Protein 5XK2 (pdb70)

InterPro domains:
  IPR002921 Fungal lipase-type domain [PF01764] (105-234)
  IPR005592 Mono-/di-acylglycerol lipase, N-terminal [PF03893] (7-80)
  IPR029058 Alpha/Beta hydrolase fold [G3DSA:3.40.50.1820] (21-306)
  IPR029058 Alpha/Beta hydrolase fold [SSF53474] (30-296)
  IPR051299 Alpha/beta hydrolase lipase/esterase [PTHR46640] (9-300)

Foldseek 3Di:
DDDDPVVVLLQVLLLQLLFLAPCQQVDAWFAFRDFPVPSRVVSVVQRKTFHHWDADPDPFRKIHTFIARPSQLETETFIDGHPDPCVVPVVVDFDWDDLVQDPPKIWGVSLSVNCVVCVVVVVVSCVVPCPVSVPGAYEQEHAQCRLLNSLVSCSVVVVVVRLYQGARHLYAFIIADVSLVSSLVSDNYAYEFEAQALRNCPPDVVNRTWHRDDYFAADDDAPDAGDPVRTDTHTDRDDCPGNCVPPVRHRDPVCNSRRQGDNTRSHVSND/DDDPLNVLLQVLLQQLLFLAPCAQVDDAFAFGDQPVCSNVVSVVQRKTFRHHHADPDPFRKTHTFIARPNQLATETFIDGHPDPCVVPVVVDFDWADLPQDPPKIWGPSLSVVLVVCVVVVVVSVVVPCPVSVVGAYEQEHAQCRLLNSLVSCSVVVVVVRLYQGARHLDAFIIADVSLVSSLVSDNYHYEAEAQALRNCPPDVVNRTFHRDDYFAADDDAPDAGDDVRTDIHGDSDDLPGRCVPPVNHRDPVCNSRRQGDNTRSNVSD

Radius of gyration: 26.63 Å; Cα contacts (8 Å, |Δi|>4): 1271; chains: 2; bounding box: 47×57×85 Å

Nearest PDB structures (foldseek):
  5xk2-assembly1_B-2  TM=1.002E+00  e=1.549E-56  Aspergillus oryzae
  5ch8-assembly1_A  TM=9.661E-01  e=6.628E-42  Penicillium cyclopium
  6l7n-assembly1_A  TM=9.683E-01  e=1.394E-40  Penicillium roqueforti FM164
  1tia-assembly1_A  TM=9.659E-01  e=5.815E-38  Penicillium camemberti
  3ngm-assembly2_B  TM=9.414E-01  e=2.570E-24  Fusarium graminearum

Organism: Aspergillus oryzae (NCBI:txid5062)

Structure (mmCIF, N/CA/C/O backbone):
data_5XK2
#
_entry.id   5XK2
#
_cell.length_a   47.329
_cell.length_b   67.277
_cell.length_c   89.574
_cell.angle_alpha   90.000
_cell.angle_beta   95.210
_cell.angle_gamma   90.000
#
_symmetry.space_group_name_H-M   'P 1 21 1'
#
loop_
_entity.id
_entity.type
_entity.pdbx_description
1 polymer 'Diacylglycerol lipase'
2 water water
#
loop_
_atom_site.group_PDB
_atom_site.id
_atom_site.type_symbol
_atom_site.label_atom_id
_atom_site.label_alt_id
_atom_site.label_comp_id
_atom_site.label_asym_id
_atom_site.label_entity_id
_atom_site.label_seq_id
_atom_site.pdbx_PDB_ins_code
_atom_site.Cartn_x
_atom_site.Cartn_y
_atom_site.Cartn_z
_atom_site.occupancy
_atom_site.B_iso_or_equiv
_atom_site.auth_seq_id
_atom_site.auth_comp_id
_atom_site.auth_asym_id
_atom_site.auth_atom_id
_atom_site.pdbx_PDB_model_num
ATOM 1 N N . ILE A 1 10 ? 26.305 33.802 111.208 1.00 57.97 10 ILE A N 1
ATOM 2 C CA . ILE A 1 10 ? 24.860 33.994 111.238 1.00 58.56 10 ILE A CA 1
ATOM 3 C C . ILE A 1 10 ? 24.188 32.883 110.427 1.00 58.73 10 ILE A C 1
ATOM 4 O O . ILE A 1 10 ? 24.760 32.393 109.447 1.00 61.69 10 ILE A O 1
ATOM 9 N N . PRO A 1 11 ? 22.992 32.443 110.857 1.00 54.45 11 PRO A N 1
ATOM 10 C CA . PRO A 1 11 ? 22.310 31.406 110.075 1.00 49.00 11 PRO A CA 1
ATOM 11 C C . PRO A 1 11 ? 21.830 31.937 108.728 1.00 50.79 11 PRO A C 1
ATOM 12 O O . PRO A 1 11 ? 21.331 33.062 108.633 1.00 48.10 11 PRO A O 1
ATOM 16 N N . THR A 1 12 ? 21.994 31.121 107.696 1.00 49.76 12 THR A N 1
ATOM 17 C CA . THR A 1 12 ? 21.576 31.487 106.354 1.00 47.78 12 THR A CA 1
ATOM 18 C C . THR A 1 12 ? 20.871 30.305 105.699 1.00 47.08 12 THR A C 1
ATOM 19 O O . THR A 1 12 ? 21.116 29.147 106.058 1.00 49.44 12 THR A O 1
ATOM 23 N N . THR A 1 13 ? 19.980 30.591 104.755 1.00 33.74 13 THR A N 1
ATOM 24 C CA . THR A 1 13 ? 19.261 29.521 104.081 1.00 24.92 13 THR A CA 1
ATOM 25 C C . THR A 1 13 ? 19.829 29.230 102.705 1.00 19.36 13 THR A C 1
ATOM 26 O O . THR A 1 13 ? 20.637 30.003 102.172 1.00 18.82 13 THR A O 1
ATOM 30 N N . GLN A 1 14 ? 19.327 28.163 102.101 1.00 16.27 14 GLN A N 1
ATOM 31 C CA . GLN A 1 14 ? 19.705 27.847 100.742 1.00 14.92 14 GLN A CA 1
ATOM 32 C C . GLN A 1 14 ? 19.212 28.936 99.795 1.00 15.24 14 GLN A C 1
ATOM 33 O O . GLN A 1 14 ? 19.897 29.289 98.837 1.00 11.78 14 GLN A O 1
ATOM 39 N N . LEU A 1 15 ? 18.019 29.462 100.060 1.00 13.98 15 LEU A N 1
ATOM 40 C CA . LEU A 1 15 ? 17.472 30.527 99.225 1.00 12.10 15 LEU A CA 1
ATOM 41 C C . LEU A 1 15 ? 18.362 31.759 99.263 1.00 13.77 15 LEU A C 1
ATOM 42 O O . LEU A 1 15 ? 18.596 32.393 98.236 1.00 12.21 15 LEU A O 1
ATOM 47 N N . GLU A 1 16 ? 18.854 32.110 100.452 1.00 12.20 16 GLU A N 1
ATOM 48 C CA . GLU A 1 16 ? 19.729 33.269 100.568 1.00 12.06 16 GLU A CA 1
ATOM 49 C C . GLU A 1 16 ? 21.019 33.040 99.778 1.00 11.35 16 GLU A C 1
ATOM 50 O O . GLU A 1 16 ? 21.538 33.963 99.131 1.00 13.38 16 GLU A O 1
ATOM 56 N N . ASP A 1 17 ? 21.525 31.812 99.826 1.00 10.33 17 ASP A N 1
ATOM 57 C CA . ASP A 1 17 ? 22.719 31.449 99.061 1.00 12.15 17 ASP A CA 1
ATOM 58 C C . ASP A 1 17 ? 22.468 31.680 97.567 1.00 11.92 17 ASP A C 1
ATOM 59 O O . ASP A 1 17 ? 23.281 32.296 96.864 1.00 10.80 17 ASP A O 1
ATOM 64 N N . PHE A 1 18 ? 21.324 31.200 97.096 1.00 10.17 18 PHE A N 1
ATOM 65 C CA . PHE A 1 18 ? 20.972 31.322 95.682 1.00 8.55 18 PHE A CA 1
ATOM 66 C C . PHE A 1 18 ? 20.875 32.790 95.245 1.00 11.70 18 PHE A C 1
ATOM 67 O O . PHE A 1 18 ? 21.243 33.143 94.119 1.00 13.15 18 PHE A O 1
ATOM 75 N N . LYS A 1 19 ? 20.349 33.632 96.132 1.00 10.71 19 LYS A N 1
ATOM 76 C CA . LYS A 1 19 ? 20.229 35.067 95.863 1.00 9.67 19 LYS A CA 1
ATOM 77 C C . LYS A 1 19 ? 21.574 35.791 95.862 1.00 12.48 19 LYS A C 1
ATOM 78 O O . LYS A 1 19 ? 21.682 36.922 95.374 1.00 13.99 19 LYS A O 1
ATOM 84 N N . PHE A 1 20 ? 22.585 35.181 96.477 1.00 10.93 20 PHE A N 1
ATOM 85 C CA . PHE A 1 20 ? 23.908 35.782 96.495 1.00 10.67 20 PHE A CA 1
ATOM 86 C C . PHE A 1 20 ? 24.734 35.521 95.227 1.00 12.42 20 PHE A C 1
ATOM 87 O O . PHE A 1 20 ? 25.227 36.459 94.598 1.00 11.01 20 PHE A O 1
ATOM 95 N N . TRP A 1 21 ? 24.871 34.260 94.811 1.00 10.58 21 TRP A N 1
ATOM 96 C CA . TRP A 1 21 ? 25.826 33.977 93.740 1.00 9.83 21 TRP A CA 1
ATOM 97 C C . TRP A 1 21 ? 25.372 34.569 92.412 1.00 8.69 21 TRP A C 1
ATOM 98 O O . TRP A 1 21 ? 26.209 34.843 91.542 1.00 10.19 21 TRP A O 1
ATOM 109 N N . VAL A 1 22 ? 24.071 34.816 92.266 1.00 9.86 22 VAL A N 1
ATOM 110 C CA . VAL A 1 22 ? 23.584 35.414 91.022 1.00 10.93 22 VAL A CA 1
ATOM 111 C C . VAL A 1 22 ? 24.175 36.825 90.835 1.00 9.39 22 VAL A C 1
ATOM 112 O O . VAL A 1 22 ? 24.284 37.310 89.714 1.00 10.10 22 VAL A O 1
ATOM 116 N N . GLN A 1 23 ? 24.584 37.462 91.924 1.00 10.09 23 GLN A N 1
ATOM 117 C CA . GLN A 1 23 ? 25.196 38.784 91.817 1.00 9.88 23 GLN A CA 1
ATOM 118 C C . GLN A 1 23 ? 26.571 38.730 91.150 1.00 9.44 23 GLN A C 1
ATOM 119 O O . GLN A 1 23 ? 27.015 39.711 90.541 1.00 9.62 23 GLN A O 1
ATOM 125 N N . TYR A 1 24 ? 27.263 37.591 91.250 1.00 9.91 24 TYR A N 1
ATOM 126 C CA . TYR A 1 24 ? 28.493 37.438 90.479 1.00 8.40 24 TYR A CA 1
ATOM 127 C C . TYR A 1 24 ? 28.194 37.289 88.993 1.00 9.53 24 TYR A C 1
ATOM 128 O O . TYR A 1 24 ? 28.921 37.818 88.157 1.00 9.66 24 TYR A O 1
ATOM 137 N N . ALA A 1 25 ? 27.139 36.549 88.666 1.00 10.49 25 ALA A N 1
ATOM 138 C CA . ALA A 1 25 ? 26.667 36.501 87.292 1.00 10.27 25 ALA A CA 1
ATOM 139 C C . ALA A 1 25 ? 26.338 37.895 86.777 1.00 9.82 25 ALA A C 1
ATOM 140 O O . ALA A 1 25 ? 26.709 38.256 85.666 1.00 13.29 25 ALA A O 1
ATOM 142 N N . ALA A 1 26 ? 25.662 38.680 87.610 1.00 9.53 26 ALA A N 1
ATOM 143 C CA . ALA A 1 26 ? 25.305 40.050 87.240 1.00 10.35 26 ALA A CA 1
ATOM 144 C C . ALA A 1 26 ? 26.556 40.875 86.941 1.00 11.44 26 ALA A C 1
ATOM 145 O O . ALA A 1 26 ? 26.591 41.663 85.996 1.00 12.09 26 ALA A O 1
ATOM 147 N N . ALA A 1 27 ? 27.595 40.675 87.747 1.00 9.42 27 ALA A N 1
ATOM 148 C CA . ALA A 1 27 ? 28.825 41.425 87.592 1.00 8.80 27 ALA A CA 1
ATOM 149 C C . ALA A 1 27 ? 29.538 41.150 86.253 1.00 10.00 27 ALA A C 1
ATOM 150 O O . ALA A 1 27 ? 30.280 42.007 85.777 1.00 11.56 27 ALA A O 1
ATOM 152 N N . THR A 1 28 ? 29.295 39.978 85.642 1.00 10.55 28 THR A N 1
ATOM 153 C CA . THR A 1 28 ? 29.956 39.654 84.371 1.00 11.45 28 THR A CA 1
ATOM 154 C C . THR A 1 28 ? 29.434 40.472 83.208 1.00 12.49 28 THR A C 1
ATOM 155 O O . THR A 1 28 ? 30.050 40.484 82.151 1.00 12.97 28 THR A O 1
ATOM 159 N N . TYR A 1 29 ? 28.293 41.141 83.389 1.00 10.86 29 TYR A N 1
ATOM 160 C CA . TYR A 1 29 ? 27.760 42.013 82.331 1.00 11.18 29 TYR A CA 1
ATOM 161 C C . TYR A 1 29 ? 28.376 43.415 82.337 1.00 13.15 29 TYR A C 1
ATOM 162 O O . TYR A 1 29 ? 28.244 44.145 81.358 1.00 14.74 29 TYR A O 1
ATOM 171 N N . CYS A 1 30 ? 29.042 43.782 83.429 1.00 12.97 30 CYS A N 1
ATOM 172 C CA . CYS A 1 30 ? 29.642 45.123 83.559 1.00 12.67 30 CYS A CA 1
ATOM 173 C C . CYS A 1 30 ? 30.981 45.155 82.857 1.00 12.50 30 CYS A C 1
ATOM 174 O O . CYS A 1 30 ? 31.882 44.418 83.242 1.00 12.25 30 CYS A O 1
ATOM 177 N N . PRO A 1 31 ? 31.136 46.019 81.848 1.00 14.35 31 PRO A N 1
ATOM 178 C CA . PRO A 1 31 ? 32.404 46.019 81.109 1.00 17.91 31 PRO A CA 1
ATOM 179 C C . PRO A 1 31 ? 33.624 46.239 82.007 1.00 16.70 31 PRO A C 1
ATOM 180 O O . PRO A 1 31 ? 34.656 45.605 81.782 1.00 17.62 31 PRO A O 1
ATOM 184 N N . ASN A 1 32 ? 33.509 47.089 83.026 1.00 13.97 32 ASN A N 1
ATOM 185 C CA . ASN A 1 32 ? 34.649 47.315 83.910 1.00 14.99 32 ASN A CA 1
ATOM 186 C C . ASN A 1 32 ? 35.158 46.040 84.572 1.00 15.67 32 ASN A C 1
ATOM 187 O O . ASN A 1 32 ? 36.348 45.928 84.852 1.00 15.28 32 ASN A O 1
ATOM 192 N N . ASN A 1 33 ? 34.267 45.084 84.845 1.00 11.87 33 ASN A N 1
ATOM 193 C CA . ASN A 1 33 ? 34.700 43.870 85.526 1.00 9.73 33 ASN A CA 1
ATOM 194 C C . ASN A 1 33 ? 35.383 42.895 84.593 1.00 13.51 33 ASN A C 1
ATOM 195 O O . ASN A 1 33 ? 36.305 42.200 85.011 1.00 16.12 33 ASN A O 1
ATOM 200 N N . TYR A 1 34 ? 34.970 42.827 83.334 1.00 10.87 34 TYR A N 1
ATOM 201 C CA . TYR A 1 34 ? 35.650 41.847 82.490 1.00 12.79 34 TYR A CA 1
ATOM 202 C C . TYR A 1 34 ? 36.845 42.396 81.704 1.00 12.99 34 TYR A C 1
ATOM 203 O O . TYR A 1 34 ? 37.481 41.658 80.946 1.00 14.64 34 TYR A O 1
ATOM 212 N N . VAL A 1 35 ? 37.142 43.687 81.843 1.00 12.36 35 VAL A N 1
ATOM 213 C CA . VAL A 1 35 ? 38.472 44.180 81.449 1.00 14.52 35 VAL A CA 1
ATOM 214 C C . VAL A 1 35 ? 39.384 44.520 82.634 1.00 13.33 35 VAL A C 1
ATOM 215 O O . VAL A 1 35 ? 40.499 45.009 82.444 1.00 15.15 35 VAL A O 1
ATOM 219 N N . ALA A 1 36 ? 38.898 44.303 83.853 1.00 12.77 36 ALA A N 1
ATOM 220 C CA . ALA A 1 36 ? 39.642 44.711 85.049 1.00 13.99 36 ALA A CA 1
ATOM 221 C C . ALA A 1 36 ? 41.029 44.074 85.162 1.00 15.76 36 ALA A C 1
ATOM 222 O O . ALA A 1 36 ? 41.224 42.895 84.829 1.00 14.50 36 ALA A O 1
ATOM 224 N N . LYS A 1 37 ? 41.991 44.841 85.662 1.00 12.94 37 LYS A N 1
ATOM 225 C CA . LYS A 1 37 ? 43.283 44.259 85.975 1.00 12.97 37 LYS A CA 1
ATOM 226 C C . LYS A 1 37 ? 43.250 43.629 87.351 1.00 12.45 37 LYS A C 1
ATOM 227 O O . LYS A 1 37 ? 42.326 43.838 88.143 1.00 14.62 37 LYS A O 1
ATOM 233 N N . ASP A 1 38 ? 44.299 42.878 87.649 1.00 15.18 38 ASP A N 1
ATOM 234 C CA . ASP A 1 38 ? 44.441 42.236 88.943 1.00 14.58 38 ASP A CA 1
ATOM 235 C C . ASP A 1 38 ? 44.371 43.286 90.034 1.00 15.92 38 ASP A C 1
ATOM 236 O O . ASP A 1 38 ? 45.024 44.344 89.949 1.00 16.77 38 ASP A O 1
ATOM 241 N N . GLY A 1 39 ? 43.552 43.026 91.047 1.00 12.91 39 GLY A N 1
ATOM 242 C CA . GLY A 1 39 ? 43.458 43.937 92.171 1.00 14.53 39 GLY A CA 1
ATOM 243 C C . GLY A 1 39 ? 42.285 44.906 92.127 1.00 13.22 39 GLY A C 1
ATOM 244 O O . GLY A 1 39 ? 42.006 45.566 93.131 1.00 15.64 39 GLY A O 1
ATOM 245 N N . GLU A 1 40 ? 41.586 45.013 90.992 1.00 11.34 40 GLU A N 1
ATOM 246 C CA . GLU A 1 40 ? 40.407 45.889 90.966 1.00 9.95 40 GLU A CA 1
ATOM 247 C C . GLU A 1 40 ? 39.218 45.221 91.654 1.00 12.45 40 GLU A C 1
ATOM 248 O O . GLU A 1 40 ? 38.997 44.009 91.497 1.00 12.88 40 GLU A O 1
ATOM 254 N N . LYS A 1 41 ? 38.481 45.992 92.443 1.00 9.95 41 LYS A N 1
ATOM 255 C CA . LYS A 1 41 ? 37.284 45.474 93.139 1.00 9.41 41 LYS A CA 1
ATOM 256 C C . LYS A 1 41 ? 36.157 45.262 92.145 1.00 11.51 41 LYS A C 1
ATOM 257 O O . LYS A 1 41 ? 35.921 46.118 91.283 1.00 11.51 41 LYS A O 1
ATOM 263 N N . LEU A 1 42 ? 35.487 44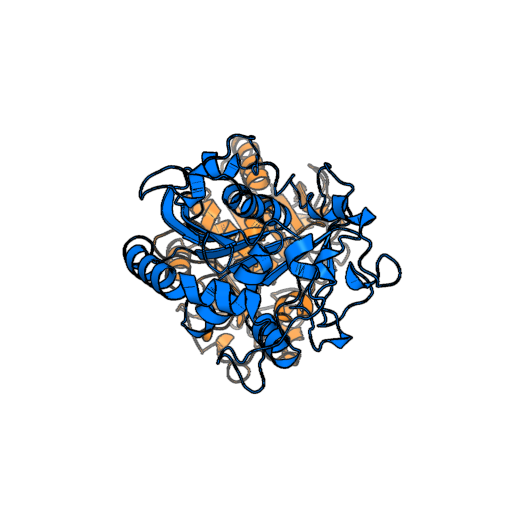.113 92.222 1.00 7.97 42 LEU A N 1
ATOM 264 C CA . LEU A 1 42 ? 34.255 43.929 91.468 1.00 8.74 42 LEU A CA 1
ATOM 265 C C . LEU A 1 42 ? 33.265 45.011 91.863 1.00 10.54 42 LEU A C 1
ATOM 266 O O . LE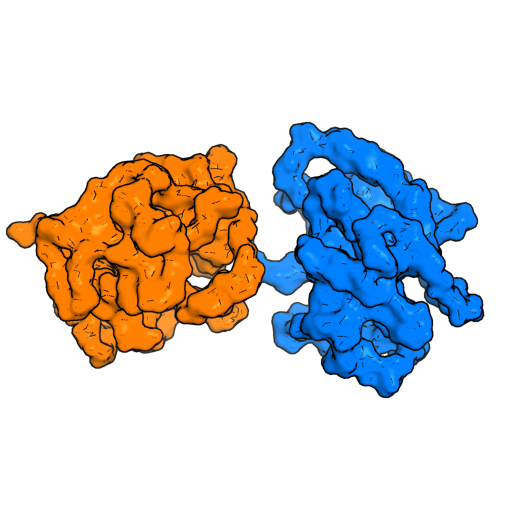U A 1 42 ? 33.103 45.299 93.035 1.00 12.23 42 LEU A O 1
ATOM 271 N N . ASN A 1 43 ? 32.636 45.635 90.885 1.00 9.05 43 ASN A N 1
ATOM 272 C CA . ASN A 1 43 ? 31.561 46.563 91.226 1.00 12.26 43 ASN A CA 1
ATOM 273 C C . ASN A 1 43 ? 30.613 46.703 90.057 1.00 13.03 43 ASN A C 1
ATOM 274 O O . ASN A 1 43 ? 31.011 46.552 88.898 1.00 13.19 43 ASN A O 1
ATOM 279 N N . CYS A 1 44 ? 29.349 46.996 90.362 1.00 11.61 44 CYS A N 1
ATOM 280 C CA . CYS A 1 44 ? 28.330 47.063 89.327 1.00 11.83 44 CYS A CA 1
ATOM 281 C C . CYS A 1 44 ? 27.701 48.445 89.341 1.00 11.43 44 CYS A C 1
ATOM 282 O O . CYS A 1 44 ? 27.038 48.801 90.310 1.00 13.09 44 CYS A O 1
ATOM 285 N N . SER A 1 45 ? 27.934 49.192 88.266 1.00 13.28 45 SER A N 1
ATOM 286 C CA . SER A 1 45 ? 27.498 50.574 88.144 1.00 16.31 45 SER A CA 1
ATOM 287 C C . SER A 1 45 ? 26.017 50.739 88.351 1.00 15.49 45 SER A C 1
ATOM 288 O O . SER A 1 45 ? 25.590 51.757 88.894 1.00 15.78 45 SER A O 1
ATOM 291 N N . VAL A 1 46 ? 25.241 49.744 87.921 1.00 13.54 46 VAL A N 1
ATOM 292 C CA . VAL A 1 46 ? 23.776 49.829 88.030 1.00 11.61 46 VAL A CA 1
ATOM 293 C C . VAL A 1 46 ? 23.246 49.361 89.396 1.00 12.09 46 VAL A C 1
ATOM 294 O O . VAL A 1 46 ? 22.042 49.410 89.646 1.00 13.35 46 VAL A O 1
ATOM 298 N N . GLY A 1 47 ? 24.141 48.893 90.268 1.00 10.18 47 GLY A N 1
ATOM 299 C CA . GLY A 1 47 ? 23.798 48.626 91.655 1.00 12.81 47 GLY A CA 1
ATOM 300 C C . GLY A 1 47 ? 23.176 47.278 91.955 1.00 13.39 47 GLY A C 1
ATOM 301 O O . GLY A 1 47 ? 22.495 47.125 92.962 1.00 12.07 47 GLY A O 1
ATOM 302 N N . ASN A 1 48 ? 23.365 46.309 91.065 1.00 11.10 48 ASN A N 1
ATOM 303 C CA . ASN A 1 48 ? 22.766 44.989 91.272 1.00 9.40 48 ASN A CA 1
ATOM 304 C C . ASN A 1 48 ? 23.720 43.931 91.814 1.00 11.09 48 ASN A C 1
ATOM 305 O O . ASN A 1 48 ? 23.373 42.738 91.787 1.00 13.41 48 ASN A O 1
ATOM 310 N N . CYS A 1 49 ? 24.928 44.321 92.245 1.00 10.42 49 CYS A N 1
ATOM 311 C CA . CYS A 1 49 ? 25.707 43.350 93.041 1.00 9.55 49 CYS A CA 1
ATOM 312 C C . CYS A 1 49 ? 26.202 43.890 94.384 1.00 10.14 49 CYS A C 1
ATOM 313 O O . CYS A 1 49 ? 27.397 43.785 94.720 1.00 10.43 49 CYS A O 1
ATOM 316 N N . PRO A 1 50 ? 25.268 44.386 95.220 1.00 10.37 50 PRO A N 1
ATOM 317 C CA . PRO A 1 50 ? 25.690 45.031 96.459 1.00 12.15 50 PRO A CA 1
ATOM 318 C C . PRO A 1 50 ? 26.399 44.087 97.426 1.00 11.23 50 PRO A C 1
ATOM 319 O O . PRO A 1 50 ? 27.281 44.538 98.148 1.00 13.20 50 PRO A O 1
ATOM 323 N N . ASP A 1 51 ? 26.012 42.818 97.472 1.00 11.86 51 ASP A N 1
ATOM 324 C CA . ASP A 1 51 ? 26.639 41.931 98.439 1.00 11.86 51 ASP A CA 1
ATOM 325 C C . ASP A 1 51 ? 28.018 41.449 97.986 1.00 12.68 51 ASP A C 1
ATOM 326 O O . ASP A 1 51 ? 28.872 41.116 98.815 1.00 12.45 51 ASP A O 1
ATOM 331 N N . VAL A 1 52 ? 28.242 41.433 96.676 1.00 10.50 52 VAL A N 1
ATOM 332 C CA . VAL A 1 52 ? 29.592 41.195 96.146 1.00 10.20 52 VAL A CA 1
ATOM 333 C C . VAL A 1 52 ? 30.515 42.350 96.577 1.00 13.00 52 VAL A C 1
ATOM 334 O O . VAL A 1 52 ? 31.635 42.126 97.054 1.00 12.38 52 VAL A O 1
ATOM 338 N N . GLU A 1 53 ? 30.032 43.582 96.440 1.00 9.96 53 GLU A N 1
ATOM 339 C CA . GLU A 1 53 ? 30.846 44.728 96.813 1.00 11.74 53 GLU A CA 1
ATOM 340 C C . GLU A 1 53 ? 31.070 44.719 98.326 1.00 11.61 53 GLU A C 1
ATOM 341 O O . GLU A 1 53 ? 32.168 45.013 98.794 1.00 13.18 53 GLU A O 1
ATOM 347 N N . ALA A 1 54 ? 30.048 44.328 99.083 1.00 12.59 54 ALA A N 1
ATOM 348 C CA . ALA A 1 54 ? 30.156 44.301 100.544 1.00 14.01 54 ALA A CA 1
ATOM 349 C C . ALA A 1 54 ? 31.198 43.279 101.009 1.00 14.46 54 ALA A C 1
ATOM 350 O O . ALA A 1 54 ? 31.835 43.445 102.053 1.00 16.95 54 ALA A O 1
ATOM 352 N N . ALA A 1 55 ? 31.364 42.232 100.214 1.00 13.45 55 ALA A N 1
ATOM 353 C CA . ALA A 1 55 ? 32.300 41.163 100.521 1.00 11.01 55 ALA A CA 1
ATOM 354 C C . ALA A 1 55 ? 33.733 41.551 100.141 1.00 13.57 55 ALA A C 1
ATOM 355 O O . ALA A 1 55 ? 34.680 40.859 100.524 1.00 15.86 55 ALA A O 1
ATOM 357 N N . GLY A 1 56 ? 33.884 42.653 99.410 1.00 12.59 56 GLY A N 1
ATOM 358 C CA . GLY A 1 56 ? 35.189 43.154 99.000 1.00 12.61 56 GLY A CA 1
ATOM 359 C C . GLY A 1 56 ? 35.850 42.330 97.907 1.00 15.39 56 GLY A C 1
ATOM 360 O O . GLY A 1 56 ? 37.085 42.328 97.765 1.00 12.97 56 GLY A O 1
ATOM 361 N N . SER A 1 57 ? 35.037 41.631 97.120 1.00 10.70 57 SER A N 1
ATOM 362 C CA . SER A 1 57 ? 35.604 40.664 96.178 1.00 11.70 57 SER A CA 1
ATOM 363 C C . SER A 1 57 ? 36.432 41.346 95.112 1.00 13.13 57 SER A C 1
ATOM 364 O O . SER A 1 57 ? 36.076 42.409 94.612 1.00 12.59 57 SER A O 1
ATOM 367 N N . THR A 1 58 ? 37.551 40.712 94.793 1.00 9.83 58 THR A N 1
ATOM 368 C CA . THR A 1 58 ? 38.587 41.340 93.969 1.00 9.54 58 THR A CA 1
ATOM 369 C C . THR A 1 58 ? 38.925 40.506 92.747 1.00 12.70 58 THR A C 1
ATOM 370 O O . THR A 1 58 ? 39.101 39.294 92.851 1.00 12.75 58 THR A O 1
ATOM 374 N N . VAL A 1 59 ? 39.034 41.158 91.590 1.00 10.59 59 VAL A N 1
ATOM 375 C CA . VAL A 1 59 ? 39.451 40.460 90.365 1.00 9.85 59 VAL A CA 1
ATOM 376 C C . VAL A 1 59 ? 40.909 40.032 90.420 1.00 11.96 59 VAL A C 1
ATOM 377 O O . VAL A 1 59 ? 41.791 40.816 90.760 1.00 12.40 59 VAL A O 1
ATOM 381 N N . LYS A 1 60 ? 41.144 38.771 90.063 1.00 9.10 60 LYS A N 1
ATOM 382 C CA . LYS A 1 60 ? 42.495 38.213 89.907 1.00 11.25 60 LYS A CA 1
ATOM 383 C C . LYS A 1 60 ? 42.834 38.238 88.422 1.00 13.30 60 LYS A C 1
ATOM 384 O O . LYS A 1 60 ? 43.965 38.564 88.038 1.00 16.61 60 LYS A O 1
ATOM 390 N N . LEU A 1 61 ? 41.901 37.765 87.598 1.00 9.25 61 LEU A N 1
ATOM 391 C CA . LEU A 1 61 ? 42.074 37.784 86.149 1.00 12.00 61 LEU A CA 1
ATOM 392 C C . LEU A 1 61 ? 40.749 38.061 85.475 1.00 14.46 61 LEU A C 1
ATOM 393 O O . LEU A 1 61 ? 39.731 37.567 85.915 1.00 16.17 61 LEU A O 1
ATOM 398 N N . SER A 1 62 ? 40.765 38.872 84.427 1.00 11.02 62 SER A N 1
ATOM 399 C CA . SER A 1 62 ? 39.572 39.056 83.614 1.00 10.62 62 SER A CA 1
ATOM 400 C C . SER A 1 62 ? 39.893 38.587 82.196 1.00 13.64 62 SER A C 1
ATOM 401 O O . SER A 1 62 ? 41.072 38.494 81.793 1.00 13.25 62 SER A O 1
ATOM 404 N N . PHE A 1 63 ? 38.850 38.279 81.445 1.00 11.43 63 PHE A N 1
ATOM 405 C CA . PHE A 1 63 ? 39.008 37.822 80.073 1.00 11.38 63 PHE A CA 1
ATOM 406 C C . PHE A 1 63 ? 37.844 38.279 79.224 1.00 14.97 63 PHE A C 1
ATOM 407 O O . PHE A 1 63 ? 36.704 38.397 79.688 1.00 12.36 63 PHE A O 1
ATOM 415 N N . SER A 1 64 ? 38.152 38.634 77.987 1.00 14.10 64 SER A N 1
ATOM 416 C CA . SER A 1 64 ? 37.121 39.047 77.053 1.00 16.11 64 SER A CA 1
ATOM 417 C C . SER A 1 64 ? 37.517 38.591 75.654 1.00 24.51 64 SER A C 1
ATOM 418 O O . SER A 1 64 ? 38.627 38.890 75.204 1.00 31.55 64 SER A O 1
ATOM 421 N N . ASP A 1 65 ? 36.644 37.860 74.973 1.00 20.38 65 ASP A N 1
ATOM 422 C CA . ASP A 1 65 ? 36.913 37.475 73.587 1.00 25.33 65 ASP A CA 1
ATOM 423 C C . ASP A 1 65 ? 35.896 38.127 72.675 1.00 34.54 65 ASP A C 1
ATOM 424 O O . ASP A 1 65 ? 34.762 37.664 72.585 1.00 28.50 65 ASP A O 1
ATOM 429 N N . ASP A 1 66 ? 36.326 39.168 71.968 1.00 34.69 66 ASP A N 1
ATOM 430 C CA . ASP A 1 66 ? 35.460 39.927 71.068 1.00 40.23 66 ASP A CA 1
ATOM 431 C C . ASP A 1 66 ? 35.637 39.436 69.644 1.00 39.07 66 ASP A C 1
ATOM 432 O O . ASP A 1 66 ? 35.058 39.983 68.713 1.00 41.38 66 ASP A O 1
ATOM 437 N N . THR A 1 67 ? 36.468 38.415 69.481 1.00 40.58 67 THR A N 1
ATOM 438 C CA . THR A 1 67 ? 36.871 37.976 68.158 1.00 41.01 67 THR A CA 1
ATOM 439 C C . THR A 1 67 ? 35.998 36.841 67.664 1.00 42.32 67 THR A C 1
ATOM 440 O O . THR A 1 67 ? 35.298 36.975 66.663 1.00 45.47 67 THR A O 1
ATOM 444 N N . ILE A 1 68 ? 36.047 35.720 68.372 1.00 33.90 68 ILE A N 1
ATOM 445 C CA . ILE A 1 68 ? 35.389 34.514 67.911 1.00 38.81 68 ILE A CA 1
ATOM 446 C C . ILE A 1 68 ? 34.138 34.177 68.748 1.00 33.11 68 ILE A C 1
ATOM 447 O O . ILE A 1 68 ? 33.046 34.089 68.200 1.00 34.11 68 ILE A O 1
ATOM 452 N N . THR A 1 69 ? 34.288 33.966 70.054 1.00 26.97 69 THR A N 1
ATOM 453 C CA . THR A 1 69 ? 33.165 33.461 70.855 1.00 23.30 69 THR A CA 1
ATOM 454 C C . THR A 1 69 ? 32.281 34.469 71.587 1.00 23.73 69 THR A C 1
ATOM 455 O O . THR A 1 69 ? 31.246 34.080 72.106 1.00 26.64 69 THR A O 1
ATOM 459 N N . ASP A 1 70 ? 32.671 35.741 71.643 1.00 21.14 70 ASP A N 1
ATOM 460 C CA . ASP A 1 70 ? 31.870 36.758 72.341 1.00 16.83 70 ASP A CA 1
ATOM 461 C C . ASP A 1 70 ? 31.606 36.365 73.804 1.00 19.43 70 ASP A C 1
ATOM 462 O O . ASP A 1 70 ? 30.489 36.532 74.317 1.00 23.03 70 ASP A O 1
ATOM 467 N N . THR A 1 71 ? 32.655 35.849 74.443 1.00 17.76 71 THR A N 1
ATOM 468 C CA . THR A 1 71 ? 32.664 35.405 75.840 1.00 16.48 71 THR A CA 1
ATOM 469 C C . THR A 1 71 ? 33.476 36.368 76.694 1.00 16.04 71 THR A C 1
ATOM 470 O O . THR A 1 71 ? 34.514 36.862 76.255 1.00 17.83 71 THR A O 1
ATOM 474 N N . ALA A 1 72 ? 33.030 36.618 77.916 1.00 13.48 72 ALA A N 1
ATOM 475 C CA . ALA A 1 72 ? 33.793 37.469 78.831 1.00 12.06 72 ALA A CA 1
ATOM 476 C C . ALA A 1 72 ? 33.594 36.973 80.251 1.00 13.57 72 ALA A C 1
ATOM 477 O O . ALA A 1 72 ? 32.748 36.114 80.493 1.00 14.14 72 ALA A O 1
ATOM 479 N N . GLY A 1 73 ? 34.390 37.470 81.188 1.00 11.97 73 GLY A N 1
ATOM 480 C CA . GLY A 1 73 ? 34.191 37.091 82.575 1.00 11.15 73 GLY A CA 1
ATOM 481 C C . GLY A 1 73 ? 35.425 37.353 83.410 1.00 9.46 73 GLY A C 1
ATOM 482 O O . GLY A 1 73 ? 36.293 38.130 83.030 1.00 11.03 73 GLY A O 1
ATOM 483 N N . PHE A 1 74 ? 35.508 36.700 84.559 1.00 9.44 74 PHE A N 1
ATOM 484 C CA . PHE A 1 74 ? 36.625 36.943 85.461 1.00 11.02 74 PHE A CA 1
ATOM 485 C C . PHE A 1 74 ? 36.812 35.783 86.419 1.00 9.75 74 PHE A C 1
ATOM 486 O O . PHE A 1 74 ? 35.900 34.975 86.610 1.00 9.53 74 PHE A O 1
ATOM 494 N N . VAL A 1 75 ? 37.994 35.724 87.018 1.00 8.92 75 VAL A N 1
ATOM 495 C CA . VAL A 1 75 ? 38.229 34.920 88.212 1.00 8.71 75 VAL A CA 1
ATOM 496 C C . VAL A 1 75 ? 38.443 35.903 89.342 1.00 10.47 75 VAL A C 1
ATOM 497 O O . VAL A 1 75 ? 39.307 36.779 89.243 1.00 11.72 75 VAL A O 1
ATOM 501 N N . ALA A 1 76 ? 37.637 35.789 90.391 1.00 9.45 76 ALA A N 1
ATOM 502 C CA . ALA A 1 76 ? 37.718 36.726 91.508 1.00 10.09 76 ALA A CA 1
ATOM 503 C C . ALA A 1 76 ? 37.907 35.994 92.831 1.00 10.73 76 ALA A C 1
ATOM 504 O O . ALA A 1 76 ? 37.626 34.787 92.943 1.00 12.66 76 ALA A O 1
ATOM 506 N N . VAL A 1 77 ? 38.419 36.716 93.821 1.00 9.06 77 VAL A N 1
ATOM 507 C CA . VAL A 1 77 ? 38.635 36.145 95.142 1.00 9.36 77 VAL A CA 1
ATOM 508 C C . VAL A 1 77 ? 37.669 36.812 96.109 1.00 10.48 77 VAL A C 1
ATOM 509 O O . VAL A 1 77 ? 37.655 38.050 96.217 1.00 11.74 77 VAL A O 1
ATOM 513 N N . ASP A 1 78 ? 36.872 36.000 96.803 1.00 10.31 78 ASP A N 1
ATOM 514 C CA . ASP A 1 78 ? 35.965 36.496 97.826 1.00 12.72 78 ASP A CA 1
ATOM 515 C C . ASP A 1 78 ? 36.492 35.997 99.177 1.00 14.60 78 ASP A C 1
ATOM 516 O O . ASP A 1 78 ? 36.308 34.831 99.533 1.00 12.24 78 ASP A O 1
ATOM 521 N N . ASN A 1 79 ? 37.126 36.892 99.935 1.00 14.01 79 ASN A N 1
ATOM 522 C CA . ASN A 1 79 ? 37.737 36.489 101.202 1.00 14.16 79 ASN A CA 1
ATOM 523 C C . ASN A 1 79 ? 36.731 36.509 102.338 1.00 19.51 79 ASN A C 1
ATOM 524 O O . ASN A 1 79 ? 36.982 35.988 103.422 1.00 22.99 79 ASN A O 1
ATOM 529 N N . THR A 1 80 ? 35.575 37.101 102.088 1.00 15.07 80 THR A N 1
ATOM 530 C CA . THR A 1 80 ? 34.526 37.102 103.093 1.00 14.56 80 THR A CA 1
ATOM 531 C C . THR A 1 80 ? 33.863 35.743 103.143 1.00 18.07 80 THR A C 1
ATOM 532 O O . THR A 1 80 ? 33.671 35.168 104.219 1.00 18.79 80 THR A O 1
ATOM 536 N N . ASN A 1 81 ? 33.534 35.215 101.970 1.00 14.51 81 ASN A N 1
ATOM 537 C CA . ASN A 1 81 ? 32.852 33.932 101.863 1.00 13.29 81 ASN A CA 1
ATOM 538 C C . ASN A 1 81 ? 33.775 32.750 101.558 1.00 12.30 81 ASN A C 1
ATOM 539 O O . ASN A 1 81 ? 33.318 31.618 101.358 1.00 15.67 81 ASN A O 1
ATOM 544 N N . LYS A 1 82 ? 35.071 33.041 101.508 1.00 13.32 82 LYS A N 1
ATOM 545 C CA . LYS A 1 82 ? 36.099 32.033 101.258 1.00 11.44 82 LYS A CA 1
ATOM 546 C C . LYS A 1 82 ? 35.815 31.247 99.995 1.00 13.35 82 LYS A C 1
ATOM 547 O O . LYS A 1 82 ? 35.685 30.020 100.011 1.00 13.05 82 LYS A O 1
ATOM 553 N N . ALA A 1 83 ? 35.696 31.984 98.898 1.00 11.42 83 ALA A N 1
ATOM 554 C CA . ALA A 1 83 ? 35.401 31.396 97.608 1.00 10.94 83 ALA A CA 1
ATOM 555 C C . ALA A 1 83 ? 36.262 31.995 96.527 1.00 9.14 83 ALA A C 1
ATOM 556 O O . ALA A 1 83 ? 36.512 33.195 96.530 1.00 10.47 83 ALA A O 1
ATOM 558 N N . ILE A 1 84 ? 36.685 31.148 95.601 1.00 9.44 84 ILE A N 1
ATOM 559 C CA . ILE A 1 84 ? 37.261 31.602 94.344 1.00 10.77 84 ILE A CA 1
ATOM 560 C C . ILE A 1 84 ? 36.139 31.472 93.347 1.00 12.24 84 ILE A C 1
ATOM 561 O O . ILE A 1 84 ? 35.547 30.409 93.219 1.00 14.27 84 ILE A O 1
ATOM 566 N N . VAL A 1 85 ? 35.831 32.559 92.658 1.00 8.46 85 VAL A N 1
ATOM 567 C CA . VAL A 1 85 ? 34.686 32.585 91.767 1.00 8.25 85 VAL A CA 1
ATOM 568 C C . VAL A 1 85 ? 35.140 32.693 90.319 1.00 9.88 85 VAL A C 1
ATOM 569 O O . VAL A 1 85 ? 35.887 33.604 89.972 1.00 10.82 85 VAL A O 1
ATOM 573 N N . VAL A 1 86 ? 34.697 31.759 89.487 1.00 8.25 86 VAL A N 1
ATOM 574 C CA . VAL A 1 86 ? 34.932 31.797 88.054 1.00 7.26 86 VAL A CA 1
ATOM 575 C C . VAL A 1 86 ? 33.586 32.129 87.417 1.00 9.90 86 VAL A C 1
ATOM 576 O O . VAL A 1 86 ? 32.658 31.329 87.494 1.00 9.06 86 VAL A O 1
ATOM 580 N N . ALA A 1 87 ? 33.470 33.304 86.806 1.00 9.10 87 ALA A N 1
ATOM 581 C CA . ALA A 1 87 ? 32.173 33.762 86.341 1.00 7.76 87 ALA A CA 1
ATOM 582 C C . ALA A 1 87 ? 32.222 34.057 84.855 1.00 8.74 87 ALA A C 1
ATOM 583 O O . ALA A 1 87 ? 33.191 34.654 84.366 1.00 10.37 87 ALA A O 1
ATOM 585 N N . PHE A 1 88 ? 31.173 33.665 84.138 1.00 8.04 88 PHE A N 1
ATOM 586 C CA . PHE A 1 88 ? 31.120 33.834 82.684 1.00 9.37 88 PHE A CA 1
ATOM 587 C C . PHE A 1 88 ? 29.927 34.637 82.199 1.00 10.03 88 PHE A C 1
ATOM 588 O O . PHE A 1 88 ? 28.809 34.438 82.669 1.00 11.18 88 PHE A O 1
ATOM 596 N N . ARG A 1 89 ? 30.191 35.472 81.197 1.00 10.00 89 ARG A N 1
ATOM 597 C CA . ARG A 1 89 ? 29.169 36.119 80.391 1.00 11.80 89 ARG A CA 1
ATOM 598 C C . ARG A 1 89 ? 29.280 35.530 78.996 1.00 11.63 89 ARG A C 1
ATOM 599 O O . ARG A 1 89 ? 30.375 35.496 78.414 1.00 13.81 89 ARG A O 1
ATOM 607 N N . GLY A 1 90 ? 28.163 35.063 78.456 1.00 11.25 90 GLY A N 1
ATOM 608 C CA . GLY A 1 90 ? 28.170 34.587 77.087 1.00 13.41 90 GLY A CA 1
ATOM 609 C C . GLY A 1 90 ? 27.758 35.706 76.146 1.00 16.85 90 GLY A C 1
ATOM 610 O O . GLY A 1 90 ? 27.726 36.881 76.515 1.00 16.31 90 GLY A O 1
ATOM 611 N N . SER A 1 91 ? 27.436 35.338 74.916 1.00 15.17 91 SER A N 1
ATOM 612 C CA . SER A 1 91 ? 27.008 36.310 73.934 1.00 17.30 91 SER A CA 1
ATOM 613 C C . SER A 1 91 ? 25.678 36.949 74.336 1.00 18.30 91 SER A C 1
ATOM 614 O O . SER A 1 91 ? 24.741 36.262 74.795 1.00 18.29 91 SER A O 1
ATOM 617 N N . TYR A 1 92 ? 25.595 38.263 74.177 1.00 20.15 92 TYR A N 1
ATOM 618 C CA . TYR A 1 92 ? 24.372 38.971 74.529 1.00 25.11 92 TYR A CA 1
ATOM 619 C C . TYR A 1 92 ? 23.336 38.899 73.421 1.00 25.74 92 TYR A C 1
ATOM 620 O O . TYR A 1 92 ? 22.129 39.049 73.678 1.00 24.75 92 TYR A O 1
ATOM 629 N N . SER A 1 93 ? 23.771 38.620 72.195 1.00 21.12 93 SER A N 1
ATOM 630 C CA . SER A 1 93 ? 22.786 38.639 71.125 1.00 22.85 93 SER A CA 1
ATOM 631 C C . SER A 1 93 ? 22.128 37.277 71.016 1.00 20.75 93 SER A C 1
ATOM 632 O O . SER A 1 93 ? 22.703 36.320 70.491 1.00 23.93 93 SER A O 1
ATOM 635 N N . ILE A 1 94 ? 20.883 37.218 71.472 1.00 21.80 94 ILE A N 1
ATOM 636 C CA . ILE A 1 94 ? 20.097 35.995 71.399 1.00 27.39 94 ILE A CA 1
ATOM 637 C C . ILE A 1 94 ? 19.754 35.694 69.952 1.00 21.57 94 ILE A C 1
ATOM 638 O O . ILE A 1 94 ? 19.778 34.537 69.529 1.00 24.91 94 ILE A O 1
ATOM 643 N N . ARG A 1 95 ? 19.457 36.736 69.177 1.00 26.50 95 ARG A N 1
ATOM 644 C CA . ARG A 1 95 ? 19.112 36.509 67.780 1.00 24.65 95 ARG A CA 1
ATOM 645 C C . ARG A 1 95 ? 20.290 35.880 67.025 1.00 25.47 95 ARG A C 1
ATOM 646 O O . ARG A 1 95 ? 20.090 34.972 66.231 1.00 29.09 95 ARG A O 1
ATOM 654 N N . ASN A 1 96 ? 21.516 36.307 67.297 1.00 23.76 96 ASN A N 1
ATOM 655 C CA . ASN A 1 96 ? 22.654 35.714 66.605 1.00 24.70 96 ASN A CA 1
ATOM 656 C C . ASN A 1 96 ? 22.868 34.265 67.017 1.00 25.69 96 ASN A C 1
ATOM 657 O O . ASN A 1 96 ? 23.268 33.423 66.209 1.00 28.20 96 ASN A O 1
ATOM 662 N N . TRP A 1 97 ? 22.573 33.970 68.278 1.00 20.39 97 TRP A N 1
ATOM 663 C CA . TRP A 1 97 ? 22.718 32.618 68.796 1.00 19.63 97 TRP A CA 1
ATOM 664 C C . TRP A 1 97 ? 21.759 31.646 68.095 1.00 20.63 97 TRP A C 1
ATOM 665 O O . TRP A 1 97 ? 22.126 30.515 67.776 1.00 19.97 97 TRP A O 1
ATOM 676 N N . VAL A 1 98 ? 20.520 32.084 67.875 1.00 21.02 98 VAL A N 1
ATOM 677 C CA . VAL A 1 98 ? 19.520 31.187 67.300 1.00 23.61 98 VAL A CA 1
ATOM 678 C C . VAL A 1 98 ? 19.325 31.270 65.785 1.00 20.85 98 VAL A C 1
ATOM 679 O O . VAL A 1 98 ? 18.690 30.379 65.218 1.00 22.19 98 VAL A O 1
ATOM 683 N N . THR A 1 99 ? 19.876 32.288 65.120 1.00 21.04 99 THR A N 1
ATOM 684 C CA .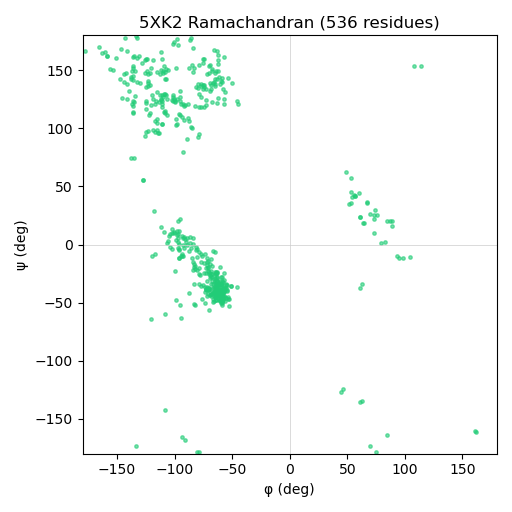 THR A 1 99 ? 19.489 32.555 63.724 1.00 18.16 99 THR A CA 1
ATOM 685 C C . THR A 1 99 ? 19.822 31.404 62.759 1.00 25.97 99 THR A C 1
ATOM 686 O O . THR A 1 99 ? 19.049 31.134 61.837 1.00 27.26 99 THR A O 1
ATOM 690 N N . ASP A 1 100 ? 20.926 30.698 62.987 1.00 24.94 100 ASP A N 1
ATOM 691 C CA . ASP A 1 100 ? 21.244 29.505 62.189 1.00 29.44 100 ASP A CA 1
ATOM 692 C C . ASP A 1 100 ? 20.298 28.320 62.430 1.00 27.41 100 ASP A C 1
ATOM 693 O O . ASP A 1 100 ? 20.163 27.437 61.575 1.00 28.23 100 ASP A O 1
ATOM 698 N N . ALA A 1 101 ? 19.686 28.293 63.612 1.00 27.25 101 ALA A N 1
ATOM 699 C CA . ALA A 1 101 ? 18.742 27.253 64.008 1.00 25.96 101 ALA A CA 1
ATOM 700 C C . ALA A 1 101 ? 19.413 25.881 64.008 1.00 30.19 101 ALA A C 1
ATOM 701 O O . ALA A 1 101 ? 18.739 24.857 63.885 1.00 30.11 101 ALA A O 1
ATOM 703 N N . THR A 1 102 ? 20.737 25.878 64.151 1.00 23.46 102 THR A N 1
ATOM 704 C CA . THR A 1 102 ? 21.515 24.642 64.204 1.00 27.73 102 THR A CA 1
ATOM 705 C C . THR A 1 102 ? 22.445 24.697 65.410 1.00 29.20 102 THR A C 1
ATOM 706 O O . THR A 1 102 ? 23.013 25.744 65.704 1.00 29.01 102 THR A O 1
ATOM 710 N N . PHE A 1 103 ? 22.574 23.579 66.119 1.00 23.98 103 PHE A N 1
ATOM 711 C CA . PHE A 1 103 ? 23.381 23.529 67.341 1.00 17.01 103 PHE A CA 1
ATOM 712 C C . PHE A 1 103 ? 24.192 22.233 67.359 1.00 15.59 103 PHE A C 1
ATOM 713 O O . PHE A 1 103 ? 23.856 21.288 68.074 1.00 14.98 103 PHE A O 1
ATOM 721 N N . PRO A 1 104 ? 25.252 22.169 66.542 1.00 16.87 104 PRO A N 1
ATOM 722 C CA . PRO A 1 104 ? 26.042 20.935 66.454 1.00 17.93 104 PRO A CA 1
ATOM 723 C C . PRO A 1 104 ? 26.712 20.551 67.762 1.00 15.92 104 PRO A C 1
ATOM 724 O O . PRO A 1 104 ? 27.084 21.423 68.559 1.00 17.72 104 PRO A O 1
ATOM 728 N N . GLN A 1 105 ? 26.881 19.238 67.942 1.00 15.52 105 GLN A N 1
ATOM 729 C CA . GLN A 1 105 ? 27.524 18.664 69.120 1.00 18.61 105 GLN A CA 1
ATOM 730 C C . GLN A 1 105 ? 28.983 18.327 68.840 1.00 18.52 105 GLN A C 1
ATOM 731 O O . GLN A 1 105 ? 29.377 18.122 67.687 1.00 21.95 105 GLN A O 1
ATOM 737 N N . THR A 1 106 ? 29.792 18.354 69.892 1.00 14.71 106 THR A N 1
ATOM 738 C CA . THR A 1 106 ? 31.210 18.005 69.779 1.00 13.69 106 THR A CA 1
ATOM 739 C C . THR A 1 106 ? 31.595 17.084 70.938 1.00 16.06 106 THR A C 1
ATOM 740 O O . THR A 1 106 ? 30.878 17.012 71.929 1.00 16.26 106 THR A O 1
ATOM 744 N N . ASP A 1 107 ? 32.716 16.371 70.813 1.00 14.98 107 ASP A N 1
ATOM 745 C CA . ASP A 1 107 ? 33.187 15.486 71.877 1.00 14.80 107 ASP A CA 1
ATOM 746 C C . ASP A 1 107 ? 34.155 16.243 72.794 1.00 16.48 107 ASP A C 1
ATOM 747 O O . ASP A 1 107 ? 35.265 16.574 72.380 1.00 19.05 107 ASP A O 1
ATOM 752 N N . PRO A 1 108 ? 33.721 16.579 74.023 1.00 15.44 108 PRO A N 1
ATOM 753 C CA . PRO A 1 108 ? 34.539 17.285 75.014 1.00 14.96 108 PRO A CA 1
ATOM 754 C C . PRO A 1 108 ? 35.595 16.429 75.707 1.00 17.07 108 PRO A C 1
ATOM 755 O O . PRO A 1 108 ? 36.348 16.977 76.511 1.00 18.34 108 PRO A O 1
ATOM 759 N N . GLY A 1 109 ? 35.572 15.112 75.520 1.00 15.88 109 GLY A N 1
ATOM 760 C CA . GLY A 1 109 ? 36.565 14.245 76.134 1.00 16.88 109 GLY A CA 1
ATOM 761 C C . GLY A 1 109 ? 36.328 14.066 77.623 1.00 21.69 109 GLY A C 1
ATOM 762 O O . GLY A 1 109 ? 37.281 13.926 78.398 1.00 24.83 109 GLY A O 1
ATOM 763 N N . LEU A 1 110 ? 35.065 14.150 78.037 1.00 16.62 110 LEU A N 1
ATOM 764 C CA . LEU A 1 110 ? 34.738 14.041 79.456 1.00 14.60 110 LEU A CA 1
ATOM 765 C C . LEU A 1 110 ? 34.233 12.701 79.966 1.00 18.65 110 LEU A C 1
ATOM 766 O O . LEU A 1 110 ? 34.381 12.406 81.145 1.00 21.54 110 LEU A O 1
ATOM 771 N N . CYS A 1 111 ? 33.688 11.878 79.076 1.00 18.87 111 CYS A N 1
ATOM 772 C CA . CYS A 1 111 ? 33.064 10.617 79.475 1.00 14.98 111 CYS A CA 1
ATOM 773 C C . CYS A 1 111 ? 32.581 9.855 78.251 1.00 15.67 111 CYS A C 1
ATOM 774 O O . CYS A 1 111 ? 32.512 10.404 77.143 1.00 16.75 111 CYS A O 1
ATOM 777 N N . ASP A 1 112 ? 32.250 8.582 78.452 1.00 17.24 112 ASP A N 1
ATOM 778 C CA . ASP A 1 112 ? 31.925 7.716 77.327 1.00 18.16 112 ASP A CA 1
ATOM 779 C C . ASP A 1 112 ? 30.620 8.135 76.644 1.00 15.27 112 ASP A C 1
ATOM 780 O O . ASP A 1 112 ? 29.559 8.168 77.279 1.00 17.80 112 ASP A O 1
ATOM 785 N N . GLY A 1 113 ? 30.708 8.416 75.349 1.00 16.10 113 GLY A N 1
ATOM 786 C CA . GLY A 1 113 ? 29.565 8.794 74.537 1.00 16.37 113 GLY A CA 1
ATOM 787 C C . GLY A 1 113 ? 29.066 10.204 74.822 1.00 17.70 113 GLY A C 1
ATOM 788 O O . GLY A 1 113 ? 28.000 10.602 74.344 1.00 17.03 113 GLY A O 1
ATOM 789 N N . CYS A 1 114 ? 29.839 10.956 75.596 1.00 14.48 114 CYS A N 1
ATOM 790 C CA . CYS A 1 114 ? 29.396 12.290 76.009 1.00 13.44 114 CYS A CA 1
ATOM 791 C C . CYS A 1 114 ? 29.623 13.308 74.904 1.00 14.94 114 CYS A C 1
ATOM 792 O O . CYS A 1 114 ? 30.641 13.273 74.205 1.00 15.41 114 CYS A O 1
ATOM 795 N N . LYS A 1 115 ? 28.646 14.196 74.706 1.00 11.29 115 LYS A N 1
ATOM 796 C CA . LYS A 1 115 ? 28.742 15.225 73.681 1.00 11.09 115 LYS A CA 1
ATOM 797 C C . LYS A 1 115 ? 28.228 16.525 74.265 1.00 10.91 115 LYS A C 1
ATOM 798 O O . LYS A 1 115 ? 27.303 16.508 75.066 1.00 11.11 115 LYS A O 1
ATOM 804 N N . ALA A 1 116 ? 28.849 17.630 73.869 1.00 11.21 116 ALA A N 1
ATOM 805 C CA . ALA A 1 116 ? 28.481 18.963 74.345 1.00 10.07 116 ALA A CA 1
ATOM 806 C C . ALA A 1 116 ? 28.170 19.883 73.187 1.00 12.07 116 ALA A C 1
ATOM 807 O O . ALA A 1 116 ? 28.593 19.641 72.057 1.00 14.26 116 ALA A O 1
ATOM 809 N N . GLU A 1 117 ? 27.440 20.956 73.473 1.00 9.79 117 GLU A N 1
ATOM 810 C CA . GLU A 1 117 ? 27.153 21.973 72.466 1.00 11.36 117 GLU A CA 1
ATOM 811 C C . GLU A 1 117 ? 28.473 22.607 72.011 1.00 13.45 117 GLU A C 1
ATOM 812 O O . GLU A 1 117 ? 29.244 23.071 72.839 1.00 13.27 117 GLU A O 1
ATOM 818 N N . LEU A 1 118 ? 28.734 22.617 70.703 1.00 12.20 118 LEU A N 1
ATOM 819 C CA . LEU A 1 118 ? 30.037 23.043 70.192 1.00 16.09 118 LEU A CA 1
ATOM 820 C C . LEU A 1 118 ? 30.379 24.485 70.553 1.00 13.57 118 LEU A C 1
ATOM 821 O O . LEU A 1 118 ? 31.504 24.782 70.972 1.00 13.81 118 LEU A O 1
ATOM 826 N N . GLY A 1 119 ? 29.408 25.377 70.401 1.00 13.29 119 GLY A N 1
ATOM 827 C CA . GLY A 1 119 ? 29.663 26.788 70.656 1.00 14.47 119 GLY A CA 1
ATOM 828 C C . GLY A 1 119 ? 30.098 27.040 72.089 1.00 16.23 119 GLY A C 1
ATOM 829 O O . GLY A 1 119 ? 31.081 27.753 72.349 1.00 13.92 119 GLY A O 1
ATOM 830 N N . PHE A 1 120 ? 29.354 26.480 73.035 1.00 13.10 120 PHE A N 1
ATOM 831 C CA . PHE A 1 120 ? 29.647 26.711 74.450 1.00 11.28 120 PHE A CA 1
ATOM 832 C C . PHE A 1 120 ? 30.942 26.015 74.858 1.00 10.75 120 PHE A C 1
ATOM 833 O O . PHE A 1 120 ? 31.726 26.550 75.662 1.00 13.33 120 PHE A O 1
ATOM 841 N N . TRP A 1 121 ? 31.179 24.825 74.307 1.00 9.89 121 TRP A N 1
ATOM 842 C CA . TRP A 1 121 ? 32.407 24.108 74.642 1.00 12.42 121 TRP A CA 1
ATOM 843 C C . TRP A 1 121 ? 33.607 24.888 74.103 1.00 14.78 121 TRP A C 1
ATOM 844 O O . TRP A 1 121 ? 34.622 25.017 74.776 1.00 14.92 121 TRP A O 1
ATOM 855 N N . THR A 1 122 ? 33.470 25.410 72.889 1.00 12.09 122 THR A N 1
ATOM 856 C CA . THR A 1 122 ? 34.525 26.240 72.287 1.00 13.26 122 THR A CA 1
ATOM 857 C C . THR A 1 122 ? 34.829 27.476 73.144 1.00 14.28 122 THR A C 1
ATOM 858 O O . THR A 1 122 ? 36.003 27.801 73.383 1.00 14.53 122 THR A O 1
ATOM 862 N N . ALA A 1 123 ? 33.778 28.127 73.635 1.00 12.93 123 ALA A N 1
ATOM 863 C CA . ALA A 1 123 ? 33.941 29.310 74.474 1.00 12.94 123 ALA A CA 1
ATOM 864 C C . ALA A 1 123 ? 34.774 28.989 75.718 1.00 14.42 123 ALA A C 1
ATOM 865 O O . ALA A 1 123 ? 35.676 29.742 76.082 1.00 16.19 123 ALA A O 1
ATOM 867 N N . TRP A 1 124 ? 34.471 27.872 76.373 1.00 11.19 124 TRP A N 1
ATOM 868 C CA . TRP A 1 124 ? 35.223 27.454 77.546 1.00 10.22 124 TRP A CA 1
ATOM 869 C C . TRP A 1 124 ? 36.667 27.138 77.180 1.00 12.85 124 TRP A C 1
ATOM 870 O O . TRP A 1 124 ? 37.587 27.532 77.883 1.00 12.73 124 TRP A O 1
ATOM 881 N N . LYS A 1 125 ? 36.852 26.432 76.068 1.00 13.56 125 LYS A N 1
ATOM 882 C CA . LYS A 1 125 ? 38.208 26.032 75.659 1.00 13.17 125 LYS A CA 1
ATOM 883 C C . LYS A 1 125 ? 39.130 27.229 75.407 1.00 14.75 125 LYS A C 1
ATOM 884 O O . LYS A 1 125 ? 40.328 27.139 75.655 1.00 16.35 125 LYS A O 1
ATOM 890 N N . VAL A 1 126 ? 38.570 28.326 74.916 1.00 15.18 126 VAL A N 1
ATOM 891 C CA . VAL A 1 126 ? 39.360 29.525 74.620 1.00 18.69 126 VAL A CA 1
ATOM 892 C C . VAL A 1 126 ? 39.928 30.138 75.904 1.00 21.20 126 VAL A C 1
ATOM 893 O O . VAL A 1 126 ? 41.025 30.692 75.895 1.00 17.51 126 VAL A O 1
ATOM 897 N N . VAL A 1 127 ? 39.167 30.091 76.999 1.00 15.72 127 VAL A N 1
ATOM 898 C CA . VAL A 1 127 ? 39.664 30.638 78.264 1.00 13.09 127 VAL A CA 1
ATOM 899 C C . VAL A 1 127 ? 40.140 29.631 79.322 1.00 15.01 127 VAL A C 1
ATOM 900 O O . VAL A 1 127 ? 40.620 30.028 80.391 1.00 14.81 127 VAL A O 1
ATOM 904 N N . ARG A 1 128 ? 40.031 28.333 79.041 1.00 12.44 128 ARG A N 1
ATOM 905 C CA . ARG A 1 128 ? 40.323 27.310 80.046 1.00 13.63 128 ARG A CA 1
ATOM 906 C C . ARG A 1 128 ? 41.740 27.365 80.628 1.00 13.03 128 ARG A C 1
ATOM 907 O O . ARG A 1 128 ? 41.932 27.260 81.842 1.00 14.55 128 ARG A O 1
ATOM 915 N N . ASP A 1 129 ? 42.742 27.484 79.760 1.00 12.21 129 ASP A N 1
ATOM 916 C CA . ASP A 1 129 ? 44.131 27.449 80.216 1.00 14.47 129 ASP A CA 1
ATOM 917 C C . ASP A 1 129 ? 44.460 28.600 81.176 1.00 14.86 129 ASP A C 1
ATOM 918 O O . ASP A 1 129 ? 45.096 28.384 82.213 1.00 17.31 129 ASP A O 1
ATOM 923 N N . ARG A 1 130 ? 44.012 29.800 80.826 1.00 16.76 130 ARG A N 1
ATOM 924 C CA . ARG A 1 130 ? 44.174 30.992 81.671 1.00 16.63 130 ARG A CA 1
ATOM 925 C C . ARG A 1 130 ? 43.500 30.823 83.019 1.00 15.12 130 ARG A C 1
ATOM 926 O O . ARG A 1 130 ? 44.039 31.195 84.055 1.00 13.71 130 ARG A O 1
ATOM 934 N N . ILE A 1 131 ? 42.296 30.256 82.996 1.00 14.30 131 ILE A N 1
ATOM 935 C CA . ILE A 1 131 ? 41.533 30.095 84.230 1.00 11.48 131 ILE A CA 1
ATOM 936 C C . ILE A 1 131 ? 42.172 29.054 85.156 1.00 14.18 131 ILE A C 1
ATOM 937 O O . ILE A 1 131 ? 42.310 29.273 86.356 1.00 15.41 131 ILE A O 1
ATOM 942 N N . ILE A 1 132 ? 42.603 27.927 84.598 1.00 12.17 132 ILE A N 1
ATOM 943 C CA . ILE A 1 132 ? 43.272 26.912 85.390 1.00 12.26 132 ILE A CA 1
ATOM 944 C C . ILE A 1 132 ? 44.585 27.442 85.965 1.00 12.59 132 ILE A C 1
ATOM 945 O O . ILE A 1 132 ? 44.900 27.193 87.134 1.00 14.31 132 ILE A O 1
ATOM 950 N N . LYS A 1 133 ? 45.318 28.202 85.151 1.00 14.60 133 LYS A N 1
ATOM 951 C CA . LYS A 1 133 ? 46.566 28.820 85.607 1.00 16.72 133 LYS A CA 1
ATOM 952 C C . LYS A 1 133 ? 46.291 29.670 86.832 1.00 14.92 133 LYS A C 1
ATOM 953 O O . LYS A 1 133 ? 47.005 29.608 87.837 1.00 15.91 133 LYS A O 1
ATOM 959 N N . THR A 1 134 ? 45.216 30.446 86.746 1.00 14.68 134 THR A N 1
ATOM 960 C CA . THR A 1 134 ? 44.844 31.339 87.838 1.00 13.61 134 THR A CA 1
ATOM 961 C C . THR A 1 134 ? 44.373 30.578 89.076 1.00 11.85 134 THR A C 1
ATOM 962 O O . THR A 1 134 ? 44.740 30.936 90.197 1.00 12.65 134 THR A O 1
ATOM 966 N N . LEU A 1 135 ? 43.561 29.528 88.900 1.00 10.67 135 LEU A N 1
ATOM 967 C CA . LEU A 1 135 ? 43.138 28.728 90.038 1.00 10.22 135 LEU A CA 1
ATOM 968 C C . LEU A 1 135 ? 44.363 28.147 90.763 1.00 12.95 135 LEU A C 1
ATOM 969 O O . LEU A 1 135 ? 44.439 28.159 91.987 1.00 11.83 135 LEU A O 1
ATOM 974 N N . ASP A 1 136 ? 45.318 27.667 89.975 1.00 16.16 136 ASP A N 1
ATOM 975 C CA . ASP A 1 136 ? 46.525 27.065 90.535 1.00 14.51 136 ASP A CA 1
ATOM 976 C C . ASP A 1 136 ? 47.354 28.109 91.309 1.00 11.56 136 ASP A C 1
ATOM 977 O O . ASP A 1 136 ? 47.874 27.819 92.395 1.00 17.09 136 ASP A O 1
ATOM 982 N N . GLU A 1 137 ? 47.445 29.323 90.776 1.00 11.77 137 GLU A N 1
ATOM 983 C CA . GLU A 1 137 ? 48.176 30.399 91.452 1.00 12.92 137 GLU A CA 1
ATOM 984 C C . GLU A 1 137 ? 47.495 30.773 92.776 1.00 15.05 137 GLU A C 1
ATOM 985 O O . GLU A 1 137 ? 48.163 31.082 93.757 1.00 14.98 137 GLU A O 1
ATOM 991 N N . LEU A 1 138 ? 46.165 30.740 92.801 1.00 11.99 138 LEU A N 1
ATOM 992 C CA . LEU A 1 138 ? 45.429 31.161 93.986 1.00 13.95 138 LEU A CA 1
ATOM 993 C C . LEU A 1 138 ? 45.407 30.110 95.083 1.00 13.92 138 LEU A C 1
ATOM 994 O O . LEU A 1 138 ? 45.168 30.419 96.241 1.00 15.03 138 LEU A O 1
ATOM 999 N N . LYS A 1 139 ? 45.664 28.860 94.730 1.00 11.85 139 LYS A N 1
ATOM 1000 C CA . LYS A 1 139 ? 45.457 27.782 95.690 1.00 12.99 139 LYS A CA 1
ATOM 1001 C C . LYS A 1 139 ? 46.286 27.884 96.984 1.00 14.61 139 LYS A C 1
ATOM 1002 O O . LYS A 1 139 ? 45.728 27.744 98.069 1.00 16.41 139 LYS A O 1
ATOM 1008 N N . PRO A 1 140 ? 47.618 28.093 96.890 1.00 14.03 140 PRO A N 1
ATOM 1009 C CA . PRO A 1 140 ? 48.417 28.026 98.127 1.00 13.99 140 PRO A CA 1
ATOM 1010 C C . PRO A 1 140 ? 47.987 28.967 99.242 1.00 17.17 140 PRO A C 1
ATOM 1011 O O . PRO A 1 140 ? 48.017 28.549 100.395 1.00 21.27 140 PRO A O 1
ATOM 1015 N N . GLU A 1 141 ? 47.588 30.197 98.924 1.00 16.24 141 GLU A N 1
ATOM 1016 C CA . GLU A 1 141 ? 47.184 31.125 99.974 1.00 15.38 141 GLU A CA 1
ATOM 1017 C C . GLU A 1 141 ? 45.678 31.099 100.254 1.00 15.86 141 GLU A C 1
ATOM 1018 O O . GLU A 1 141 ? 45.197 31.827 101.117 1.00 17.77 141 GLU A O 1
ATOM 1024 N N . HIS A 1 142 ? 44.935 30.413 99.396 1.00 11.75 142 HIS A N 1
ATOM 1025 C CA . HIS A 1 142 ? 43.484 30.206 99.519 1.00 11.61 142 HIS A CA 1
ATOM 1026 C C . HIS A 1 142 ? 43.053 28.740 99.668 1.00 14.11 142 HIS A C 1
ATOM 1027 O O . HIS A 1 142 ? 42.103 28.350 99.005 1.00 14.48 142 HIS A O 1
ATOM 1034 N N . SER A 1 143 ? 43.898 27.882 100.236 1.00 16.34 143 SER A N 1
ATOM 1035 C CA . SER A 1 143 ? 43.798 26.433 99.991 1.00 18.16 143 SER A CA 1
ATOM 1036 C C . SER A 1 143 ? 42.455 25.764 100.331 1.00 17.98 143 SER A C 1
ATOM 1037 O O . SER A 1 143 ? 42.093 24.779 99.696 1.00 22.64 143 SER A O 1
ATOM 1040 N N . ASP A 1 144 ? 41.737 26.279 101.322 1.00 15.40 144 ASP A N 1
ATOM 1041 C CA . ASP A 1 144 ? 40.461 25.679 101.722 1.00 17.71 144 ASP A CA 1
ATOM 1042 C C . ASP A 1 144 ? 39.237 26.370 101.123 1.00 19.31 144 ASP A C 1
ATOM 1043 O O . ASP A 1 144 ? 38.118 26.107 101.546 1.00 18.40 144 ASP A O 1
ATOM 1048 N N . TYR A 1 145 ? 39.443 27.300 100.196 1.00 14.34 145 TYR A N 1
ATOM 1049 C CA . TYR A 1 145 ? 38.318 28.024 99.603 1.00 11.60 145 TYR A CA 1
ATOM 1050 C C . TYR A 1 145 ? 37.463 27.156 98.693 1.00 13.71 145 TYR A C 1
ATOM 1051 O O . TYR A 1 145 ? 37.975 26.238 98.026 1.00 15.65 145 TYR A O 1
ATOM 1060 N N . LYS A 1 146 ? 36.161 27.449 98.651 1.00 12.43 146 LYS A N 1
ATOM 1061 C CA . LYS A 1 146 ? 35.288 26.850 97.654 1.00 14.15 146 LYS A CA 1
ATOM 1062 C C . LYS A 1 146 ? 35.658 27.371 96.292 1.00 14.52 146 LYS A C 1
ATOM 1063 O O . LYS A 1 146 ? 36.146 28.490 96.159 1.00 15.48 146 LYS A O 1
ATOM 1069 N N . ILE A 1 147 ? 35.424 26.559 95.277 1.00 8.91 147 ILE A N 1
ATOM 1070 C CA . ILE A 1 147 ? 35.535 27.024 93.900 1.00 9.20 147 ILE A CA 1
ATOM 1071 C C . ILE A 1 147 ? 34.130 27.095 93.318 1.00 12.63 147 ILE A C 1
ATOM 1072 O O . ILE A 1 147 ? 33.466 26.071 93.174 1.00 10.94 147 ILE A O 1
ATOM 1077 N N . VAL A 1 148 ? 33.677 28.312 93.013 1.00 10.37 148 VAL A N 1
ATOM 1078 C CA . VAL A 1 148 ? 32.320 28.535 92.516 1.00 8.44 148 VAL A CA 1
ATOM 1079 C C . VAL A 1 148 ? 32.362 28.954 91.059 1.00 10.62 148 VAL A C 1
ATOM 1080 O O . VAL A 1 148 ? 33.096 29.891 90.702 1.00 12.47 148 VAL A O 1
ATOM 1084 N N . VAL A 1 149 ? 31.591 28.265 90.228 1.00 7.00 149 VAL A N 1
ATOM 1085 C CA . VAL A 1 149 ? 31.540 28.533 88.790 1.00 7.45 149 VAL A CA 1
ATOM 1086 C C . VAL A 1 149 ? 30.116 28.976 88.476 1.00 10.91 149 VAL A C 1
ATOM 1087 O O . VAL A 1 149 ? 29.164 28.258 88.753 1.00 9.87 149 VAL A O 1
ATOM 1091 N N . VAL A 1 150 ? 29.981 30.180 87.929 1.00 8.90 150 VAL A N 1
ATOM 1092 C CA . VAL A 1 150 ? 28.675 30.825 87.893 1.00 7.97 150 VAL A CA 1
ATOM 1093 C C . VAL A 1 150 ? 28.483 31.583 86.590 1.00 8.79 150 VAL A C 1
ATOM 1094 O O . VAL A 1 150 ? 29.435 32.096 85.996 1.00 9.78 150 VAL A O 1
ATOM 1098 N N . GLY A 1 151 ? 27.245 31.632 86.127 1.00 8.40 151 GLY A N 1
ATOM 1099 C CA . GLY A 1 151 ? 26.902 32.489 85.012 1.00 7.84 151 GLY A CA 1
ATOM 1100 C C . GLY A 1 151 ? 25.391 32.624 84.899 1.00 7.95 151 GLY A C 1
ATOM 1101 O O . GLY A 1 151 ? 24.644 31.889 85.560 1.00 8.07 151 GLY A O 1
ATOM 1102 N N . HIS A 1 152 ? 24.954 33.553 84.048 1.00 7.28 152 HIS A N 1
ATOM 1103 C CA . HIS A 1 152 ? 23.544 33.722 83.721 1.00 7.64 152 HIS A CA 1
ATOM 1104 C C . HIS A 1 152 ? 23.394 33.607 82.206 1.00 7.94 152 HIS A C 1
ATOM 1105 O O . HIS A 1 152 ? 24.322 33.980 81.473 1.00 10.48 152 HIS A O 1
ATOM 1112 N N . SER A 1 153 ? 22.245 33.107 81.741 1.00 7.79 153 SER A N 1
ATOM 1113 C CA . SER A 1 153 ? 21.945 33.072 80.308 1.00 9.05 153 SER A CA 1
ATOM 1114 C C . SER A 1 153 ? 22.993 32.217 79.580 1.00 10.67 153 SER A C 1
ATOM 1115 O O . SER A 1 153 ? 23.366 31.141 80.056 1.00 8.73 153 SER A O 1
ATOM 1118 N N . LEU A 1 154 ? 23.494 32.688 78.440 1.00 9.32 154 LEU A N 1
ATOM 1119 C CA . LEU A 1 154 ? 24.475 31.876 77.703 1.00 9.01 154 LEU A CA 1
ATOM 1120 C C . LEU A 1 154 ? 25.747 31.673 78.538 1.00 9.50 154 LEU A C 1
ATOM 1121 O O . LEU A 1 154 ? 26.409 30.646 78.424 1.00 11.02 154 LEU A O 1
ATOM 1126 N N . GLY A 1 155 ? 26.083 32.647 79.380 1.00 9.05 155 GLY A N 1
ATOM 1127 C CA . GLY A 1 155 ? 27.186 32.484 80.315 1.00 9.18 155 GLY A CA 1
ATOM 1128 C C . GLY A 1 155 ? 26.988 31.316 81.270 1.00 10.46 155 GLY A C 1
ATOM 1129 O O . GLY A 1 155 ? 27.956 30.682 81.670 1.00 9.31 155 GLY A O 1
ATOM 1130 N N . ALA A 1 156 ? 25.743 31.048 81.653 1.00 8.01 156 ALA A N 1
ATOM 1131 C CA . ALA A 1 156 ? 25.434 29.898 82.512 1.00 7.23 156 ALA A CA 1
ATOM 1132 C C . ALA A 1 156 ? 25.678 28.578 81.778 1.00 7.50 156 ALA A C 1
ATOM 1133 O O . ALA A 1 156 ? 26.016 27.578 82.402 1.00 9.70 156 ALA A O 1
ATOM 1135 N N . ALA A 1 157 ? 25.485 28.576 80.465 1.00 9.06 157 ALA A N 1
ATOM 1136 C CA . ALA A 1 157 ? 25.801 27.388 79.672 1.00 10.85 157 ALA A CA 1
ATOM 1137 C C . ALA A 1 157 ? 27.310 27.129 79.682 1.00 13.14 157 ALA A C 1
ATOM 1138 O O . ALA A 1 157 ? 27.778 26.006 79.895 1.00 9.88 157 ALA A O 1
ATOM 1140 N N . ILE A 1 158 ? 28.081 28.181 79.459 1.00 9.90 158 ILE A N 1
ATOM 1141 C CA . ILE A 1 158 ? 29.537 28.036 79.493 1.00 8.06 158 ILE A CA 1
ATOM 1142 C C . ILE A 1 158 ? 29.959 27.566 80.869 1.00 10.87 158 ILE A C 1
ATOM 1143 O O . ILE A 1 158 ? 30.770 26.645 80.992 1.00 11.07 158 ILE A O 1
ATOM 1148 N N . ALA A 1 159 ? 29.368 28.154 81.909 1.00 6.96 159 ALA A N 1
ATOM 1149 C CA . ALA A 1 159 ? 29.696 27.745 83.267 1.00 8.00 159 ALA A CA 1
ATOM 1150 C C . ALA A 1 159 ? 29.422 26.265 83.495 1.00 8.73 159 ALA A C 1
ATOM 1151 O O . ALA A 1 159 ? 30.188 25.606 84.196 1.00 9.06 159 ALA A O 1
ATOM 1153 N N . SER A 1 160 ? 28.315 25.761 82.940 1.00 9.05 160 SER A N 1
ATOM 1154 C CA . SER A 1 160 ? 27.939 24.349 83.111 1.00 7.66 160 SER A CA 1
ATOM 1155 C C . SER A 1 160 ? 29.049 23.411 82.611 1.00 8.02 160 SER A C 1
ATOM 1156 O O . SER A 1 160 ? 29.439 22.458 83.305 1.00 9.58 160 SER A O 1
ATOM 1159 N N . LEU A 1 161 ? 29.548 23.700 81.411 1.00 7.81 161 LEU A N 1
ATOM 1160 C CA . LEU A 1 161 ? 30.591 22.858 80.829 1.00 8.76 161 LEU A CA 1
ATOM 1161 C C . LEU A 1 161 ? 31.936 23.083 81.524 1.00 8.65 161 LEU A C 1
ATOM 1162 O O . LEU A 1 161 ? 32.700 22.144 81.704 1.00 9.34 161 LEU A O 1
ATOM 1167 N N . ALA A 1 162 ? 32.232 24.323 81.909 1.00 9.48 162 ALA A N 1
ATOM 1168 C CA . ALA A 1 162 ? 33.459 24.599 82.658 1.00 8.59 162 ALA A CA 1
ATOM 1169 C C . ALA A 1 162 ? 33.485 23.830 83.976 1.00 11.98 162 ALA A C 1
ATOM 1170 O O . ALA A 1 162 ? 34.494 23.226 84.326 1.00 10.44 162 ALA A O 1
ATOM 1172 N N . ALA A 1 163 ? 32.383 23.869 84.723 1.00 9.58 163 ALA A N 1
ATOM 1173 C CA . ALA A 1 163 ? 32.324 23.141 85.983 1.00 9.54 163 ALA A CA 1
ATOM 1174 C C . ALA A 1 163 ? 32.553 21.640 85.759 1.00 8.62 163 ALA A C 1
ATOM 1175 O O . ALA A 1 163 ? 33.291 21.006 86.505 1.00 10.12 163 ALA A O 1
ATOM 1177 N N . ALA A 1 164 ? 31.898 21.092 84.745 1.00 8.88 164 ALA A N 1
ATOM 1178 C CA . ALA A 1 164 ? 32.013 19.665 84.427 1.00 8.54 164 ALA A CA 1
ATOM 1179 C C . ALA A 1 164 ? 33.479 19.293 84.204 1.00 11.05 164 ALA A C 1
ATOM 1180 O O . ALA A 1 164 ? 33.998 18.326 84.769 1.00 10.79 164 ALA A O 1
ATOM 1182 N N . ASP A 1 165 ? 34.140 20.093 83.380 1.00 9.31 165 ASP A N 1
ATOM 1183 C CA . ASP A 1 165 ? 35.542 19.841 83.014 1.00 8.45 165 ASP A CA 1
ATOM 1184 C C . ASP A 1 165 ? 36.457 20.014 84.228 1.00 11.73 165 ASP A C 1
ATOM 1185 O O . ASP A 1 165 ? 37.290 19.139 84.528 1.00 10.30 165 ASP A O 1
ATOM 1190 N N . LEU A 1 166 ? 36.312 21.137 84.935 1.00 9.45 166 LEU A N 1
ATOM 1191 C CA . LEU A 1 166 ? 37.124 21.382 86.110 1.00 8.90 166 LEU A CA 1
ATOM 1192 C C . LEU A 1 166 ? 37.036 20.248 87.125 1.00 11.41 166 LEU A C 1
ATOM 1193 O O . LEU A 1 166 ? 38.042 19.857 87.711 1.00 12.21 166 LEU A O 1
ATOM 1198 N N . ARG A 1 167 ? 35.840 19.695 87.330 1.00 9.56 167 ARG A N 1
ATOM 1199 C CA . ARG A 1 167 ? 35.694 18.605 88.275 1.00 8.07 167 ARG A CA 1
ATOM 1200 C C . ARG A 1 167 ? 36.477 17.370 87.855 1.00 10.02 167 ARG A C 1
ATOM 1201 O O . ARG A 1 167 ? 37.014 16.682 88.714 1.00 11.85 167 ARG A O 1
ATOM 1209 N N . THR A 1 168 ? 36.555 17.106 86.555 1.00 9.41 168 THR A N 1
ATOM 1210 C CA . THR A 1 168 ? 37.330 15.940 86.097 1.00 10.51 168 THR A CA 1
ATOM 1211 C C . THR A 1 168 ? 38.824 16.169 86.330 1.00 13.12 168 THR A C 1
ATOM 1212 O O . THR A 1 168 ? 39.623 15.240 86.264 1.00 11.71 168 THR A O 1
ATOM 1216 N N . LYS A 1 169 ? 39.191 17.428 86.546 1.00 12.53 169 LYS A N 1
ATOM 1217 C CA . LYS A 1 169 ? 40.566 17.829 86.838 1.00 13.84 169 LYS A CA 1
ATOM 1218 C C . LYS A 1 169 ? 40.838 18.014 88.336 1.00 14.98 169 LYS A C 1
ATOM 1219 O O . LYS A 1 169 ? 41.840 18.621 88.716 1.00 18.97 169 LYS A O 1
ATOM 1225 N N . ASN A 1 170 ? 39.897 17.568 89.162 1.00 11.56 170 ASN A N 1
ATOM 1226 C CA . ASN A 1 170 ? 39.956 17.563 90.636 1.00 14.29 170 ASN A CA 1
ATOM 1227 C C . ASN A 1 170 ? 39.571 18.872 91.312 1.00 17.61 170 ASN A C 1
ATOM 1228 O O . ASN A 1 170 ? 39.667 18.966 92.539 1.00 22.14 170 ASN A O 1
ATOM 1233 N N . TYR A 1 171 ? 39.178 19.894 90.548 1.00 13.63 171 TYR A N 1
ATOM 1234 C CA . TYR A 1 171 ? 38.710 21.128 91.180 1.00 12.22 171 TYR A CA 1
ATOM 1235 C C . TYR A 1 171 ? 37.274 20.900 91.634 1.00 14.74 171 TYR A C 1
ATOM 1236 O O . TYR A 1 171 ? 36.446 20.485 90.829 1.00 19.21 171 TYR A O 1
ATOM 1245 N N . ASP A 1 172 ? 36.940 21.201 92.878 1.00 14.38 172 ASP A N 1
ATOM 1246 C CA . ASP A 1 172 ? 35.648 20.734 93.324 1.00 16.86 172 ASP A CA 1
ATOM 1247 C C . ASP A 1 172 ? 34.672 21.871 93.062 1.00 13.09 172 ASP A C 1
ATOM 1248 O O . ASP A 1 172 ? 34.109 22.466 93.980 1.00 16.70 172 ASP A O 1
ATOM 1253 N N . ALA A 1 173 ? 34.269 21.975 91.802 1.00 13.63 173 ALA A N 1
ATOM 1254 C CA . ALA A 1 173 ? 33.521 23.166 91.375 1.00 11.66 173 ALA A CA 1
ATOM 1255 C C . ALA A 1 173 ? 32.059 23.067 91.790 1.00 11.56 173 ALA A C 1
ATOM 1256 O O . ALA A 1 173 ? 31.443 22.010 91.644 1.00 12.72 173 ALA A O 1
ATOM 1258 N N . ILE A 1 174 ? 31.534 24.160 92.341 1.00 8.95 174 ILE A N 1
ATOM 1259 C CA . ILE A 1 174 ? 30.120 24.285 92.664 1.00 7.08 174 ILE A CA 1
ATOM 1260 C C . ILE A 1 174 ? 29.492 25.134 91.568 1.00 11.16 174 ILE A C 1
ATOM 1261 O O . ILE A 1 174 ? 29.948 26.265 91.313 1.00 12.74 174 ILE A O 1
ATOM 1266 N N . LEU A 1 175 ? 28.456 24.611 90.924 1.00 8.15 175 LEU A N 1
ATOM 1267 C CA . LEU A 1 175 ? 27.893 25.276 89.744 1.00 7.45 175 LEU A CA 1
ATOM 1268 C C . LEU A 1 175 ? 26.621 26.042 90.061 1.00 9.36 175 LEU A C 1
ATOM 1269 O O . LEU A 1 175 ? 25.668 25.461 90.563 1.00 8.78 175 LEU A O 1
ATOM 1274 N N . TYR A 1 176 ? 26.598 27.340 89.765 1.00 6.36 176 TYR A N 1
ATOM 1275 C CA . TYR A 1 176 ? 25.336 28.081 89.786 1.00 8.95 176 TYR A CA 1
ATOM 1276 C C . TYR A 1 176 ? 25.051 28.546 88.374 1.00 9.58 176 TYR A C 1
ATOM 1277 O O . TYR A 1 176 ? 25.729 29.437 87.856 1.00 10.47 176 TYR A O 1
ATOM 1286 N N . ALA A 1 177 ? 24.060 27.926 87.742 1.00 6.99 177 ALA A N 1
ATOM 1287 C CA . ALA A 1 177 ? 23.774 28.201 86.338 1.00 7.45 177 ALA A CA 1
ATOM 1288 C C . ALA A 1 177 ? 22.388 28.800 86.208 1.00 9.11 177 ALA A C 1
ATOM 1289 O O . ALA A 1 177 ? 21.403 28.086 86.083 1.00 10.02 177 ALA A O 1
ATOM 1291 N N . TYR A 1 178 ? 22.332 30.120 86.134 1.00 6.96 178 TYR A N 1
ATOM 1292 C CA . TYR A 1 178 ? 21.038 30.807 86.158 1.00 7.29 178 TYR A CA 1
ATOM 1293 C C . TYR A 1 178 ? 20.547 30.969 84.736 1.00 9.65 178 TYR A C 1
ATOM 1294 O O . TYR A 1 178 ? 21.220 31.597 83.941 1.00 9.84 178 TYR A O 1
ATOM 1303 N N . ALA A 1 179 ? 19.382 30.404 84.418 1.00 6.80 179 ALA A N 1
ATOM 1304 C CA . ALA A 1 179 ? 18.755 30.602 83.103 1.00 5.59 179 ALA A CA 1
ATOM 1305 C C . ALA A 1 179 ? 19.552 29.953 81.982 1.00 10.79 179 ALA A C 1
ATOM 1306 O O . ALA A 1 179 ? 19.606 30.468 80.874 1.00 9.99 179 ALA A O 1
ATOM 1308 N N . ALA A 1 180 ? 20.162 28.810 82.266 1.00 9.59 180 ALA A N 1
ATOM 1309 C CA . ALA A 1 180 ? 21.043 28.181 81.292 1.00 8.86 180 ALA A CA 1
ATOM 1310 C C . ALA A 1 180 ? 20.290 27.473 80.179 1.00 7.44 180 ALA A C 1
ATOM 1311 O O . ALA A 1 180 ? 19.338 26.724 80.438 1.00 9.30 180 ALA A O 1
ATOM 1313 N N . PRO A 1 181 ? 20.750 27.664 78.947 1.00 9.65 181 PRO A N 1
ATOM 1314 C CA . PRO A 1 181 ? 20.473 26.734 77.845 1.00 10.69 181 PRO A CA 1
ATOM 1315 C C . PRO A 1 181 ? 20.941 25.318 78.178 1.00 8.94 181 PRO A C 1
ATOM 1316 O O . PRO A 1 181 ? 21.794 25.142 79.043 1.00 9.14 181 PRO A O 1
ATOM 1320 N N . ARG A 1 182 ? 20.418 24.326 77.460 1.00 9.91 182 ARG A N 1
ATOM 1321 C CA . ARG A 1 182 ? 21.001 22.975 77.491 1.00 12.33 182 ARG A CA 1
ATOM 1322 C C . ARG A 1 182 ? 22.415 22.991 76.892 1.00 13.22 182 ARG A C 1
ATOM 1323 O O . ARG A 1 182 ? 22.705 23.814 76.001 1.00 12.42 182 ARG A O 1
ATOM 1331 N N . VAL A 1 183 ? 23.317 22.207 77.485 1.00 11.32 183 VAL A N 1
ATOM 1332 C CA . VAL A 1 183 ? 24.664 22.028 76.938 1.00 9.03 183 VAL A CA 1
ATOM 1333 C C . VAL A 1 183 ? 25.084 20.626 76.539 1.00 11.16 183 VAL A C 1
ATOM 1334 O O . VAL A 1 183 ? 26.131 20.455 75.931 1.00 13.27 183 VAL A O 1
ATOM 1338 N N . ALA A 1 184 ? 24.290 19.627 76.895 1.00 8.52 184 ALA A N 1
ATOM 1339 C CA . ALA A 1 184 ? 24.783 18.254 76.951 1.00 8.48 184 ALA A CA 1
ATOM 1340 C C . ALA A 1 184 ? 23.826 17.267 76.304 1.00 12.53 184 ALA A C 1
ATOM 1341 O O . ALA A 1 184 ? 22.618 17.456 76.342 1.00 11.45 184 ALA A O 1
ATOM 1343 N N . ASN A 1 185 ? 24.362 16.192 75.736 1.00 10.11 185 ASN A N 1
ATOM 1344 C CA . ASN A 1 185 ? 23.505 15.067 75.354 1.00 9.50 185 ASN A CA 1
ATOM 1345 C C . ASN A 1 185 ? 23.190 14.236 76.597 1.00 9.19 185 ASN A C 1
ATOM 1346 O O . ASN A 1 185 ? 23.597 14.609 77.707 1.00 11.37 185 ASN A O 1
ATOM 1351 N N . LYS A 1 186 ? 22.446 13.140 76.461 1.00 10.90 186 LYS A N 1
ATOM 1352 C CA . LYS A 1 186 ? 22.001 12.466 77.687 1.00 11.72 186 LYS A CA 1
ATOM 1353 C C . LYS A 1 186 ? 23.174 11.898 78.515 1.00 11.06 186 LYS A C 1
ATOM 1354 O O . LYS A 1 186 ? 23.220 12.128 79.721 1.00 11.78 186 LYS A O 1
ATOM 1360 N N . PRO A 1 187 ? 24.130 11.166 77.891 1.00 12.38 187 PRO A N 1
ATOM 1361 C CA . PRO A 1 187 ? 25.246 10.658 78.708 1.00 12.05 187 PRO A CA 1
ATOM 1362 C C . PRO A 1 187 ? 26.011 11.769 79.435 1.00 9.35 187 PRO A C 1
ATOM 1363 O O . PRO A 1 187 ? 26.354 11.598 80.610 1.00 12.86 187 PRO A O 1
ATOM 1367 N N . LEU A 1 188 ? 26.238 12.899 78.776 1.00 10.29 188 LEU A N 1
ATOM 1368 C CA . LEU A 1 188 ? 26.961 13.986 79.446 1.00 10.08 188 LEU A CA 1
ATOM 1369 C C . LEU A 1 188 ? 26.111 14.618 80.542 1.00 9.16 188 LEU A C 1
ATOM 1370 O O . LEU A 1 188 ? 26.615 14.959 81.615 1.00 9.99 188 LEU A O 1
ATOM 1375 N N . ALA A 1 189 ? 24.818 14.780 80.289 1.00 8.83 189 ALA A N 1
ATOM 1376 C CA . ALA A 1 189 ? 23.976 15.357 81.340 1.00 7.56 189 ALA A CA 1
ATOM 1377 C C . ALA A 1 189 ? 23.923 14.447 82.559 1.00 9.09 189 ALA A C 1
ATOM 1378 O O . ALA A 1 189 ? 23.947 14.934 83.679 1.00 10.53 189 ALA A O 1
ATOM 1380 N N . GLU A 1 190 ? 23.889 13.126 82.351 1.00 10.59 190 GLU A N 1
ATOM 1381 C CA . GLU A 1 190 ? 23.908 12.204 83.496 1.00 9.58 190 GLU A CA 1
ATOM 1382 C C . GLU A 1 190 ? 25.236 12.280 84.242 1.00 10.81 190 GLU A C 1
ATOM 1383 O O . GLU A 1 190 ? 25.277 12.270 85.471 1.00 10.80 190 GLU A O 1
ATOM 1389 N N . PHE A 1 191 ? 26.330 12.362 83.495 1.00 9.20 191 PHE A N 1
ATOM 1390 C CA . PHE A 1 191 ? 27.645 12.504 84.112 1.00 11.29 191 PHE A CA 1
ATOM 1391 C C . PHE A 1 191 ? 27.738 13.760 84.985 1.00 9.81 191 PHE A C 1
ATOM 1392 O O . PHE A 1 191 ? 28.162 13.685 86.146 1.00 10.92 191 PHE A O 1
ATOM 1400 N N . ILE A 1 192 ? 27.332 14.905 84.436 1.00 8.47 192 ILE A N 1
ATOM 1401 C CA . ILE A 1 192 ? 27.438 16.163 85.181 1.00 7.72 192 ILE A CA 1
ATOM 1402 C C . ILE A 1 192 ? 26.532 16.129 86.412 1.00 7.19 192 ILE A C 1
ATOM 1403 O O . ILE A 1 192 ? 26.934 16.491 87.514 1.00 10.06 192 ILE A O 1
ATOM 1408 N N . THR A 1 193 ? 25.301 15.664 86.214 1.00 8.86 193 THR A N 1
ATOM 1409 C CA . THR A 1 193 ? 24.334 15.545 87.299 1.00 8.42 193 THR A CA 1
ATOM 1410 C C . THR A 1 193 ? 24.904 14.749 88.470 1.00 8.04 193 THR A C 1
ATOM 1411 O O . THR A 1 193 ? 24.792 15.139 89.631 1.00 8.45 193 THR A O 1
ATOM 1415 N N . ASN A 1 194 ? 25.527 13.611 88.164 1.00 9.73 194 ASN A N 1
ATOM 1416 C CA . ASN A 1 194 ? 26.006 12.772 89.241 1.00 7.84 194 ASN A CA 1
ATOM 1417 C C . ASN A 1 194 ? 27.345 13.222 89.827 1.00 9.43 194 ASN A C 1
ATOM 1418 O O . ASN A 1 194 ? 27.796 12.672 90.828 1.00 12.76 194 ASN A O 1
ATOM 1423 N N . GLN A 1 195 ? 27.935 14.276 89.270 1.00 9.63 195 GLN A N 1
ATOM 1424 C CA . GLN A 1 195 ? 29.040 14.945 89.962 1.00 8.26 195 GLN A CA 1
ATOM 1425 C C . GLN A 1 195 ? 28.547 15.698 91.197 1.00 10.74 195 GLN A C 1
ATOM 1426 O O . GLN A 1 195 ? 29.319 15.980 92.125 1.00 13.00 195 GLN A O 1
ATOM 1432 N N . GLY A 1 196 ? 27.263 16.053 91.199 1.00 9.53 196 GLY A N 1
ATOM 1433 C CA . GLY A 1 196 ? 26.691 16.809 92.294 1.00 8.34 196 GLY A CA 1
ATOM 1434 C C . GLY A 1 196 ? 27.088 18.275 92.297 1.00 11.39 196 GLY A C 1
ATOM 1435 O O . GLY A 1 196 ? 27.825 18.730 91.412 1.00 10.36 196 GLY A O 1
ATOM 1436 N N . ASN A 1 197 ? 26.610 18.990 93.310 1.00 9.45 197 ASN A N 1
ATOM 1437 C CA . ASN A 1 197 ? 26.908 20.426 93.482 1.00 7.60 197 ASN A CA 1
ATOM 1438 C C . ASN A 1 197 ? 26.504 21.233 92.260 1.00 7.82 197 ASN A C 1
ATOM 1439 O O . ASN A 1 197 ? 27.237 22.130 91.839 1.00 8.64 197 ASN A O 1
ATOM 1444 N N . ASN A 1 198 ? 25.338 20.906 91.706 1.00 10.22 198 ASN A N 1
ATOM 1445 C CA . ASN A 1 198 ? 24.756 21.613 90.565 1.00 6.84 198 ASN A CA 1
ATOM 1446 C C . ASN A 1 198 ? 23.520 22.392 90.947 1.00 8.30 198 ASN A C 1
ATOM 1447 O O . ASN A 1 198 ? 22.540 21.807 91.425 1.00 9.67 198 ASN A O 1
ATOM 1452 N N . TYR A 1 199 ? 23.541 23.703 90.725 1.00 6.90 199 TYR A N 1
ATOM 1453 C CA . TYR A 1 199 ? 22.326 24.492 90.924 1.00 7.96 199 TYR A CA 1
ATOM 1454 C C . TYR A 1 199 ? 21.980 25.228 89.641 1.00 8.93 199 TYR A C 1
ATOM 1455 O O . TYR A 1 199 ? 22.444 26.356 89.391 1.00 10.40 199 TYR A O 1
ATOM 1464 N N . ARG A 1 200 ? 21.060 24.630 88.895 1.00 7.89 200 ARG A N 1
ATOM 1465 C CA . ARG A 1 200 ? 20.615 25.169 87.620 1.00 7.86 200 ARG A CA 1
ATOM 1466 C C . ARG A 1 200 ? 19.212 25.724 87.793 1.00 8.81 200 ARG A C 1
ATOM 1467 O O . ARG A 1 200 ? 18.323 25.032 88.312 1.00 9.43 200 ARG A O 1
ATOM 1475 N N . PHE A 1 201 ? 19.021 26.972 87.372 1.00 7.54 201 PHE A N 1
ATOM 1476 C CA . PHE A 1 201 ? 17.749 27.669 87.581 1.00 6.64 201 PHE A CA 1
ATOM 1477 C C . PHE A 1 201 ? 16.999 27.945 86.306 1.00 9.20 201 PHE A C 1
ATOM 1478 O O . PHE A 1 201 ? 17.585 28.202 85.260 1.00 9.01 201 PHE A O 1
ATOM 1486 N N . THR A 1 202 ? 15.675 27.916 86.415 1.00 7.46 202 THR A N 1
ATOM 1487 C CA . THR A 1 202 ? 14.793 28.406 85.365 1.00 7.01 202 THR A CA 1
ATOM 1488 C C . THR A 1 202 ? 13.764 29.336 85.984 1.00 8.80 202 THR A C 1
ATOM 1489 O O . THR A 1 202 ? 13.543 29.323 87.201 1.00 9.78 202 THR A O 1
ATOM 1493 N N . HIS A 1 203 ? 13.131 30.147 85.154 1.00 8.67 203 HIS A N 1
ATOM 1494 C CA . HIS A 1 203 ? 12.165 31.103 85.684 1.00 8.48 203 HIS A CA 1
ATOM 1495 C C . HIS A 1 203 ? 10.935 31.124 84.817 1.00 9.54 203 HIS A C 1
ATOM 1496 O O . HIS A 1 203 ? 11.011 31.562 83.667 1.00 8.19 203 HIS A O 1
ATOM 1503 N N . ASN A 1 204 ? 9.809 30.678 85.377 1.00 8.08 204 ASN A N 1
ATOM 1504 C CA . ASN A 1 204 ? 8.536 30.676 84.647 1.00 7.67 204 ASN A CA 1
ATOM 1505 C C . ASN A 1 204 ? 8.718 30.151 83.224 1.00 9.10 204 ASN A C 1
ATOM 1506 O O . ASN A 1 204 ? 9.259 29.050 83.034 1.00 10.90 204 ASN A O 1
ATOM 1511 N N . ASP A 1 205 ? 8.264 30.927 82.243 1.00 9.50 205 ASP A N 1
ATOM 1512 C CA . ASP A 1 205 ? 8.245 30.527 80.831 1.00 10.63 205 ASP A CA 1
ATOM 1513 C C . ASP A 1 205 ? 9.467 31.012 80.048 1.00 11.71 205 ASP A C 1
ATOM 1514 O O . ASP A 1 205 ? 9.396 31.201 78.834 1.00 10.96 205 ASP A O 1
ATOM 1519 N N . ASP A 1 206 ? 10.557 31.310 80.741 1.00 9.11 206 ASP A N 1
ATOM 1520 C CA . ASP A 1 206 ? 11.789 31.747 80.047 1.00 9.19 206 ASP A CA 1
ATOM 1521 C C . ASP A 1 206 ? 12.086 30.831 78.840 1.00 10.03 206 ASP A C 1
ATOM 1522 O O . ASP A 1 206 ? 12.136 29.622 78.976 1.00 9.09 206 ASP A O 1
ATOM 1527 N N . PRO A 1 207 ? 12.195 31.408 77.629 1.00 7.91 207 PRO A N 1
ATOM 1528 C CA . PRO A 1 207 ? 12.419 30.538 76.463 1.00 10.28 207 PRO A CA 1
ATOM 1529 C C . PRO A 1 207 ? 13.828 29.938 76.354 1.00 12.94 207 PRO A C 1
ATOM 1530 O O . PRO A 1 207 ? 14.013 28.906 75.693 1.00 12.09 207 PRO A O 1
ATOM 1534 N N . VAL A 1 208 ? 14.817 30.594 76.953 1.00 10.31 208 VAL A N 1
ATOM 1535 C CA . VAL A 1 208 ? 16.203 30.211 76.697 1.00 8.79 208 VAL A CA 1
ATOM 1536 C C . VAL A 1 208 ? 16.555 28.799 77.203 1.00 9.97 208 VAL A C 1
ATOM 1537 O O . VAL A 1 208 ? 17.217 28.063 76.476 1.00 11.53 208 VAL A O 1
ATOM 1541 N N . PRO A 1 209 ? 16.085 28.387 78.400 1.00 11.25 209 PRO A N 1
ATOM 1542 C CA . PRO A 1 209 ? 16.363 27.011 78.847 1.00 9.55 209 PRO A CA 1
ATOM 1543 C C . PRO A 1 209 ? 15.687 25.927 78.005 1.00 13.47 209 PRO A C 1
ATOM 1544 O O . PRO A 1 209 ? 15.828 24.751 78.337 1.00 15.83 209 PRO A O 1
ATOM 1548 N N . LYS A 1 210 ? 14.843 26.303 77.045 1.00 11.44 210 LYS A N 1
ATOM 1549 C CA . LYS A 1 210 ? 14.258 25.305 76.160 1.00 10.64 210 LYS A CA 1
ATOM 1550 C C . LYS A 1 210 ? 15.092 25.039 74.912 1.00 11.27 210 LYS A C 1
ATOM 1551 O O . LYS A 1 210 ? 14.676 24.265 74.046 1.00 13.51 210 LYS A O 1
ATOM 1557 N N . LEU A 1 211 ? 16.244 25.697 74.817 1.00 11.42 211 LEU A N 1
ATOM 1558 C CA . LEU A 1 211 ? 17.137 25.559 73.662 1.00 11.55 211 LEU A CA 1
ATOM 1559 C C . LEU A 1 211 ? 18.519 25.105 74.096 1.00 12.56 211 LEU A C 1
ATOM 1560 O O . LEU A 1 211 ? 18.961 25.422 75.196 1.00 13.43 211 LEU A O 1
ATOM 1565 N N . PRO A 1 212 ? 19.207 24.316 73.257 1.00 11.70 212 PRO A N 1
ATOM 1566 C CA . PRO A 1 212 ? 18.714 23.652 72.048 1.00 12.58 212 PRO A CA 1
ATOM 1567 C C . PRO A 1 212 ? 17.630 22.637 72.379 1.00 14.04 212 PRO A C 1
ATOM 1568 O O . PRO A 1 212 ? 17.417 22.283 73.560 1.00 13.27 212 PRO A O 1
ATOM 1572 N N . LEU A 1 213 ? 16.937 22.188 71.341 1.00 16.05 213 LEU A N 1
ATOM 1573 C CA . LEU A 1 213 ? 15.788 21.305 71.495 1.00 14.98 213 LEU A CA 1
ATOM 1574 C C . LEU A 1 213 ? 16.141 19.900 71.952 1.00 14.13 213 LEU A C 1
ATOM 1575 O O . LEU A 1 213 ? 17.238 19.379 71.684 1.00 14.94 213 LEU A O 1
ATOM 1580 N N . LEU A 1 214 ? 15.178 19.271 72.614 1.00 13.59 214 LEU A N 1
ATOM 1581 C CA . LEU A 1 214 ? 15.252 17.850 72.898 1.00 12.86 214 LEU A CA 1
ATOM 1582 C C . LEU A 1 214 ? 15.475 17.051 71.617 1.00 16.13 214 LEU A C 1
ATOM 1583 O O . LEU A 1 214 ? 16.215 16.067 71.615 1.00 17.72 214 LEU A O 1
ATOM 1588 N N . THR A 1 215 ? 14.816 17.464 70.535 1.00 16.04 215 THR A N 1
ATOM 1589 C CA . THR A 1 215 ? 14.907 16.735 69.268 1.00 16.64 215 THR A CA 1
ATOM 1590 C C . THR A 1 215 ? 16.277 16.901 68.600 1.00 17.66 215 THR A C 1
ATOM 1591 O O . THR A 1 215 ? 16.611 16.187 67.653 1.00 23.36 215 THR A O 1
ATOM 1595 N N . MET A 1 216 ? 17.080 17.834 69.110 1.00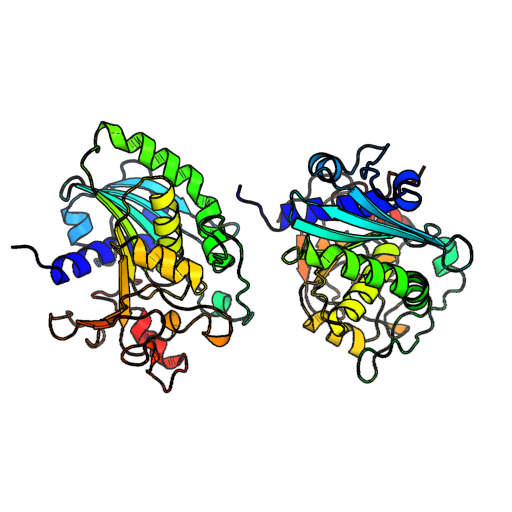 15.87 216 MET A N 1
ATOM 1596 C CA . MET A 1 216 ? 18.443 18.018 68.633 1.00 17.00 216 MET A CA 1
ATOM 1597 C C . MET A 1 216 ? 19.450 17.172 69.432 1.00 17.74 216 MET A C 1
ATOM 1598 O O . MET A 1 216 ? 20.669 17.291 69.248 1.00 19.36 216 MET A O 1
ATOM 1603 N N . GLY A 1 217 ? 18.938 16.344 70.338 1.00 15.31 217 GLY A N 1
ATOM 1604 C CA . GLY A 1 217 ? 19.781 15.435 71.101 1.00 17.75 217 GLY A CA 1
ATOM 1605 C C . GLY A 1 217 ? 20.341 15.989 72.397 1.00 17.24 217 GLY A C 1
ATOM 1606 O O . GLY A 1 217 ? 21.339 15.488 72.915 1.00 18.34 217 GLY A O 1
ATOM 1607 N N . TYR A 1 218 ? 19.709 17.033 72.924 1.00 12.38 218 TYR A N 1
ATOM 1608 C CA . TYR A 1 218 ? 20.158 17.624 74.178 1.00 11.41 218 TYR A CA 1
ATOM 1609 C C . TYR A 1 218 ? 19.175 17.351 75.297 1.00 9.76 218 TYR A C 1
ATOM 1610 O O . TYR A 1 218 ? 17.966 17.225 75.063 1.00 11.90 218 TYR A O 1
ATOM 1619 N N . VAL A 1 219 ? 19.695 17.248 76.512 1.00 8.71 219 VAL A N 1
ATOM 1620 C CA . VAL A 1 219 ? 18.851 17.176 77.693 1.00 10.17 219 VAL A CA 1
ATOM 1621 C C . VAL A 1 219 ? 19.429 18.141 78.722 1.00 12.98 219 VAL A C 1
ATOM 1622 O O . VAL A 1 219 ? 20.416 18.805 78.441 1.00 19.24 219 VAL A O 1
ATOM 1626 N N . HIS A 1 220 ? 18.809 18.256 79.895 1.00 10.14 220 HIS A N 1
ATOM 1627 C CA . HIS A 1 220 ? 19.326 19.177 80.918 1.00 8.53 220 HIS A CA 1
ATOM 1628 C C . HIS A 1 220 ? 20.016 18.435 82.045 1.00 10.24 220 HIS A C 1
ATOM 1629 O O . HIS A 1 220 ? 19.665 17.295 82.379 1.00 10.57 220 HIS A O 1
ATOM 1636 N N . ILE A 1 221 ? 20.996 19.101 82.648 1.00 7.92 221 ILE A N 1
ATOM 1637 C CA . ILE A 1 221 ? 21.506 18.727 83.948 1.00 8.60 221 ILE A CA 1
ATOM 1638 C C . ILE A 1 221 ? 20.370 18.790 84.961 1.00 10.48 221 ILE A C 1
ATOM 1639 O O . ILE A 1 221 ? 19.524 19.687 84.902 1.00 9.21 221 ILE A O 1
ATOM 1644 N N . SER A 1 222 ? 20.343 17.827 85.875 1.00 9.26 222 SER A N 1
ATOM 1645 C CA . SER A 1 222 ? 19.329 17.759 86.914 1.00 8.19 222 SER A CA 1
ATOM 1646 C C . SER A 1 222 ? 19.979 18.029 88.283 1.00 8.89 222 SER A C 1
ATOM 1647 O O . SER A 1 222 ? 21.158 17.741 88.477 1.00 9.94 222 SER A O 1
ATOM 1650 N N . PRO A 1 223 ? 19.228 18.596 89.242 1.00 7.88 223 PRO A N 1
ATOM 1651 C CA . PRO A 1 223 ? 17.817 18.992 89.119 1.00 9.63 223 PRO A CA 1
ATOM 1652 C C . PRO A 1 223 ? 17.620 20.386 88.545 1.00 11.63 223 PRO A C 1
ATOM 1653 O O . PRO A 1 223 ? 18.570 21.136 88.329 1.00 13.50 223 PRO A O 1
ATOM 1657 N N . GLU A 1 224 ? 16.357 20.732 88.354 1.00 8.43 224 GLU A N 1
ATOM 1658 C CA . GLU A 1 224 ? 15.950 22.073 87.941 1.00 8.21 224 GLU A CA 1
ATOM 1659 C C . GLU A 1 224 ? 15.437 22.814 89.160 1.00 9.67 224 GLU A C 1
ATOM 1660 O O . GLU A 1 224 ? 14.565 22.298 89.868 1.00 10.08 224 GLU A O 1
ATOM 1666 N N . TYR A 1 225 ? 15.945 24.021 89.397 1.00 8.38 225 TYR A N 1
ATOM 1667 C CA . TYR A 1 225 ? 15.358 24.876 90.426 1.00 8.47 225 TYR A CA 1
ATOM 1668 C C . TYR A 1 225 ? 14.470 25.838 89.691 1.00 7.93 225 TYR A C 1
ATOM 1669 O O . TYR A 1 225 ? 14.934 26.823 89.115 1.00 8.90 225 TYR A O 1
ATOM 1678 N N . TYR A 1 226 ? 13.166 25.562 89.757 1.00 8.13 226 TYR A N 1
ATOM 1679 C CA . TYR A 1 226 ? 12.171 26.255 88.943 1.00 9.39 226 TYR A CA 1
ATOM 1680 C C . TYR A 1 226 ? 11.569 27.380 89.759 1.00 11.53 226 TYR A C 1
ATOM 1681 O O . TYR A 1 226 ? 10.876 27.139 90.755 1.00 10.08 226 TYR A O 1
ATOM 1690 N N . ILE A 1 227 ? 11.863 28.611 89.352 1.00 8.54 227 ILE A N 1
ATOM 1691 C CA . ILE A 1 227 ? 11.402 29.800 90.067 1.00 8.25 227 ILE A CA 1
ATOM 1692 C C . ILE A 1 227 ? 10.092 30.268 89.464 1.00 10.02 227 ILE A C 1
ATOM 1693 O O . ILE A 1 227 ? 10.014 30.496 88.261 1.00 9.44 227 ILE A O 1
ATOM 1698 N N . THR A 1 228 ? 9.047 30.328 90.279 1.00 8.48 228 THR A N 1
ATOM 1699 C CA . THR A 1 228 ? 7.725 30.776 89.812 1.00 8.48 228 THR A CA 1
ATOM 1700 C C . THR A 1 228 ? 7.280 32.154 90.332 1.00 12.01 228 THR A C 1
ATOM 1701 O O . THR A 1 228 ? 6.110 32.504 90.233 1.00 16.50 228 THR A O 1
ATOM 1705 N N . ALA A 1 229 ? 8.173 32.901 90.961 1.00 11.38 229 ALA A N 1
ATOM 1706 C CA . ALA A 1 229 ? 7.840 34.265 91.375 1.00 10.34 229 ALA A CA 1
ATOM 1707 C C . ALA A 1 229 ? 7.640 35.200 90.173 1.00 11.50 229 ALA A C 1
ATOM 1708 O O . ALA A 1 229 ? 8.308 35.037 89.155 1.00 13.44 229 ALA A O 1
ATOM 1710 N N . PRO A 1 230 ? 6.770 36.218 90.302 1.00 10.72 230 PRO A N 1
ATOM 1711 C CA . PRO A 1 230 ? 6.683 37.238 89.253 1.00 10.25 230 PRO A CA 1
ATOM 1712 C C . PRO A 1 230 ? 8.009 38.002 89.080 1.00 10.75 230 PRO A C 1
ATOM 1713 O O . PRO A 1 230 ? 8.825 38.108 90.028 1.00 11.25 230 PRO A O 1
ATOM 1717 N N . ASP A 1 231 ? 8.214 38.558 87.887 1.00 11.19 231 ASP A N 1
ATOM 1718 C CA . ASP A 1 231 ? 9.343 39.455 87.652 1.00 10.50 231 ASP A CA 1
ATOM 1719 C C . ASP A 1 231 ? 9.449 40.561 88.699 1.00 10.77 231 ASP A C 1
ATOM 1720 O O . ASP A 1 231 ? 8.435 41.138 89.096 1.00 10.53 231 ASP A O 1
ATOM 1725 N N . ASN A 1 232 ? 10.679 40.847 89.124 1.00 10.51 232 ASN A N 1
ATOM 1726 C CA . ASN A 1 232 ? 10.979 42.015 89.967 1.00 10.80 232 ASN A CA 1
ATOM 1727 C C . ASN A 1 232 ? 10.214 41.953 91.270 1.00 11.68 232 ASN A C 1
ATOM 1728 O O . ASN A 1 232 ? 9.616 42.936 91.714 1.00 10.86 232 ASN A O 1
ATOM 1733 N N . THR A 1 233 ? 10.216 40.766 91.875 1.00 11.59 233 THR A N 1
ATOM 1734 C CA . THR A 1 233 ? 9.641 40.600 93.197 1.00 9.38 233 THR A CA 1
ATOM 1735 C C . THR A 1 233 ? 10.576 39.748 94.039 1.00 12.53 233 THR A C 1
ATOM 1736 O O . THR A 1 233 ? 11.408 39.031 93.509 1.00 14.61 233 THR A O 1
ATOM 1740 N N . THR A 1 234 ? 10.399 39.814 95.351 1.00 12.42 234 THR A N 1
ATOM 1741 C CA . THR A 1 234 ? 11.202 39.000 96.260 1.00 14.35 234 THR A CA 1
ATOM 1742 C C . THR A 1 234 ? 10.754 37.550 96.160 1.00 11.60 234 THR A C 1
ATOM 1743 O O . THR A 1 234 ? 9.586 37.251 96.350 1.00 14.60 234 THR A O 1
ATOM 1747 N N . VAL A 1 235 ? 11.690 36.654 95.855 1.00 11.91 235 VAL A N 1
ATOM 1748 C CA . VAL A 1 235 ? 11.388 35.233 95.731 1.00 10.82 235 VAL A CA 1
ATOM 1749 C C . VAL A 1 235 ? 11.366 34.598 97.113 1.00 10.06 235 VAL A C 1
ATOM 1750 O O . VAL A 1 235 ? 12.285 34.817 97.892 1.00 14.42 235 VAL A O 1
ATOM 1754 N N . THR A 1 236 ? 10.364 33.764 97.371 1.00 10.54 236 THR A N 1
ATOM 1755 C CA . THR A 1 236 ? 10.209 33.037 98.642 1.00 11.12 236 THR A CA 1
ATOM 1756 C C . THR A 1 236 ? 10.430 31.546 98.412 1.00 10.31 236 THR A C 1
ATOM 1757 O O . THR A 1 236 ? 10.495 31.099 97.270 1.00 12.59 236 THR A O 1
ATOM 1761 N N . ASP A 1 237 ? 10.614 30.779 99.494 1.00 14.01 237 ASP A N 1
ATOM 1762 C CA . ASP A 1 237 ? 10.837 29.332 99.357 1.00 14.05 237 ASP A CA 1
ATOM 1763 C C . ASP A 1 237 ? 9.685 28.638 98.636 1.00 15.40 237 ASP A C 1
ATOM 1764 O O . ASP A 1 237 ? 9.883 27.657 97.911 1.00 17.01 237 ASP A O 1
ATOM 1769 N N . ASN A 1 238 ? 8.483 29.167 98.808 1.00 12.11 238 ASN A N 1
ATOM 1770 C CA . ASN A 1 238 ? 7.304 28.628 98.131 1.00 13.96 238 ASN A CA 1
ATOM 1771 C C . ASN A 1 238 ? 7.314 28.853 96.627 1.00 12.77 238 ASN A C 1
ATOM 1772 O O . ASN A 1 238 ? 6.450 28.336 95.913 1.00 15.18 238 ASN A O 1
ATOM 1777 N N . GLN A 1 239 ? 8.214 29.704 96.165 1.00 9.71 239 GLN A N 1
ATOM 1778 C CA . GLN A 1 239 ? 8.337 30.009 94.746 1.00 9.88 239 GLN A CA 1
ATOM 1779 C C . GLN A 1 239 ? 9.523 29.348 94.057 1.00 10.61 239 GLN A C 1
ATOM 1780 O O . GLN A 1 239 ? 9.894 29.746 92.947 1.00 11.42 239 GLN A O 1
ATOM 1786 N N . VAL A 1 240 ? 10.196 28.434 94.752 1.00 9.11 240 VAL A N 1
ATOM 1787 C CA . VAL A 1 240 ? 11.258 27.660 94.112 1.00 9.65 240 VAL A CA 1
ATOM 1788 C C . VAL A 1 240 ? 10.947 26.180 94.293 1.00 10.97 240 VAL A C 1
ATOM 1789 O O . VAL A 1 240 ? 10.789 25.701 95.420 1.00 12.57 240 VAL A O 1
ATOM 1793 N N . THR A 1 241 ? 10.858 25.473 93.178 1.00 9.44 241 THR A N 1
ATOM 1794 C CA . THR A 1 241 ? 10.487 24.058 93.179 1.00 8.73 241 THR A CA 1
ATOM 1795 C C . THR A 1 241 ? 11.605 23.228 92.575 1.00 11.92 241 THR A C 1
ATOM 1796 O O . THR A 1 241 ? 12.083 23.560 91.496 1.00 12.40 241 THR A O 1
ATOM 1800 N N . VAL A 1 242 ? 12.035 22.180 93.280 1.00 9.86 242 VAL A N 1
ATOM 1801 C CA . VAL A 1 242 ? 13.151 21.349 92.806 1.00 8.91 242 VAL A CA 1
ATOM 1802 C C . VAL A 1 242 ? 12.596 20.159 92.040 1.00 13.98 242 VAL A C 1
ATOM 1803 O O . VAL A 1 242 ? 11.805 19.375 92.583 1.00 14.95 242 VAL A O 1
ATOM 1807 N N . LEU A 1 243 ? 12.982 20.036 90.769 1.00 8.87 243 LEU A N 1
ATOM 1808 C CA . LEU A 1 243 ? 12.441 18.991 89.909 1.00 9.02 243 LEU A CA 1
ATOM 1809 C C . LEU A 1 243 ? 13.572 18.175 89.326 1.00 12.93 243 LEU A C 1
ATOM 1810 O O . LEU A 1 243 ? 14.393 18.716 88.582 1.00 14.41 243 LEU A O 1
ATOM 1815 N N . ASP A 1 244 ? 13.647 16.884 89.638 1.00 12.04 244 ASP A N 1
ATOM 1816 C CA . ASP A 1 244 ? 14.772 16.147 89.055 1.00 12.43 244 ASP A CA 1
ATOM 1817 C C . ASP A 1 244 ? 14.346 15.395 87.795 1.00 15.23 244 ASP A C 1
ATOM 1818 O O . ASP A 1 244 ? 13.173 15.428 87.412 1.00 16.01 244 ASP A O 1
ATOM 1823 N N . GLY A 1 245 ? 15.308 14.742 87.140 1.00 16.90 245 GLY A N 1
ATOM 1824 C CA . GLY A 1 245 ? 15.100 14.134 85.821 1.00 17.75 245 GLY A CA 1
ATOM 1825 C C . GLY A 1 245 ? 15.801 14.904 84.715 1.00 14.62 245 GLY A C 1
ATOM 1826 O O . GLY A 1 245 ? 16.028 16.100 84.841 1.00 16.61 245 GLY A O 1
ATOM 1827 N N . TYR A 1 246 ? 16.152 14.225 83.616 1.00 16.99 246 TYR A N 1
ATOM 1828 C CA . TYR A 1 246 ? 16.918 14.871 82.540 1.00 17.31 246 TYR A CA 1
ATOM 1829 C C . TYR A 1 246 ? 16.021 15.637 81.559 1.00 19.27 246 TYR A C 1
ATOM 1830 O O . TYR A 1 246 ? 16.443 16.582 80.866 1.00 18.81 246 TYR A O 1
A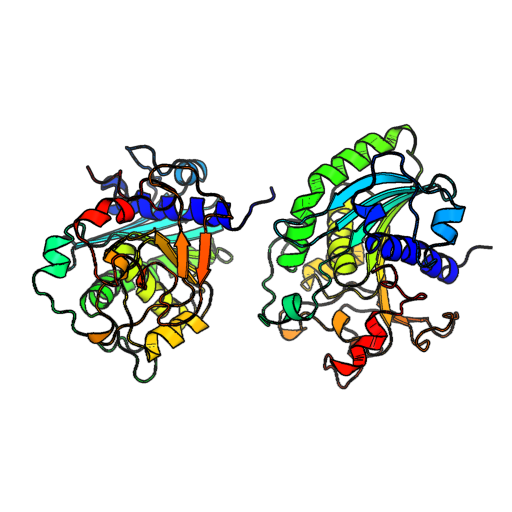TOM 1839 N N . VAL A 1 247 ? 14.765 15.226 81.553 1.00 11.98 247 VAL A N 1
ATOM 1840 C CA . VAL A 1 247 ? 13.692 15.911 80.858 1.00 10.32 247 VAL A CA 1
ATOM 1841 C C . VAL A 1 247 ? 12.553 15.933 81.852 1.00 13.23 247 VAL A C 1
ATOM 1842 O O . VAL A 1 247 ? 12.166 14.881 82.366 1.00 15.75 247 VAL A O 1
ATOM 1846 N N . ASN A 1 248 ? 12.052 17.114 82.183 1.00 9.93 248 ASN A N 1
ATOM 1847 C CA . ASN A 1 248 ? 10.948 17.193 83.144 1.00 9.57 248 ASN A CA 1
ATOM 1848 C C . ASN A 1 248 ? 9.922 18.175 82.643 1.00 10.91 248 ASN A C 1
ATOM 1849 O O . ASN A 1 248 ? 10.242 19.346 82.441 1.00 13.28 248 ASN A O 1
ATOM 1854 N N . PHE A 1 249 ? 8.703 17.708 82.406 1.00 9.48 249 PHE A N 1
ATOM 1855 C CA . PHE A 1 249 ? 7.696 18.579 81.808 1.00 8.91 249 PHE A CA 1
ATOM 1856 C C . PHE A 1 249 ? 6.922 19.427 82.819 1.00 11.77 249 PHE A C 1
ATOM 1857 O O . PHE A 1 249 ? 6.016 20.186 82.430 1.00 12.39 249 PHE A O 1
ATOM 1865 N N . LYS A 1 250 ? 7.236 19.318 84.110 1.00 10.20 250 LYS A N 1
ATOM 1866 C CA . LYS A 1 250 ? 6.436 20.042 85.112 1.00 11.15 250 LYS A CA 1
ATOM 1867 C C . LYS A 1 250 ? 7.041 21.378 85.530 1.00 11.90 250 LYS A C 1
ATOM 1868 O O . LYS A 1 250 ? 6.461 22.100 86.326 1.00 13.76 250 LYS A O 1
ATOM 1874 N N . GLY A 1 251 ? 8.231 21.680 85.025 1.00 11.16 251 GLY A N 1
ATOM 1875 C CA . GLY A 1 251 ? 8.857 22.982 85.220 1.00 11.98 251 GLY A CA 1
ATOM 1876 C C . GLY A 1 251 ? 8.862 23.809 83.943 1.00 12.35 251 GLY A C 1
ATOM 1877 O O . GLY A 1 251 ? 7.918 23.810 83.150 1.00 13.29 251 GLY A O 1
ATOM 1878 N N . ASN A 1 252 ? 9.954 24.544 83.751 1.00 9.95 252 ASN A N 1
ATOM 1879 C CA . ASN A 1 252 ? 10.081 25.424 82.590 1.00 9.89 252 ASN A CA 1
ATOM 1880 C C . ASN A 1 252 ? 9.861 24.716 81.245 1.00 11.38 252 ASN A C 1
ATOM 1881 O O . ASN A 1 252 ? 9.304 25.295 80.315 1.00 11.61 252 ASN A O 1
ATOM 1886 N N . THR A 1 253 ? 10.283 23.461 81.140 1.00 9.32 253 THR A N 1
ATOM 1887 C CA . THR A 1 253 ? 10.195 22.760 79.868 1.00 10.49 253 THR A CA 1
ATOM 1888 C C . THR A 1 253 ? 8.756 22.587 79.385 1.00 11.83 253 THR A C 1
ATOM 1889 O O . THR A 1 253 ? 8.500 22.548 78.178 1.00 13.82 253 THR A O 1
ATOM 1893 N N . GLY A 1 254 ? 7.816 22.536 80.323 1.00 11.70 254 GLY A N 1
ATOM 1894 C CA . GLY A 1 254 ? 6.411 22.381 79.979 1.00 13.83 254 GLY A CA 1
ATOM 1895 C C . GLY A 1 254 ? 5.641 23.665 79.700 1.00 11.68 254 GLY A C 1
ATOM 1896 O O . GLY A 1 254 ? 4.460 23.613 79.331 1.00 15.72 254 GLY A O 1
ATOM 1897 N N . THR A 1 255 ? 6.273 24.816 79.909 1.00 11.89 255 THR A N 1
ATOM 1898 C CA . THR A 1 255 ? 5.586 26.100 79.711 1.00 10.51 255 THR A CA 1
ATOM 1899 C C . THR A 1 255 ? 5.414 26.420 78.223 1.00 12.12 255 THR A C 1
ATOM 1900 O O . THR A 1 255 ? 6.124 25.882 77.381 1.00 14.48 255 THR A O 1
ATOM 1904 N N . SER A 1 256 ? 4.471 27.308 77.908 1.00 14.93 256 SER A N 1
ATOM 1905 C CA . SER A 1 256 ? 4.198 27.728 76.524 1.00 15.13 256 SER A CA 1
ATOM 1906 C C . SER A 1 256 ? 3.946 26.555 75.582 1.00 17.75 256 SER A C 1
ATOM 1907 O O . SER A 1 256 ? 4.346 26.583 74.418 1.00 16.54 256 SER A O 1
ATOM 1910 N N . GLY A 1 257 ? 3.297 25.520 76.096 1.00 17.46 257 GLY A N 1
ATOM 1911 C CA . GLY A 1 257 ? 3.023 24.336 75.298 1.00 18.81 257 GLY A CA 1
ATOM 1912 C C . GLY A 1 257 ? 4.293 23.630 74.858 1.00 21.80 257 GLY A C 1
ATOM 1913 O O . GLY A 1 257 ? 4.272 22.829 73.928 1.00 22.37 257 GLY A O 1
ATOM 1914 N N . GLY A 1 258 ? 5.400 23.930 75.532 1.00 14.63 258 GLY A N 1
ATOM 1915 C CA . GLY A 1 258 ? 6.681 23.324 75.222 1.00 15.71 258 GLY A CA 1
ATOM 1916 C C . GLY A 1 258 ? 7.540 24.116 74.252 1.00 19.78 258 GLY A C 1
ATOM 1917 O O . GLY A 1 258 ? 8.714 23.793 74.053 1.00 21.35 258 GLY A O 1
ATOM 1918 N N . LEU A 1 259 ? 6.972 25.151 73.649 1.00 18.37 259 LEU A N 1
ATOM 1919 C CA . LEU A 1 259 ? 7.722 25.995 72.717 1.00 16.85 259 LEU A CA 1
ATOM 1920 C C . LEU A 1 259 ? 8.463 27.145 73.429 1.00 16.41 259 LEU A C 1
ATOM 1921 O O . LEU A 1 259 ? 8.030 27.599 74.482 1.00 15.90 259 LEU A O 1
ATOM 1926 N N . PRO A 1 260 ? 9.583 27.615 72.854 1.00 13.51 260 PRO A N 1
ATOM 1927 C CA . PRO A 1 260 ? 10.276 28.825 73.324 1.00 13.91 260 PRO A CA 1
ATOM 1928 C C . PRO A 1 260 ? 9.588 30.096 72.831 1.00 16.44 260 PRO A C 1
ATOM 1929 O O . PRO A 1 260 ? 9.773 30.473 71.681 1.00 19.85 260 PRO A O 1
ATOM 1933 N N . ASP A 1 261 ? 8.720 30.671 73.651 1.00 13.81 261 ASP A N 1
ATOM 1934 C CA . ASP A 1 261 ? 7.972 31.876 73.284 1.00 12.88 261 ASP A CA 1
ATOM 1935 C C . ASP A 1 261 ? 8.857 33.128 73.316 1.00 14.24 261 ASP A C 1
ATOM 1936 O O . ASP A 1 261 ? 9.397 33.493 74.363 1.00 15.00 261 ASP A O 1
ATOM 1941 N N . LEU A 1 262 ? 9.008 33.782 72.167 1.00 12.93 262 LEU A N 1
ATOM 1942 C CA . LEU A 1 262 ? 9.802 35.001 72.084 1.00 11.81 262 LEU A CA 1
ATOM 1943 C C . LEU A 1 262 ? 9.298 36.072 73.055 1.00 12.53 262 LEU A C 1
ATOM 1944 O O . LEU A 1 262 ? 10.099 36.795 73.667 1.00 14.94 262 LEU A O 1
ATOM 1949 N N . LEU A 1 263 ? 7.985 36.165 73.220 1.00 13.26 263 LEU A N 1
ATOM 1950 C CA . LEU A 1 263 ? 7.436 37.217 74.074 1.00 15.71 263 LEU A CA 1
ATOM 1951 C C . LEU A 1 263 ? 7.600 36.889 75.553 1.00 16.96 263 LEU A C 1
ATOM 1952 O O . LEU A 1 263 ? 7.378 37.743 76.406 1.00 15.95 263 LEU A O 1
ATOM 1957 N N . ALA A 1 264 ? 8.035 35.667 75.858 1.00 16.09 264 ALA A N 1
ATOM 1958 C CA . ALA A 1 264 ? 8.325 35.307 77.252 1.00 15.33 264 ALA A CA 1
ATOM 1959 C C . ALA A 1 264 ? 9.740 35.734 77.652 1.00 17.17 264 ALA A C 1
ATOM 1960 O O . ALA A 1 264 ? 10.206 35.422 78.748 1.00 13.14 264 ALA A O 1
ATOM 1962 N N . PHE A 1 265 ? 10.438 36.448 76.772 1.00 12.48 265 PHE A N 1
ATOM 1963 C CA . PHE A 1 265 ? 11.818 36.783 77.057 1.00 11.63 265 PHE A CA 1
ATOM 1964 C C . PHE A 1 265 ? 11.996 37.596 78.348 1.00 13.69 265 PHE A C 1
ATOM 1965 O O . PHE A 1 265 ? 13.021 37.484 79.007 1.00 13.26 265 PHE A O 1
ATOM 1973 N N . HIS A 1 266 ? 10.988 38.371 78.737 1.00 11.27 266 HIS A N 1
ATOM 1974 C CA . HIS A 1 266 ? 11.060 39.117 79.995 1.00 11.51 266 HIS A CA 1
ATOM 1975 C C . HIS A 1 266 ? 11.456 38.198 81.162 1.00 13.07 266 HIS A C 1
ATOM 1976 O O . HIS A 1 266 ? 12.188 38.607 82.056 1.00 11.17 266 HIS A O 1
ATOM 1983 N N . SER A 1 267 ? 10.992 36.950 81.124 1.00 8.96 267 SER A N 1
ATOM 1984 C CA . SER A 1 267 ? 11.270 35.992 82.206 1.00 9.39 267 SER A CA 1
ATOM 1985 C C . SER A 1 267 ? 12.759 35.682 82.317 1.00 9.77 267 SER A C 1
ATOM 1986 O O . SER A 1 267 ? 13.253 35.319 83.380 1.00 9.27 267 SER A O 1
ATOM 1989 N N . HIS A 1 268 ? 13.476 35.838 81.207 1.00 8.03 268 HIS A N 1
ATOM 1990 C CA . HIS A 1 268 ? 14.893 35.475 81.162 1.00 9.04 268 HIS A CA 1
ATOM 1991 C C . HIS A 1 268 ? 15.774 36.384 82.002 1.00 9.83 268 HIS A C 1
ATOM 1992 O O . HIS A 1 268 ? 16.852 35.960 82.425 1.00 11.34 268 HIS A O 1
ATOM 1999 N N . VAL A 1 269 ? 15.367 37.641 82.193 1.00 9.20 269 VAL A N 1
ATOM 2000 C CA . VAL A 1 269 ? 16.271 38.585 82.828 1.00 9.98 269 VAL A CA 1
ATOM 2001 C C . VAL A 1 269 ? 16.019 38.751 84.316 1.00 11.23 269 VAL A C 1
ATOM 2002 O O . VAL A 1 269 ? 16.784 39.451 84.974 1.00 13.66 269 VAL A O 1
ATOM 2006 N N . TRP A 1 270 ? 14.987 38.084 84.850 1.00 10.18 270 TRP A N 1
ATOM 2007 C CA . TRP A 1 270 ? 14.690 38.202 86.275 1.00 11.46 270 TRP A CA 1
ATOM 2008 C C . TRP A 1 270 ? 14.923 36.860 86.967 1.00 9.73 270 TRP A C 1
ATOM 2009 O O . TRP A 1 270 ? 14.022 36.024 87.015 1.00 15.41 270 TRP A O 1
ATOM 2020 N N . TYR A 1 271 ? 16.116 36.700 87.544 1.00 8.96 271 TYR A N 1
ATOM 2021 C CA . TYR A 1 271 ? 16.461 35.508 88.321 1.00 8.64 271 TYR A CA 1
ATOM 2022 C C . TYR A 1 271 ? 16.932 36.041 89.655 1.00 9.07 271 TYR A C 1
ATOM 2023 O O . TYR A 1 271 ? 18.105 36.332 89.845 1.00 10.63 271 TYR A O 1
ATOM 2032 N N . PHE A 1 272 ? 15.984 36.113 90.576 1.00 10.25 272 PHE A N 1
ATOM 2033 C CA . PHE A 1 272 ? 16.081 36.779 91.883 1.00 11.34 272 PHE A CA 1
ATOM 2034 C C . PHE A 1 272 ? 16.352 38.268 91.823 1.00 17.10 272 PHE A C 1
ATOM 2035 O O . PHE A 1 272 ? 15.653 39.028 92.480 1.00 19.43 272 PHE A O 1
ATOM 2043 N N . ILE A 1 273 ? 17.185 38.686 90.873 1.00 11.96 273 ILE A N 1
ATOM 2044 C CA . ILE A 1 273 ? 17.560 40.081 90.693 1.00 13.76 273 ILE A CA 1
ATOM 2045 C C . ILE A 1 273 ? 17.419 40.364 89.213 1.00 15.46 273 ILE A C 1
ATOM 2046 O O . ILE A 1 273 ? 17.189 39.438 88.434 1.00 11.88 273 ILE A O 1
ATOM 2051 N N . HIS A 1 274 ? 17.662 41.606 88.804 1.00 11.51 274 HIS A N 1
ATOM 2052 C CA . HIS A 1 274 ? 17.652 41.906 87.379 1.00 10.38 274 HIS A CA 1
ATOM 2053 C C . HIS A 1 274 ? 19.052 41.569 86.897 1.00 12.60 274 HIS A C 1
ATOM 2054 O O . HIS A 1 274 ? 19.974 42.368 87.013 1.00 12.35 274 HIS A O 1
ATOM 2061 N N . ALA A 1 275 ? 19.185 40.387 86.289 1.00 10.89 275 ALA A N 1
ATOM 2062 C CA . ALA A 1 275 ? 20.497 39.751 86.187 1.00 11.27 275 ALA A CA 1
ATOM 2063 C C . ALA A 1 275 ? 21.429 40.427 85.199 1.00 12.40 275 ALA A C 1
ATOM 2064 O O . ALA A 1 275 ? 22.641 40.446 85.395 1.00 13.92 275 ALA A O 1
ATOM 2066 N N . ASP A 1 276 ? 20.873 40.912 84.098 1.00 11.99 276 ASP A N 1
ATOM 2067 C CA . ASP A 1 276 ? 21.683 41.531 83.055 1.00 11.67 276 ASP A CA 1
ATOM 2068 C C . ASP A 1 276 ? 21.646 43.063 83.053 1.00 13.40 276 ASP A C 1
ATOM 2069 O O . ASP A 1 276 ? 21.986 43.684 82.042 1.00 17.18 276 ASP A O 1
ATOM 2074 N N . ALA A 1 277 ? 21.136 43.676 84.119 1.00 12.73 277 ALA A N 1
ATOM 2075 C CA . ALA A 1 277 ? 20.948 45.129 84.122 1.00 11.87 277 ALA A CA 1
ATOM 2076 C C . ALA A 1 277 ? 22.223 45.930 83.864 1.00 15.50 277 ALA A C 1
ATOM 2077 O O . ALA A 1 277 ? 22.149 47.063 83.391 1.00 16.40 277 ALA A O 1
ATOM 2079 N N . CYS A 1 278 ? 23.382 45.347 84.154 1.00 10.93 278 CYS A N 1
ATOM 2080 C CA . CYS A 1 278 ? 24.631 46.098 84.080 1.00 15.53 278 CYS A CA 1
ATOM 2081 C C . CYS A 1 278 ? 25.140 46.206 82.644 1.00 20.21 278 CYS A C 1
ATOM 2082 O O . CYS A 1 278 ? 26.127 46.888 82.391 1.00 26.87 278 CYS A O 1
ATOM 2085 N N . LYS A 1 279 ? 24.456 45.560 81.703 1.00 18.05 279 LYS A N 1
ATOM 2086 C CA . LYS A 1 279 ? 24.773 45.771 80.299 1.00 31.94 279 LYS A CA 1
ATOM 2087 C C . LYS A 1 279 ? 24.171 47.116 79.865 1.00 43.50 279 LYS A C 1
ATOM 2088 O O . LYS A 1 279 ? 22.957 47.303 79.893 1.00 45.79 279 LYS A O 1
ATOM 2094 N N . GLY A 1 280 ? 25.021 48.048 79.454 1.00 49.94 280 GLY A N 1
ATOM 2095 C CA . GLY A 1 280 ? 24.564 49.401 79.166 1.00 57.17 280 GLY A CA 1
ATOM 2096 C C . GLY A 1 280 ? 24.580 49.780 77.699 1.00 61.96 280 GLY A C 1
ATOM 2097 O O . GLY A 1 280 ? 24.602 48.914 76.825 1.00 66.73 280 GLY A O 1
ATOM 2098 N N . PRO B 1 11 ? 22.442 9.249 148.575 1.00 83.26 11 PRO B N 1
ATOM 2099 C CA . PRO B 1 11 ? 22.959 8.422 147.475 1.00 83.03 11 PRO B CA 1
ATOM 2100 C C . PRO B 1 11 ? 22.506 8.879 146.078 1.00 82.81 11 PRO B C 1
ATOM 2101 O O . PRO B 1 11 ? 21.316 8.835 145.765 1.00 84.82 11 PRO B O 1
ATOM 2105 N N . THR B 1 12 ? 23.456 9.314 145.254 1.00 77.10 12 THR B N 1
ATOM 2106 C CA . THR B 1 12 ? 23.222 9.486 143.816 1.00 71.29 12 THR B CA 1
ATOM 2107 C C . THR B 1 12 ? 24.380 8.903 143.009 1.00 60.35 12 THR B C 1
ATOM 2108 O O . THR B 1 12 ? 25.545 9.243 143.224 1.00 57.95 12 THR B O 1
ATOM 2112 N N . THR B 1 13 ? 24.039 8.049 142.054 1.00 47.82 13 THR B N 1
ATOM 2113 C CA . THR B 1 13 ? 25.032 7.311 141.299 1.00 35.06 13 THR B CA 1
ATOM 2114 C C . THR B 1 13 ? 25.019 7.831 139.882 1.00 25.45 13 THR B C 1
ATOM 2115 O O . THR B 1 13 ? 24.084 8.510 139.466 1.00 24.62 13 THR B O 1
ATOM 2119 N N . GLN B 1 14 ? 26.104 7.585 139.172 1.00 23.17 14 GLN B N 1
ATOM 2120 C CA . GLN B 1 14 ? 26.193 7.996 137.785 1.00 22.82 14 GLN B CA 1
ATOM 2121 C C . GLN B 1 14 ? 25.065 7.379 136.945 1.00 21.87 14 GLN B C 1
ATOM 2122 O O . GLN B 1 14 ? 24.483 8.049 136.101 1.00 22.38 14 GLN B O 1
ATOM 2128 N N . LEU B 1 15 ? 24.758 6.108 137.196 1.00 21.83 15 LEU B N 1
ATOM 2129 C CA . LEU B 1 15 ? 23.692 5.409 136.468 1.00 22.43 15 LEU B CA 1
ATOM 2130 C C . LEU B 1 15 ? 22.327 6.076 136.687 1.00 20.72 15 LEU B C 1
ATOM 2131 O O . LEU B 1 15 ? 21.553 6.257 135.751 1.00 20.05 15 LEU B O 1
ATOM 2136 N N . GLU B 1 16 ? 22.031 6.457 137.923 1.00 17.65 16 GLU B N 1
ATOM 2137 C CA . GLU B 1 16 ? 20.763 7.134 138.202 1.00 17.93 16 GLU B CA 1
ATOM 2138 C C . GLU B 1 16 ? 20.691 8.466 137.461 1.00 21.10 16 GLU B C 1
ATOM 2139 O O . GLU B 1 16 ? 19.639 8.872 136.958 1.00 20.38 16 GLU B O 1
ATOM 2145 N N . ASP B 1 17 ? 21.827 9.144 137.397 1.00 19.41 17 ASP B N 1
ATOM 2146 C CA . ASP B 1 17 ? 21.930 10.388 136.654 1.00 18.93 17 ASP B CA 1
ATOM 2147 C C . ASP B 1 17 ? 21.627 10.142 135.165 1.00 16.14 17 ASP B C 1
ATOM 2148 O O . ASP B 1 17 ? 20.829 10.860 134.551 1.00 17.88 17 ASP B O 1
ATOM 2153 N N . PHE B 1 18 ? 22.246 9.107 134.597 1.00 15.27 18 PHE B N 1
ATOM 2154 C CA . PHE B 1 18 ? 22.031 8.782 133.181 1.00 15.23 18 PHE B CA 1
ATOM 2155 C C . PHE B 1 18 ? 20.565 8.484 132.891 1.00 17.58 18 PHE B C 1
ATOM 2156 O O . PHE B 1 18 ? 20.043 8.862 131.840 1.00 18.41 18 PHE B O 1
ATOM 2164 N N . LYS B 1 19 ? 19.907 7.796 133.822 1.00 17.21 19 LYS B N 1
ATOM 2165 C CA . LYS B 1 19 ? 18.503 7.421 133.657 1.00 16.27 19 LYS B CA 1
ATOM 2166 C C . LYS B 1 19 ? 17.563 8.620 133.759 1.00 21.81 19 LYS B C 1
ATOM 2167 O O . LYS B 1 19 ? 16.389 8.533 133.376 1.00 21.14 19 LYS B O 1
ATOM 2173 N N . PHE B 1 20 ? 18.037 9.704 134.370 1.00 19.37 20 PHE B N 1
ATOM 2174 C CA . PHE B 1 20 ? 17.199 10.886 134.510 1.00 17.60 20 PHE B CA 1
ATOM 2175 C C . PHE B 1 20 ? 17.203 11.786 133.278 1.00 20.46 20 PHE B C 1
ATOM 2176 O O . PHE B 1 20 ? 16.145 12.140 132.758 1.00 18.28 20 PHE B O 1
ATOM 2184 N N . TRP B 1 21 ? 18.388 12.142 132.787 1.00 15.12 21 TRP B N 1
ATOM 2185 C CA . TRP B 1 21 ? 18.441 13.224 131.791 1.00 15.91 21 TRP B CA 1
ATOM 2186 C C . TRP B 1 21 ? 17.862 12.766 130.461 1.00 15.78 21 TRP B C 1
ATOM 2187 O O . TRP B 1 21 ? 17.399 13.574 129.678 1.00 15.91 21 TRP B O 1
ATOM 2198 N N . VAL B 1 22 ? 17.848 11.459 130.229 1.00 16.01 22 VAL B N 1
ATOM 2199 C CA . VAL B 1 22 ? 17.273 10.931 128.996 1.00 14.73 22 VAL B CA 1
ATOM 2200 C C . VAL B 1 22 ? 15.767 11.230 128.934 1.00 14.86 22 VAL B C 1
ATOM 2201 O O . VAL B 1 22 ? 15.187 11.322 127.849 1.00 15.91 22 VAL B O 1
ATOM 2205 N N . GLN B 1 23 ? 15.144 11.430 130.092 1.00 16.79 23 GLN B N 1
ATOM 2206 C CA . GLN B 1 23 ? 13.715 11.754 130.120 1.00 12.69 23 GLN B CA 1
ATOM 2207 C C . GLN B 1 23 ? 13.442 13.135 129.517 1.00 16.71 23 GLN B C 1
ATOM 2208 O O . GLN B 1 23 ? 12.367 13.382 128.979 1.00 15.51 23 GLN B O 1
ATOM 2214 N N . TYR B 1 24 ? 14.417 14.032 129.586 1.00 18.15 24 TYR B N 1
ATOM 2215 C CA . TYR B 1 24 ? 14.278 15.322 128.907 1.00 17.99 24 TYR B CA 1
ATOM 2216 C C . TYR B 1 24 ? 14.413 15.162 127.393 1.00 13.97 24 TYR B C 1
ATOM 2217 O O . TYR B 1 24 ? 13.699 15.813 126.626 1.00 14.07 24 TYR B O 1
ATOM 2226 N N . ALA B 1 25 ? 15.323 14.291 126.954 1.00 15.45 25 ALA B N 1
ATOM 2227 C CA . ALA B 1 25 ? 15.382 13.951 125.537 1.00 13.88 25 ALA B CA 1
ATOM 2228 C C . ALA B 1 25 ? 14.045 13.369 125.088 1.00 16.58 25 ALA B C 1
ATOM 2229 O O . ALA B 1 25 ? 13.539 13.713 124.013 1.00 17.35 25 ALA B O 1
ATOM 2231 N N . ALA B 1 26 ? 13.464 12.498 125.914 1.00 15.48 26 ALA B N 1
ATOM 2232 C CA . ALA B 1 26 ? 12.190 11.884 125.564 1.00 17.68 26 ALA B CA 1
ATOM 2233 C C . ALA B 1 26 ? 11.126 12.961 125.411 1.00 15.67 26 ALA B C 1
ATOM 2234 O O . ALA B 1 26 ? 10.283 12.901 124.523 1.00 17.97 26 ALA B O 1
ATOM 2236 N N . ALA B 1 27 ? 11.179 13.951 126.290 1.00 14.29 27 ALA B N 1
ATOM 2237 C CA . ALA B 1 27 ? 10.174 15.008 126.286 1.00 17.79 27 ALA B CA 1
ATOM 2238 C C . ALA B 1 27 ? 10.194 15.826 124.996 1.00 18.05 27 ALA B C 1
ATOM 2239 O O . ALA B 1 27 ? 9.174 16.415 124.628 1.00 16.48 27 ALA B O 1
ATOM 2241 N N . THR B 1 28 ? 11.334 15.860 124.302 1.00 16.26 28 THR B N 1
ATOM 2242 C CA . THR B 1 28 ? 11.422 16.659 123.075 1.00 15.86 28 THR B CA 1
ATOM 2243 C C . THR B 1 28 ? 10.628 16.056 121.917 1.00 17.47 28 THR B C 1
ATOM 2244 O O . THR B 1 28 ? 10.396 16.737 120.914 1.00 17.74 28 THR B O 1
ATOM 2248 N N . TYR B 1 29 ? 10.225 14.788 122.040 1.00 17.37 29 TYR B N 1
ATOM 2249 C CA . TYR B 1 29 ? 9.417 14.150 120.998 1.00 16.58 29 TYR B CA 1
ATOM 2250 C C . TYR B 1 29 ? 7.929 14.474 121.135 1.00 20.29 29 TYR B C 1
ATOM 2251 O O . TYR B 1 29 ? 7.158 14.270 120.195 1.00 22.23 29 TYR B O 1
ATOM 2260 N N . CYS B 1 30 ? 7.526 14.970 122.306 1.00 20.25 30 CYS B N 1
ATOM 2261 C CA . CYS B 1 30 ? 6.120 15.294 122.566 1.00 21.19 30 CYS B CA 1
ATOM 2262 C C . CYS B 1 30 ? 5.752 16.622 121.934 1.00 20.93 30 CYS B C 1
ATOM 2263 O O . CYS B 1 30 ? 6.300 17.652 122.318 1.00 22.40 30 CYS B O 1
ATOM 2266 N N . PRO B 1 31 ? 4.795 16.609 121.000 1.00 22.85 31 PRO B N 1
ATOM 2267 C CA . PRO B 1 31 ? 4.393 17.834 120.304 1.00 25.71 31 PRO B CA 1
ATOM 2268 C C . PRO B 1 31 ? 3.978 18.948 121.248 1.00 21.11 31 PRO B C 1
ATOM 2269 O O . PRO B 1 31 ? 4.254 20.103 120.945 1.00 26.35 31 PRO B O 1
ATOM 2273 N N . ASN B 1 32 ? 3.342 18.628 122.373 1.00 21.55 32 ASN B N 1
ATOM 2274 C CA . ASN B 1 32 ? 2.949 19.679 123.303 1.00 20.54 32 ASN B CA 1
ATOM 2275 C C . ASN B 1 32 ? 4.157 20.391 123.906 1.00 24.71 32 ASN B C 1
ATOM 2276 O O . ASN B 1 32 ? 4.086 21.578 124.217 1.00 24.83 32 ASN B O 1
ATOM 2281 N N . ASN B 1 33 ? 5.267 19.683 124.075 1.00 18.83 33 ASN B N 1
ATOM 2282 C CA . ASN B 1 33 ? 6.412 20.303 124.733 1.00 17.31 33 ASN B CA 1
ATOM 2283 C C . ASN B 1 33 ? 7.185 21.254 123.824 1.00 18.93 33 ASN B C 1
ATOM 2284 O O . ASN B 1 33 ? 7.669 22.275 124.301 1.00 19.85 33 ASN B O 1
ATOM 2289 N N . TYR B 1 34 ? 7.306 20.951 122.530 1.00 18.14 34 TYR B N 1
ATOM 2290 C CA . TYR B 1 34 ? 8.114 21.844 121.696 1.00 16.61 34 TYR B CA 1
ATOM 2291 C C . TYR B 1 34 ? 7.292 22.985 121.075 1.00 23.14 34 TYR B C 1
ATOM 2292 O O . TYR B 1 34 ? 7.838 23.791 120.315 1.00 22.14 34 TYR B O 1
ATOM 2301 N N . VAL B 1 35 ? 5.986 23.033 121.340 1.00 20.35 35 VAL B N 1
ATOM 2302 C CA . VAL B 1 35 ? 5.221 24.269 121.118 1.00 23.00 35 VAL B CA 1
ATOM 2303 C C . VAL B 1 35 ? 4.862 25.009 122.423 1.00 24.98 35 VAL B C 1
ATOM 2304 O O . VAL B 1 35 ? 4.134 26.008 122.400 1.00 24.86 35 VAL B O 1
ATOM 2308 N N . ALA B 1 36 ? 5.327 24.501 123.560 1.00 21.03 36 ALA B N 1
ATOM 2309 C CA . ALA B 1 36 ? 4.877 25.034 124.852 1.00 23.18 36 ALA B CA 1
ATOM 2310 C C . ALA B 1 36 ? 5.205 26.510 125.069 1.00 23.15 36 ALA B C 1
ATOM 2311 O O . ALA B 1 36 ? 6.245 27.010 124.633 1.00 22.40 36 ALA B O 1
ATOM 2313 N N . LYS B 1 37 ? 4.286 27.196 125.748 1.00 23.91 37 LYS B N 1
ATOM 2314 C CA . LYS B 1 37 ? 4.476 28.583 126.159 1.00 24.46 37 LYS B CA 1
ATOM 2315 C C . LYS B 1 37 ? 5.418 28.666 127.346 1.00 22.55 37 LYS B C 1
ATOM 2316 O O . LYS B 1 37 ? 5.547 27.715 128.114 1.00 23.14 37 LYS B O 1
ATOM 2322 N N . ASP B 1 38 ? 6.048 29.819 127.517 1.00 23.88 38 ASP B N 1
ATOM 2323 C CA . ASP B 1 38 ? 6.889 30.076 128.676 1.00 20.14 38 ASP B CA 1
ATOM 2324 C C . ASP B 1 38 ? 6.083 29.886 129.973 1.00 23.30 38 ASP B C 1
ATOM 2325 O O . ASP B 1 38 ? 5.111 30.589 130.203 1.00 20.80 38 ASP B O 1
ATOM 2330 N N . GLY B 1 39 ? 6.525 28.967 130.830 1.00 19.91 39 GLY B N 1
ATOM 2331 C CA . GLY B 1 39 ? 5.832 28.675 132.075 1.00 21.47 39 GLY B CA 1
ATOM 2332 C C . GLY B 1 39 ? 5.034 27.376 132.067 1.00 19.86 39 GLY B C 1
ATOM 2333 O O . GLY B 1 39 ? 4.568 26.917 133.111 1.00 24.06 39 GLY B O 1
ATOM 2334 N N . GLU B 1 40 ? 4.867 26.776 130.895 1.00 18.49 40 GLU B N 1
ATOM 2335 C CA . GLU B 1 40 ? 4.103 25.540 130.782 1.00 19.35 40 GLU B CA 1
ATOM 2336 C C . GLU B 1 40 ? 4.893 24.351 131.317 1.00 17.61 40 GLU B C 1
ATOM 2337 O O . GLU B 1 40 ? 6.083 24.218 131.046 1.00 21.70 40 GLU B O 1
ATOM 2343 N N . LYS B 1 41 ? 4.234 23.478 132.070 1.00 20.54 41 LYS B N 1
ATOM 2344 C CA . LYS B 1 41 ? 4.905 22.276 132.555 1.00 20.59 41 LYS B CA 1
ATOM 2345 C C . LYS B 1 41 ? 5.210 21.316 131.422 1.00 18.53 41 LYS B C 1
ATOM 2346 O O . LYS B 1 41 ? 4.383 21.103 130.541 1.00 21.62 41 LYS B O 1
ATOM 2352 N N . LEU B 1 42 ? 6.407 20.738 131.446 1.00 18.04 42 LEU B N 1
ATOM 2353 C CA . LEU B 1 42 ? 6.716 19.625 130.574 1.00 18.13 42 LEU B CA 1
ATOM 2354 C C . LEU B 1 42 ? 5.846 18.441 130.958 1.00 19.30 42 LEU B C 1
ATOM 2355 O O . LEU B 1 42 ? 5.629 18.177 132.146 1.00 22.10 42 LEU B O 1
ATOM 2360 N N . ASN B 1 43 ? 5.323 17.730 129.973 1.00 19.28 43 ASN B N 1
ATOM 2361 C CA . ASN B 1 43 ? 4.664 16.471 130.284 1.00 22.85 43 ASN B CA 1
ATOM 2362 C C . ASN B 1 43 ? 4.730 15.541 129.095 1.00 20.71 43 ASN B C 1
ATOM 2363 O O . ASN B 1 43 ? 4.785 15.984 127.947 1.00 20.52 43 ASN B O 1
ATOM 2368 N N . CYS B 1 44 ? 4.759 14.247 129.378 1.00 20.33 44 CYS B N 1
ATOM 2369 C CA . CYS B 1 44 ? 4.849 13.248 128.328 1.00 20.10 44 CYS B CA 1
ATOM 2370 C C . CYS B 1 44 ? 3.652 12.330 128.459 1.00 24.08 44 CYS B C 1
ATOM 2371 O O . CYS B 1 44 ? 3.553 11.554 129.420 1.00 21.88 44 CYS B O 1
ATOM 2374 N N . SER B 1 45 ? 2.748 12.411 127.489 1.00 25.18 45 SER B N 1
ATOM 2375 C CA . SER B 1 45 ? 1.445 11.766 127.631 1.00 29.47 45 SER B CA 1
ATOM 2376 C C . SER B 1 45 ? 1.574 10.250 127.690 1.00 25.60 45 SER B C 1
ATOM 2377 O O . SER B 1 45 ? 0.752 9.579 128.318 1.00 26.33 45 SER B O 1
ATOM 2380 N N . VAL B 1 46 ? 2.611 9.711 127.060 1.00 20.83 46 VAL B N 1
ATOM 2381 C CA . VAL B 1 46 ? 2.806 8.257 127.043 1.00 21.31 46 VAL B CA 1
ATOM 2382 C C . VAL B 1 46 ? 3.474 7.745 128.316 1.00 22.45 46 VAL B C 1
ATOM 2383 O O . VAL B 1 46 ? 3.653 6.538 128.479 1.00 23.47 46 VAL B O 1
ATOM 2387 N N . GLY B 1 47 ? 3.873 8.665 129.191 1.00 21.11 47 GLY B N 1
ATOM 2388 C CA . GLY B 1 47 ? 4.342 8.307 130.519 1.00 22.78 47 GLY B CA 1
ATOM 2389 C C . GLY B 1 47 ? 5.823 8.012 130.662 1.00 25.00 47 GLY B C 1
ATOM 2390 O O . GLY B 1 47 ? 6.239 7.411 131.657 1.00 23.42 47 GLY B O 1
ATOM 2391 N N . ASN B 1 48 ? 6.623 8.414 129.678 1.00 20.95 48 ASN B N 1
ATOM 2392 C CA . ASN B 1 48 ? 8.055 8.118 129.718 1.00 18.61 48 ASN B CA 1
ATOM 2393 C C . ASN B 1 48 ? 8.944 9.249 130.254 1.00 16.73 48 ASN B C 1
ATOM 2394 O O . ASN B 1 48 ? 10.165 9.172 130.134 1.00 20.86 48 ASN B O 1
ATOM 2399 N N . CYS B 1 49 ? 8.365 10.313 130.801 1.00 17.10 49 CYS B N 1
ATOM 2400 C CA . CYS B 1 49 ? 9.212 11.230 131.577 1.00 17.24 49 CYS B CA 1
ATOM 2401 C C . CYS B 1 49 ? 8.655 11.503 132.972 1.00 18.81 49 CYS B C 1
ATOM 2402 O O . CYS B 1 49 ? 8.511 12.652 133.387 1.00 17.33 49 CYS B O 1
ATOM 2405 N N . PRO B 1 50 ? 8.424 10.435 133.744 1.00 16.66 50 PRO B N 1
ATOM 2406 C CA . PRO B 1 50 ? 7.748 10.620 135.031 1.00 18.98 50 PRO B CA 1
ATOM 2407 C C . PRO B 1 50 ? 8.560 11.442 136.031 1.00 17.96 50 PRO B C 1
ATOM 2408 O O . PRO B 1 50 ? 7.973 12.176 136.824 1.00 20.55 50 PRO B O 1
ATOM 2412 N N . ASP B 1 51 ? 9.885 11.329 135.995 1.00 19.09 51 ASP B N 1
ATOM 2413 C CA . ASP B 1 51 ? 10.702 12.040 136.966 1.00 17.54 51 ASP B CA 1
ATOM 2414 C C . ASP B 1 51 ? 10.829 13.511 136.596 1.00 19.52 51 ASP B C 1
ATOM 2415 O O . ASP B 1 51 ? 11.042 14.351 137.459 1.00 21.89 51 ASP B O 1
ATOM 2420 N N . VAL B 1 52 ? 10.696 13.810 135.307 1.00 18.09 52 VAL B N 1
ATOM 2421 C CA . VAL B 1 52 ? 10.643 15.201 134.879 1.00 18.31 52 VAL B CA 1
ATOM 2422 C C . VAL B 1 52 ? 9.370 15.839 135.419 1.00 21.20 52 VAL B C 1
ATOM 2423 O O . VAL B 1 52 ? 9.407 16.925 136.009 1.00 19.54 52 VAL B O 1
ATOM 2427 N N . GLU B 1 53 ? 8.241 15.157 135.238 1.00 18.92 53 GLU B N 1
ATOM 2428 C CA . GLU B 1 53 ? 6.966 15.665 135.748 1.00 18.90 53 GLU B CA 1
ATOM 2429 C C . GLU B 1 53 ? 7.012 15.794 137.268 1.00 17.61 53 GLU B C 1
ATOM 2430 O O . GLU B 1 53 ? 6.546 16.789 137.824 1.00 22.16 53 GLU B O 1
ATOM 2436 N N . ALA B 1 54 ? 7.598 14.808 137.941 1.00 19.49 54 ALA B N 1
ATOM 2437 C CA . ALA B 1 54 ? 7.737 14.863 139.397 1.00 20.70 54 ALA B CA 1
ATOM 2438 C C . ALA B 1 54 ? 8.540 16.082 139.844 1.00 21.85 54 ALA B C 1
ATOM 2439 O O . ALA B 1 54 ? 8.270 16.661 140.900 1.00 24.29 54 ALA B O 1
ATOM 2441 N N . ALA B 1 55 ? 9.517 16.477 139.034 1.00 19.75 55 ALA B N 1
ATOM 2442 C CA . ALA B 1 55 ? 10.375 17.606 139.362 1.00 20.52 55 ALA B CA 1
ATOM 2443 C C . ALA B 1 55 ? 9.662 18.926 139.116 1.00 20.30 55 ALA B C 1
ATOM 2444 O O . ALA B 1 55 ? 10.129 19.974 139.569 1.00 24.19 55 ALA B O 1
ATOM 2446 N N . GLY B 1 56 ? 8.549 18.868 138.384 1.00 20.77 56 GLY B N 1
ATOM 2447 C CA . GLY B 1 56 ? 7.760 20.056 138.071 1.00 18.99 56 GLY B CA 1
ATOM 2448 C C . GLY B 1 56 ? 8.377 20.987 137.032 1.00 18.16 56 GLY B C 1
ATOM 2449 O O . GLY B 1 56 ? 8.049 22.172 136.970 1.00 23.05 56 GLY B O 1
ATOM 2450 N N . SER B 1 57 ? 9.274 20.455 136.213 1.00 18.79 57 SER B N 1
ATOM 2451 C CA . SER B 1 57 ? 10.026 21.258 135.255 1.00 17.69 57 SER B CA 1
ATOM 2452 C C . SER B 1 57 ? 9.129 21.976 134.251 1.00 17.63 57 SER B C 1
ATOM 2453 O O . SER B 1 57 ? 8.166 21.399 133.748 1.00 19.95 57 SER B O 1
ATOM 2456 N N . THR B 1 58 ? 9.452 23.238 133.969 1.00 19.21 58 THR B N 1
ATOM 2457 C CA . THR B 1 58 ? 8.658 24.055 133.054 1.00 15.40 58 THR B CA 1
ATOM 2458 C C . THR B 1 58 ? 9.497 24.531 131.879 1.00 17.74 58 THR B C 1
ATOM 2459 O O . THR B 1 58 ? 10.704 24.704 131.992 1.00 20.27 58 THR B O 1
ATOM 2463 N N . VAL B 1 59 ? 8.822 24.753 130.760 1.00 19.56 59 VAL B N 1
ATOM 2464 C CA . VAL B 1 59 ? 9.457 25.338 129.589 1.00 16.14 59 VAL B CA 1
ATOM 2465 C C . VAL B 1 59 ? 9.694 26.839 129.790 1.00 19.38 59 VAL B C 1
ATOM 2466 O O . VAL B 1 59 ? 8.837 27.548 130.308 1.00 21.52 59 VAL B O 1
ATOM 2470 N N . LYS B 1 60 ? 10.880 27.297 129.412 1.00 19.66 60 LYS B N 1
ATOM 2471 C CA . LYS B 1 60 ? 11.203 28.720 129.315 1.00 17.70 60 LYS B CA 1
ATOM 2472 C C . LYS B 1 60 ? 10.982 29.152 127.861 1.00 18.65 60 LYS B C 1
ATOM 2473 O O . LYS B 1 60 ? 10.356 30.190 127.577 1.00 20.99 60 LYS B O 1
ATOM 2479 N N . LEU B 1 61 ? 11.600 28.412 126.948 1.00 19.00 61 LEU B N 1
ATOM 2480 C CA . LEU B 1 61 ? 11.423 28.657 125.521 1.00 18.63 61 LEU B CA 1
ATOM 2481 C C . LEU B 1 61 ? 11.326 27.343 124.755 1.00 17.96 61 LEU B C 1
ATOM 2482 O O . LEU B 1 61 ? 12.157 26.452 124.942 1.00 23.71 61 LEU B O 1
ATOM 2487 N N . SER B 1 62 ? 10.327 27.237 123.882 1.00 16.25 62 SER B N 1
ATOM 2488 C CA . SER B 1 62 ? 10.214 26.090 122.987 1.00 14.33 62 SER B CA 1
ATOM 2489 C C . SER B 1 62 ? 10.521 26.532 121.566 1.00 22.94 62 SER B C 1
ATOM 2490 O O . SER B 1 62 ? 10.369 27.712 121.225 1.00 22.78 62 SER B O 1
ATOM 2493 N N . PHE B 1 63 ? 10.996 25.597 120.751 1.00 19.52 63 PHE B N 1
ATOM 2494 C CA . PHE B 1 63 ? 11.256 25.895 119.347 1.00 20.62 63 PHE B CA 1
ATOM 2495 C C . PHE B 1 63 ? 10.870 24.712 118.467 1.00 25.28 63 PHE B C 1
ATOM 2496 O O . PHE B 1 63 ? 11.078 23.554 118.813 1.00 21.03 63 PHE B O 1
ATOM 2504 N N . SER B 1 64 ? 10.249 25.022 117.342 1.00 26.84 64 SER B N 1
ATOM 2505 C CA . SER B 1 64 ? 9.913 24.009 116.369 1.00 36.63 64 SER B CA 1
ATOM 2506 C C . SER B 1 64 ? 10.234 24.553 114.983 1.00 47.87 64 SER B C 1
ATOM 2507 O O . SER B 1 64 ? 9.712 25.588 114.582 1.00 48.54 64 SER B O 1
ATOM 2510 N N . ASP B 1 65 ? 11.107 23.860 114.263 1.00 59.87 65 ASP B N 1
ATOM 2511 C CA . ASP B 1 65 ? 11.446 24.246 112.901 1.00 70.05 65 ASP B CA 1
ATOM 2512 C C . ASP B 1 65 ? 10.658 23.392 111.917 1.00 75.35 65 ASP B C 1
ATOM 2513 O O . ASP B 1 65 ? 10.900 22.198 111.749 1.00 76.70 65 ASP B O 1
ATOM 2518 N N . ASP B 1 66 ? 9.685 24.037 111.286 1.00 77.73 66 ASP B N 1
ATOM 2519 C CA . ASP B 1 66 ? 8.970 23.447 110.164 1.00 80.03 66 ASP B CA 1
ATOM 2520 C C . ASP B 1 66 ? 9.763 23.665 108.878 1.00 78.83 66 ASP B C 1
ATOM 2521 O O . ASP B 1 66 ? 9.761 22.819 107.984 1.00 77.53 66 ASP B O 1
ATOM 2526 N N . THR B 1 67 ? 10.447 24.804 108.800 1.00 80.13 67 THR B N 1
ATOM 2527 C CA . THR B 1 67 ? 11.010 25.302 107.546 1.00 81.31 67 THR B CA 1
ATOM 2528 C C . THR B 1 67 ? 12.200 24.513 106.989 1.00 78.40 67 THR B C 1
ATOM 2529 O O . THR B 1 67 ? 12.153 24.052 105.867 1.00 79.28 67 THR B O 1
ATOM 2533 N N . ILE B 1 68 ? 13.263 24.355 107.770 1.00 75.00 68 ILE B N 1
ATOM 2534 C CA . ILE B 1 68 ? 14.546 23.916 107.198 1.00 73.05 68 ILE B CA 1
ATOM 2535 C C . ILE B 1 68 ? 15.076 22.596 107.788 1.00 68.10 68 ILE B C 1
ATOM 2536 O O . ILE B 1 68 ? 15.179 21.589 107.083 1.00 68.11 68 ILE B O 1
ATOM 2541 N N . THR B 1 69 ? 15.384 22.594 109.078 1.00 62.39 69 THR B N 1
ATOM 2542 C CA . THR B 1 69 ? 16.142 21.505 109.689 1.00 58.26 69 THR B CA 1
ATOM 2543 C C . THR B 1 69 ? 15.303 20.397 110.318 1.00 48.46 69 THR B C 1
ATOM 2544 O O . THR B 1 69 ? 15.845 19.370 110.726 1.00 47.36 69 THR B O 1
ATOM 2548 N N . ASP B 1 70 ? 13.991 20.607 110.394 1.00 42.50 70 ASP B N 1
ATOM 2549 C CA . ASP B 1 70 ? 13.088 19.691 111.091 1.00 39.20 70 ASP B CA 1
ATOM 2550 C C . ASP B 1 70 ? 13.596 19.447 112.516 1.00 33.46 70 ASP B C 1
ATOM 2551 O O . ASP B 1 70 ? 13.649 18.317 112.995 1.00 33.31 70 ASP B O 1
ATOM 2556 N N . THR B 1 71 ? 13.988 20.529 113.178 1.00 28.93 71 THR B N 1
ATOM 2557 C CA . THR B 1 71 ? 14.535 20.467 114.526 1.00 29.02 71 THR B CA 1
ATOM 2558 C C . THR B 1 71 ? 13.492 21.009 115.485 1.00 27.79 71 THR B C 1
ATOM 2559 O O . THR B 1 71 ? 12.758 21.926 115.148 1.00 24.93 71 THR B O 1
ATOM 2563 N N . ALA B 1 72 ? 13.396 20.411 116.664 1.00 20.34 72 ALA B N 1
ATOM 2564 C CA . ALA B 1 72 ? 12.496 20.918 117.681 1.00 18.20 72 ALA B CA 1
ATOM 2565 C C . ALA B 1 72 ? 13.166 20.792 119.034 1.00 20.77 72 ALA B C 1
ATOM 2566 O O . ALA B 1 72 ? 14.176 20.103 119.176 1.00 22.04 72 ALA B O 1
ATOM 2568 N N . GLY B 1 73 ? 12.605 21.445 120.037 1.00 18.55 73 GLY B N 1
ATOM 2569 C CA . GLY B 1 73 ? 13.128 21.264 121.375 1.00 18.73 73 GLY B CA 1
ATOM 2570 C C . GLY B 1 73 ? 12.699 22.373 122.299 1.00 17.39 73 GLY B C 1
ATOM 2571 O O . GLY B 1 73 ? 11.721 23.064 122.031 1.00 17.13 73 GLY B O 1
ATOM 2572 N N . PHE B 1 74 ? 13.408 22.511 123.413 1.00 14.90 74 PHE B N 1
ATOM 2573 C CA . PHE B 1 74 ? 13.078 23.530 124.389 1.00 15.76 74 PHE B CA 1
ATOM 2574 C C . PHE B 1 74 ? 14.281 23.839 125.269 1.00 20.81 74 PHE B C 1
ATOM 2575 O O . PHE B 1 74 ? 15.255 23.074 125.315 1.00 16.94 74 PHE B O 1
ATOM 2583 N N . VAL B 1 75 ? 14.201 24.990 125.935 1.00 17.01 75 VAL B N 1
ATOM 2584 C CA . VAL B 1 75 ? 14.993 25.287 127.118 1.00 16.12 75 VAL B CA 1
ATOM 2585 C C . VAL B 1 75 ? 14.023 25.205 128.296 1.00 17.90 75 VAL B C 1
ATOM 2586 O O . VAL B 1 75 ? 12.971 25.855 128.288 1.00 17.90 75 VAL B O 1
ATOM 2590 N N . ALA B 1 76 ? 14.349 24.382 129.288 1.00 15.85 76 ALA B N 1
ATOM 2591 C CA . ALA B 1 76 ? 13.460 24.178 130.433 1.00 17.93 76 ALA B CA 1
ATOM 2592 C C . ALA B 1 76 ? 14.185 24.478 131.726 1.00 20.62 76 ALA B C 1
ATOM 2593 O O . ALA B 1 76 ? 15.422 24.485 131.778 1.00 22.04 76 ALA B O 1
ATOM 2595 N N . VAL B 1 77 ? 13.409 24.735 132.772 1.00 15.87 77 VAL B N 1
ATOM 2596 C CA . VAL B 1 77 ? 13.970 24.974 134.086 1.00 19.39 77 VAL B CA 1
ATOM 2597 C C . VAL B 1 77 ? 13.490 23.932 135.076 1.00 20.19 77 VAL B C 1
ATOM 2598 O O . VAL B 1 77 ? 12.291 23.729 135.242 1.00 21.01 77 VAL B O 1
ATOM 2602 N N . ASP B 1 78 ? 14.439 23.276 135.729 1.00 16.64 78 ASP B N 1
ATOM 2603 C CA . ASP B 1 78 ? 14.136 22.264 136.722 1.00 19.07 78 ASP B CA 1
ATOM 2604 C C . ASP B 1 78 ? 14.561 22.851 138.067 1.00 20.35 78 ASP B C 1
ATOM 2605 O O . ASP B 1 78 ? 15.750 22.882 138.386 1.00 21.58 78 ASP B O 1
ATOM 2610 N N . ASN B 1 79 ? 13.587 23.293 138.863 1.00 24.22 79 ASN B N 1
ATOM 2611 C CA . ASN B 1 79 ? 13.883 23.952 140.135 1.00 23.94 79 ASN B CA 1
ATOM 2612 C C . ASN B 1 79 ? 14.155 22.931 141.226 1.00 26.98 79 ASN B C 1
ATOM 2613 O O . ASN B 1 79 ? 14.729 23.256 142.258 1.00 28.66 79 ASN B O 1
ATOM 2618 N N . THR B 1 80 ? 13.722 21.700 140.994 1.00 23.48 80 THR B N 1
ATOM 2619 C CA . THR B 1 80 ? 13.935 20.613 141.946 1.00 23.21 80 THR B CA 1
ATOM 2620 C C . THR B 1 80 ? 15.391 20.180 141.925 1.00 27.62 80 THR B C 1
ATOM 2621 O O . THR B 1 80 ? 16.038 20.081 142.965 1.00 27.66 80 THR B O 1
ATOM 2625 N N . ASN B 1 81 ? 15.903 19.921 140.727 1.00 25.82 81 ASN B N 1
ATOM 2626 C CA . ASN B 1 81 ? 17.274 19.467 140.559 1.00 23.57 81 ASN B CA 1
ATOM 2627 C C . ASN B 1 81 ? 18.251 20.582 140.224 1.00 23.19 81 ASN B C 1
ATOM 2628 O O . ASN B 1 81 ? 19.422 20.314 139.947 1.00 26.82 81 ASN B O 1
ATOM 2633 N N . LYS B 1 82 ? 17.752 21.820 140.249 1.00 24.02 82 LYS B N 1
ATOM 2634 C CA . LYS B 1 82 ? 18.523 23.029 139.943 1.00 23.76 82 LYS B CA 1
ATOM 2635 C C . LYS B 1 82 ? 19.310 22.889 138.642 1.00 27.94 82 LYS B C 1
ATOM 2636 O O . LYS B 1 82 ? 20.546 22.963 138.623 1.00 24.31 82 LYS B O 1
ATOM 2642 N N . ALA B 1 83 ? 18.578 22.716 137.549 1.00 23.39 83 ALA B N 1
ATOM 2643 C CA . ALA B 1 83 ? 19.206 22.582 136.240 1.00 22.23 83 ALA B CA 1
ATOM 2644 C C . ALA B 1 83 ? 18.441 23.382 135.214 1.00 19.20 83 ALA B C 1
ATOM 2645 O O . ALA B 1 83 ? 17.211 23.445 135.259 1.00 22.00 83 ALA B O 1
ATOM 2647 N N . ILE B 1 84 ? 19.184 23.993 134.301 1.00 17.23 84 ILE B N 1
ATOM 2648 C CA . ILE B 1 84 ? 18.629 24.545 133.081 1.00 16.73 84 ILE B CA 1
ATOM 2649 C C . ILE B 1 84 ? 18.876 23.501 132.003 1.00 21.28 84 ILE B C 1
ATOM 2650 O O . ILE B 1 84 ? 20.010 23.059 131.824 1.00 21.10 84 ILE B O 1
ATOM 2655 N N . VAL B 1 85 ? 17.826 23.076 131.310 1.00 15.39 85 VAL B N 1
ATOM 2656 C CA . VAL B 1 85 ? 17.995 21.999 130.348 1.00 17.56 85 VAL B CA 1
ATOM 2657 C C . VAL B 1 85 ? 17.760 22.487 128.934 1.00 15.82 85 VAL B C 1
ATOM 2658 O O . VAL B 1 85 ? 16.699 23.027 128.625 1.00 18.41 85 VAL B O 1
ATOM 2662 N N . VAL B 1 86 ? 18.759 22.305 128.076 1.00 13.18 86 VAL B N 1
ATOM 2663 C CA . VAL B 1 86 ? 18.609 22.631 126.668 1.00 13.96 86 VAL B CA 1
ATOM 2664 C C . VAL B 1 86 ? 18.498 21.308 125.927 1.00 14.80 86 VAL B C 1
ATOM 2665 O O . VAL B 1 86 ? 19.457 20.563 125.882 1.00 16.57 86 VAL B O 1
ATOM 2669 N N . ALA B 1 87 ? 17.323 21.013 125.380 1.00 14.49 87 ALA B N 1
ATOM 2670 C CA . ALA B 1 87 ? 17.042 19.684 124.839 1.00 16.96 87 ALA B CA 1
ATOM 2671 C C . ALA B 1 87 ? 16.635 19.756 123.369 1.00 13.71 87 ALA B C 1
ATOM 2672 O O . ALA B 1 87 ? 15.847 20.613 122.973 1.00 14.85 87 ALA B O 1
ATOM 2674 N N . PHE B 1 88 ? 17.183 18.854 122.558 1.00 15.06 88 PHE B N 1
ATOM 2675 C CA . PHE B 1 88 ? 16.945 18.866 121.113 1.00 15.69 88 PHE B CA 1
ATOM 2676 C C . PHE B 1 88 ? 16.334 17.579 120.607 1.00 16.21 88 PHE B C 1
ATOM 2677 O O . PHE B 1 88 ? 16.770 16.491 120.989 1.00 16.65 88 PHE B O 1
ATOM 2685 N N . ARG B 1 89 ? 15.355 17.722 119.717 1.00 16.68 89 ARG B N 1
ATOM 2686 C CA . ARG B 1 89 ? 14.885 16.630 118.867 1.00 17.72 89 ARG B CA 1
ATOM 2687 C C . ARG B 1 89 ? 15.349 16.935 117.436 1.00 20.08 89 ARG B C 1
ATOM 2688 O O . ARG B 1 89 ? 15.148 18.042 116.934 1.00 22.31 89 ARG B O 1
ATOM 2696 N N . GLY B 1 90 ? 15.978 15.970 116.784 1.00 19.60 90 GLY B N 1
ATOM 2697 C CA . GLY B 1 90 ? 16.344 16.149 115.392 1.00 23.76 90 GLY B CA 1
ATOM 2698 C C . GLY B 1 90 ? 15.226 15.645 114.502 1.00 23.87 90 GLY B C 1
ATOM 2699 O O . GLY B 1 90 ? 14.123 15.365 114.972 1.00 26.60 90 GLY B O 1
ATOM 2700 N N . SER B 1 91 ? 15.503 15.525 113.211 1.00 22.75 91 SER B N 1
ATOM 2701 C CA . SER B 1 91 ? 14.519 14.993 112.273 1.00 23.56 91 SER B CA 1
ATOM 2702 C C . SER B 1 91 ? 14.180 13.535 112.607 1.00 22.43 91 SER B C 1
ATOM 2703 O O . SER B 1 91 ? 15.056 12.764 113.008 1.00 25.02 91 SER B O 1
ATOM 2706 N N . TYR B 1 92 ? 12.913 13.157 112.450 1.00 24.16 92 TYR B N 1
ATOM 2707 C CA . TYR B 1 92 ? 12.490 11.784 112.746 1.00 26.26 92 TYR B CA 1
ATOM 2708 C C . TYR B 1 92 ? 12.762 10.840 111.583 1.00 28.05 92 TYR B C 1
ATOM 2709 O O . TYR B 1 92 ? 12.856 9.613 111.755 1.00 26.83 92 TYR B O 1
ATOM 2718 N N . SER B 1 93 ? 12.935 11.399 110.392 1.00 26.68 93 SER B N 1
ATOM 2719 C CA . SER B 1 93 ? 13.019 10.527 109.235 1.00 24.12 93 SER B CA 1
ATOM 2720 C C . SER B 1 93 ? 14.464 10.125 109.042 1.00 28.86 93 SER B C 1
ATOM 2721 O O . SER B 1 93 ? 15.301 10.918 108.616 1.00 27.47 93 SER B O 1
ATOM 2724 N N . ILE B 1 94 ? 14.736 8.860 109.336 1.00 33.23 94 ILE B N 1
ATOM 2725 C CA . ILE B 1 94 ? 16.074 8.326 109.181 1.00 28.76 94 ILE B CA 1
ATOM 2726 C C . ILE B 1 94 ? 16.350 8.174 107.695 1.00 24.43 94 ILE B C 1
ATOM 2727 O O . ILE B 1 94 ? 17.451 8.476 107.236 1.00 25.20 94 ILE B O 1
ATOM 2732 N N . ARG B 1 95 ? 15.345 7.739 106.934 1.00 29.52 95 ARG B N 1
ATOM 2733 C CA . ARG B 1 95 ? 15.556 7.544 105.503 1.00 25.60 95 ARG B CA 1
ATOM 2734 C C . ARG B 1 95 ? 15.893 8.882 104.845 1.00 24.48 95 ARG B C 1
ATOM 2735 O O . ARG B 1 95 ? 16.793 8.935 104.019 1.00 27.47 95 ARG B O 1
ATOM 2743 N N . ASN B 1 96 ? 15.219 9.964 105.238 1.00 24.20 96 ASN B N 1
ATOM 2744 C CA . ASN B 1 96 ? 15.537 11.279 104.674 1.00 22.77 96 ASN B CA 1
ATOM 2745 C C . ASN B 1 96 ? 16.964 11.700 105.019 1.00 24.53 96 ASN B C 1
ATOM 2746 O O . ASN B 1 96 ? 17.656 12.334 104.220 1.00 25.84 96 ASN B O 1
ATOM 2751 N N . TRP B 1 97 ? 17.420 11.313 106.205 1.00 18.91 97 TRP B N 1
ATOM 2752 C CA . TRP B 1 97 ? 18.754 11.662 106.651 1.00 17.15 97 TRP B CA 1
ATOM 2753 C C . TRP B 1 97 ? 19.841 10.950 105.827 1.00 21.25 97 TRP B C 1
ATOM 2754 O O . TRP B 1 97 ? 20.872 11.549 105.483 1.00 19.92 97 TRP B O 1
ATOM 2765 N N . VAL B 1 98 ? 19.628 9.667 105.540 1.00 21.60 98 VAL B N 1
ATOM 2766 C CA . VAL B 1 98 ? 20.631 8.888 104.822 1.00 18.46 98 VAL B CA 1
ATOM 2767 C C . VAL B 1 98 ? 20.468 8.747 103.305 1.00 17.00 98 VAL B C 1
ATOM 2768 O O . VAL B 1 98 ? 21.417 8.313 102.648 1.00 19.19 98 VAL B O 1
ATOM 2772 N N . THR B 1 99 ? 19.317 9.122 102.739 1.00 19.03 99 THR B N 1
ATOM 2773 C CA . THR B 1 99 ? 19.021 8.779 101.334 1.00 17.00 99 THR B CA 1
ATOM 2774 C C . THR B 1 99 ? 19.988 9.411 100.326 1.00 20.43 99 THR B C 1
ATOM 2775 O O . THR B 1 99 ? 20.303 8.804 99.301 1.00 20.06 99 THR B O 1
ATOM 2779 N N . ASP B 1 100 ? 20.498 10.602 100.620 1.00 21.00 100 ASP B N 1
ATOM 2780 C CA . ASP B 1 100 ? 21.489 11.211 99.725 1.00 25.18 100 ASP B CA 1
ATOM 2781 C C . ASP B 1 100 ? 22.857 10.525 99.819 1.00 27.33 100 ASP B C 1
ATOM 2782 O O . ASP B 1 100 ? 23.692 10.651 98.908 1.00 27.76 100 ASP B O 1
ATOM 2787 N N . ALA B 1 101 ? 23.080 9.818 100.928 1.00 24.46 101 ALA B N 1
ATOM 2788 C CA . ALA B 1 101 ? 24.312 9.063 101.181 1.00 22.92 101 ALA B CA 1
ATOM 2789 C C . ALA B 1 101 ? 25.549 9.963 101.203 1.00 30.20 101 ALA B C 1
ATOM 2790 O O . ALA B 1 101 ? 26.670 9.501 100.988 1.00 32.12 101 ALA B O 1
ATOM 2792 N N . THR B 1 102 ? 25.338 11.243 101.486 1.00 24.79 102 THR B N 1
ATOM 2793 C CA . THR B 1 102 ? 26.438 12.200 101.544 1.00 26.35 102 THR B CA 1
ATOM 2794 C C . THR B 1 102 ? 26.310 13.026 102.815 1.00 26.17 102 THR B C 1
ATOM 2795 O O . THR B 1 102 ? 25.201 13.402 103.191 1.00 28.73 102 THR B O 1
ATOM 2799 N N . PHE B 1 103 ? 27.440 13.295 103.474 1.00 22.84 103 PHE B N 1
ATOM 2800 C CA . PHE B 1 103 ? 27.460 14.064 104.723 1.00 20.53 103 PHE B CA 1
ATOM 2801 C C . PHE B 1 103 ? 28.580 15.103 104.728 1.00 20.55 103 PHE B C 1
ATOM 2802 O O . PHE B 1 103 ? 29.608 14.914 105.389 1.00 20.64 103 PHE B O 1
ATOM 2810 N N . PRO B 1 104 ? 28.395 16.196 103.979 1.00 22.90 104 PRO B N 1
ATOM 2811 C CA . PRO B 1 104 ? 29.472 17.183 103.859 1.00 26.51 104 PRO B CA 1
ATOM 2812 C C . PRO B 1 104 ? 29.787 17.841 105.190 1.00 25.75 104 PRO B C 1
ATOM 2813 O O . PRO B 1 104 ? 28.901 17.965 106.041 1.00 22.42 104 PRO B O 1
ATOM 2817 N N . GLN B 1 105 ? 31.043 18.229 105.384 1.00 20.09 105 GLN B N 1
ATOM 2818 C CA . GLN B 1 105 ? 31.417 18.912 106.608 1.00 18.59 105 GLN B CA 1
ATOM 2819 C C . GLN B 1 105 ? 31.437 20.421 106.385 1.00 24.00 105 GLN B C 1
ATOM 2820 O O . GLN B 1 105 ? 31.378 20.891 105.243 1.00 25.17 105 GLN B O 1
ATOM 2826 N N . THR B 1 106 ? 31.599 21.163 107.477 1.00 23.67 106 THR B N 1
ATOM 2827 C CA . THR B 1 106 ? 31.602 22.617 107.439 1.00 21.56 106 THR B CA 1
ATOM 2828 C C . THR B 1 106 ? 32.469 23.121 108.576 1.00 25.74 106 THR B C 1
ATOM 2829 O O . THR B 1 106 ? 32.752 22.395 109.521 1.00 27.77 106 THR B O 1
ATOM 2833 N N . ASP B 1 107 ? 32.915 24.367 108.475 1.00 24.09 107 ASP B N 1
ATOM 2834 C CA . ASP B 1 107 ? 33.757 24.955 109.509 1.00 22.00 107 ASP B CA 1
ATOM 2835 C C . ASP B 1 107 ? 32.894 25.713 110.529 1.00 21.00 107 ASP B C 1
ATOM 2836 O O . ASP B 1 107 ? 32.306 26.745 110.202 1.00 27.55 107 ASP B O 1
ATOM 2841 N N . PRO B 1 108 ? 32.777 25.173 111.757 1.00 22.93 108 PRO B N 1
ATOM 2842 C CA . PRO B 1 108 ? 31.998 25.772 112.847 1.00 23.92 108 PRO B CA 1
ATOM 2843 C C . PRO B 1 108 ? 32.657 26.994 113.490 1.00 28.13 108 PRO B C 1
ATOM 2844 O O . PRO B 1 108 ? 31.998 27.694 114.260 1.00 30.76 108 PRO B O 1
ATOM 2848 N N . GLY B 1 109 ? 33.950 27.193 113.242 1.00 29.55 109 GLY B N 1
ATOM 2849 C CA . GLY B 1 109 ? 34.688 28.305 113.827 1.00 29.22 109 GLY B CA 1
ATOM 2850 C C . GLY B 1 109 ? 35.040 28.112 115.291 1.00 35.53 109 GLY B C 1
ATOM 2851 O O . GLY B 1 109 ? 35.166 29.081 116.041 1.00 39.94 109 GLY B O 1
ATOM 2852 N N . LEU B 1 110 ? 35.123 26.858 115.716 1.00 33.09 110 LEU B N 1
ATOM 2853 C CA . LEU B 1 110 ? 35.459 26.512 117.098 1.00 31.42 110 LEU B CA 1
ATOM 2854 C C . LEU B 1 110 ? 36.943 26.380 117.434 1.00 28.51 110 LEU B C 1
ATOM 2855 O O . LEU B 1 110 ? 37.378 26.764 118.521 1.00 31.14 110 LEU B O 1
ATOM 2860 N N . CYS B 1 111 ? 37.696 25.752 116.537 1.00 28.91 111 CYS B N 1
ATOM 2861 C CA . CYS B 1 111 ? 39.109 25.473 116.768 1.00 31.35 111 CYS B CA 1
ATOM 2862 C C . CYS B 1 111 ? 39.827 25.191 115.455 1.00 31.02 111 CYS B C 1
ATOM 2863 O O . CYS B 1 111 ? 39.185 24.963 114.425 1.00 29.87 111 CYS B O 1
ATOM 2866 N N . ASP B 1 112 ? 41.156 25.216 115.496 1.00 35.75 112 ASP B N 1
ATOM 2867 C CA . ASP B 1 112 ? 41.959 25.096 114.285 1.00 39.97 112 ASP B CA 1
ATOM 2868 C C . ASP B 1 112 ? 41.764 23.747 113.592 1.00 31.74 112 ASP B C 1
ATOM 2869 O O . ASP B 1 112 ? 42.038 22.695 114.166 1.00 37.98 112 ASP B O 1
ATOM 2874 N N . GLY B 1 113 ? 41.328 23.794 112.337 1.00 26.73 113 GLY B N 1
ATOM 2875 C CA . GLY B 1 113 ? 41.176 22.600 111.528 1.00 26.92 113 GLY B CA 1
ATOM 2876 C C . GLY B 1 113 ? 39.915 21.815 111.830 1.00 23.23 113 GLY B C 1
ATOM 2877 O O . GLY B 1 113 ? 39.665 20.769 111.235 1.00 24.82 113 GLY B O 1
ATOM 2878 N N . CYS B 1 114 ? 39.121 22.325 112.759 1.00 28.56 114 CYS B N 1
ATOM 2879 C CA . CYS B 1 114 ? 37.905 21.646 113.191 1.00 20.95 114 CYS B CA 1
ATOM 2880 C C . CYS B 1 114 ? 36.782 21.771 112.166 1.00 25.30 114 CYS B C 1
ATOM 2881 O O . CYS B 1 114 ? 36.564 22.835 111.581 1.00 23.28 114 CYS B O 1
ATOM 2884 N N . LYS B 1 115 ? 36.087 20.654 111.940 1.00 19.39 115 LYS B N 1
ATOM 2885 C CA . LYS B 1 115 ? 35.000 20.575 110.977 1.00 19.79 115 LYS B CA 1
ATOM 2886 C C . LYS B 1 115 ? 33.846 19.795 111.605 1.00 17.98 115 LYS B C 1
ATOM 2887 O O . LYS B 1 115 ? 34.084 18.852 112.354 1.00 19.71 115 LYS B O 1
ATOM 2893 N N . ALA B 1 116 ? 32.619 20.192 111.283 1.00 21.17 116 ALA B N 1
ATOM 2894 C CA . ALA B 1 116 ? 31.432 19.537 111.817 1.00 19.74 116 ALA B CA 1
ATOM 2895 C C . ALA B 1 116 ? 30.476 19.140 110.699 1.00 23.23 116 ALA B C 1
ATOM 2896 O O . ALA B 1 116 ? 30.483 19.737 109.613 1.00 21.57 116 ALA B O 1
ATOM 2898 N N . GLU B 1 117 ? 29.636 18.145 110.972 1.00 18.66 117 GLU B N 1
ATOM 2899 C CA . GLU B 1 117 ? 28.605 17.728 110.022 1.00 17.45 117 GLU B CA 1
ATOM 2900 C C . GLU B 1 117 ? 27.708 18.925 109.682 1.00 19.40 117 GLU B C 1
ATOM 2901 O O . GLU B 1 117 ? 27.144 19.562 110.576 1.00 17.58 117 GLU B O 1
ATOM 2907 N N . LEU B 1 118 ? 27.578 19.233 108.393 1.00 20.09 118 LEU B N 1
ATOM 2908 C CA . LEU B 1 118 ? 26.904 20.460 107.963 1.00 21.95 118 LEU B CA 1
ATOM 2909 C C . LEU B 1 118 ? 25.447 20.528 108.409 1.00 23.42 118 LEU B C 1
ATOM 2910 O O . LEU B 1 118 ? 24.995 21.571 108.867 1.00 19.76 118 LEU B O 1
ATOM 2915 N N . GLY B 1 119 ? 24.715 19.424 108.279 1.00 20.22 119 GLY B N 1
ATOM 2916 C CA . GLY B 1 119 ? 23.316 19.412 108.659 1.00 21.91 119 GLY B CA 1
ATOM 2917 C C . GLY B 1 119 ? 23.097 19.738 110.130 1.00 22.19 119 GLY B C 1
ATOM 2918 O O . GLY B 1 119 ? 22.248 20.575 110.475 1.00 20.45 119 GLY B O 1
ATOM 2919 N N . PHE B 1 120 ? 23.864 19.082 110.997 1.00 18.96 120 PHE B N 1
ATOM 2920 C CA . PHE B 1 120 ? 23.681 19.249 112.439 1.00 18.23 120 PHE B CA 1
ATOM 2921 C C . PHE B 1 120 ? 24.161 20.633 112.879 1.00 21.50 120 PHE B C 1
ATOM 2922 O O . PHE B 1 120 ? 23.557 21.257 113.746 1.00 17.52 120 PHE B O 1
ATOM 2930 N N . TRP B 1 121 ? 25.245 21.121 112.280 1.00 19.14 121 TRP B N 1
ATOM 2931 C CA . TRP B 1 121 ? 25.743 22.443 112.670 1.00 19.13 121 TRP B CA 1
ATOM 2932 C C . TRP B 1 121 ? 24.753 23.527 112.264 1.00 18.58 121 TRP B C 1
ATOM 2933 O O . TRP B 1 121 ? 24.496 24.478 113.021 1.00 22.35 121 TRP B O 1
ATOM 2944 N N . THR B 1 122 ? 24.182 23.381 111.072 1.00 20.88 122 THR B N 1
ATOM 2945 C CA . THR B 1 122 ? 23.150 24.296 110.600 1.00 19.80 122 THR B CA 1
ATOM 2946 C C . THR B 1 122 ? 21.931 24.282 111.519 1.00 23.55 122 THR B C 1
ATOM 2947 O O . THR B 1 122 ? 21.387 25.328 111.844 1.00 23.85 122 THR B O 1
ATOM 2951 N N . ALA B 1 123 ? 21.502 23.099 111.938 1.00 21.52 123 ALA B N 1
ATOM 2952 C CA . ALA B 1 123 ? 20.342 22.998 112.824 1.00 21.05 123 ALA B CA 1
ATOM 2953 C C . ALA B 1 123 ? 20.593 23.767 114.120 1.00 20.88 123 ALA B C 1
ATOM 2954 O O . ALA B 1 123 ? 19.721 24.491 114.596 1.00 22.95 123 ALA B O 1
ATOM 2956 N N . TRP B 1 124 ? 21.794 23.628 114.675 1.00 16.12 124 TRP B N 1
ATOM 2957 C CA . TRP B 1 124 ? 22.149 24.359 115.881 1.00 17.77 124 TRP B CA 1
ATOM 2958 C C . TRP B 1 124 ? 22.170 25.871 115.623 1.00 22.95 124 TRP B C 1
ATOM 2959 O O . TRP B 1 124 ? 21.623 26.646 116.408 1.00 21.15 124 TRP B O 1
ATOM 2970 N N . LYS B 1 125 ? 22.771 26.286 114.511 1.00 22.24 125 LYS B N 1
ATOM 2971 C CA . LYS B 1 125 ? 22.867 27.722 114.206 1.00 22.09 125 LYS B CA 1
ATOM 2972 C C . LYS B 1 125 ? 21.508 28.412 114.106 1.00 19.17 125 LYS B C 1
ATOM 2973 O O . LYS B 1 125 ? 21.372 29.591 114.466 1.00 23.64 125 LYS B O 1
ATOM 2979 N N . VAL B 1 126 ? 20.509 27.694 113.606 1.00 20.93 126 VAL B N 1
ATOM 2980 C CA . VAL B 1 126 ? 19.171 28.251 113.457 1.00 21.95 126 VAL B CA 1
ATOM 2981 C C . VAL B 1 126 ? 18.553 28.627 114.807 1.00 23.56 126 VAL B C 1
ATOM 2982 O O . VAL B 1 126 ? 17.839 29.623 114.908 1.00 23.41 126 VAL B O 1
ATOM 2986 N N . VAL B 1 127 ? 18.800 27.823 115.839 1.00 23.51 127 VAL B N 1
ATOM 2987 C CA . VAL B 1 127 ? 18.265 28.120 117.168 1.00 24.75 127 VAL B CA 1
ATOM 2988 C C . VAL B 1 127 ? 19.248 28.733 118.187 1.00 21.24 127 VAL B C 1
ATOM 2989 O O . VAL B 1 127 ? 18.842 29.102 119.294 1.00 22.59 127 VAL B O 1
ATOM 2993 N N . ARG B 1 128 ? 20.518 28.869 117.819 1.00 22.73 128 ARG B N 1
ATOM 2994 C CA . ARG B 1 128 ? 21.566 29.251 118.778 1.00 18.59 128 ARG B CA 1
ATOM 2995 C C . ARG B 1 128 ? 21.303 30.590 119.476 1.00 23.15 128 ARG B C 1
ATOM 2996 O O . ARG B 1 128 ? 21.516 30.728 120.684 1.00 22.61 128 ARG B O 1
ATOM 3004 N N . ASP B 1 129 ? 20.830 31.573 118.719 1.00 23.42 129 ASP B N 1
ATOM 3005 C CA . ASP B 1 129 ? 20.729 32.924 119.251 1.00 25.59 129 ASP B CA 1
ATOM 3006 C C . ASP B 1 129 ? 19.570 33.042 120.247 1.00 26.99 129 ASP B C 1
ATOM 3007 O O . ASP B 1 129 ? 19.726 33.680 121.291 1.00 25.91 129 ASP B O 1
ATOM 3012 N N . ARG B 1 130 ? 18.432 32.407 119.944 1.00 24.61 130 ARG B N 1
ATOM 3013 C CA . ARG B 1 130 ? 17.323 32.307 120.909 1.00 23.55 130 ARG B CA 1
ATOM 3014 C C . ARG B 1 130 ? 17.752 31.625 122.184 1.00 23.14 130 ARG B C 1
ATOM 3015 O O . ARG B 1 130 ? 17.331 31.995 123.283 1.00 21.99 130 ARG B O 1
ATOM 3023 N N . ILE B 1 131 ? 18.531 30.562 122.030 1.00 19.91 131 ILE B N 1
ATOM 3024 C CA . ILE B 1 131 ? 18.905 29.769 123.184 1.00 21.74 131 ILE B CA 1
ATOM 3025 C C . ILE B 1 131 ? 19.879 30.534 124.063 1.00 24.68 131 ILE B C 1
ATOM 3026 O O . ILE B 1 131 ? 19.733 30.555 125.290 1.00 23.09 131 ILE B O 1
ATOM 3031 N N . ILE B 1 132 ? 20.846 31.205 123.447 1.00 25.90 132 ILE B N 1
ATOM 3032 C CA . ILE B 1 132 ? 21.786 32.019 124.212 1.00 26.77 132 ILE B CA 1
ATOM 3033 C C . ILE B 1 132 ? 21.068 33.169 124.944 1.00 23.53 132 ILE B C 1
ATOM 3034 O O . ILE B 1 132 ? 21.324 33.407 126.123 1.00 22.71 132 ILE B O 1
ATOM 3039 N N . LYS B 1 133 ? 20.148 33.843 124.258 1.00 23.20 133 LYS B N 1
ATOM 3040 C CA . LYS B 1 133 ? 19.342 34.904 124.870 1.00 24.31 133 LYS B CA 1
ATOM 3041 C C . LYS B 1 133 ? 18.553 34.383 126.071 1.00 25.74 133 LYS B C 1
ATOM 3042 O O . LYS B 1 133 ? 18.447 35.040 127.109 1.00 24.16 133 LYS B O 1
ATOM 3048 N N . THR B 1 134 ? 18.006 33.184 125.926 1.00 23.23 134 THR B N 1
ATOM 3049 C CA . THR B 1 134 ? 17.216 32.583 126.987 1.00 23.99 134 THR B CA 1
ATOM 3050 C C . THR B 1 134 ? 18.076 32.220 128.197 1.00 21.37 134 THR B C 1
ATOM 3051 O O . THR B 1 134 ? 17.688 32.474 129.346 1.00 22.08 134 THR B O 1
ATOM 3055 N N . LEU B 1 135 ? 19.240 31.626 127.936 1.00 22.10 135 LEU B N 1
ATOM 3056 C CA . LEU B 1 135 ? 20.197 31.311 128.997 1.00 20.90 135 LEU B CA 1
ATOM 3057 C C . LEU B 1 135 ? 20.591 32.571 129.768 1.00 21.99 135 LEU B C 1
ATOM 3058 O O . LEU B 1 135 ? 20.702 32.545 130.988 1.00 21.55 135 LEU B O 1
ATOM 3063 N N . ASP B 1 136 ? 20.787 33.671 129.053 1.00 22.07 136 ASP B N 1
ATOM 3064 C CA . ASP B 1 136 ? 21.150 34.929 129.694 1.00 24.04 136 ASP B CA 1
ATOM 3065 C C . ASP B 1 136 ? 20.017 35.447 130.587 1.00 23.10 136 ASP B C 1
ATOM 3066 O O . ASP B 1 136 ? 20.253 35.893 131.710 1.00 27.09 136 ASP B O 1
ATOM 3071 N N . GLU B 1 137 ? 18.787 35.376 130.090 1.00 24.88 137 GLU B N 1
ATOM 3072 C CA . GLU B 1 137 ? 17.626 35.812 130.866 1.00 23.24 137 GLU B CA 1
ATOM 3073 C C . GLU B 1 137 ? 17.478 35.007 132.150 1.00 23.20 137 GLU B C 1
ATOM 3074 O O . GLU B 1 137 ? 17.055 35.532 133.179 1.00 27.69 137 GLU B O 1
ATOM 3080 N N . LEU B 1 138 ? 17.847 33.734 132.094 1.00 20.03 138 LEU B N 1
ATOM 3081 C CA . LEU B 1 138 ? 17.661 32.835 133.222 1.00 21.75 138 LEU B CA 1
ATOM 3082 C C . LEU B 1 138 ? 18.734 32.974 134.298 1.00 26.05 138 LEU B C 1
ATOM 3083 O O . LEU B 1 138 ? 18.494 32.581 135.438 1.00 27.95 138 LEU B O 1
ATOM 3088 N N . LYS B 1 139 ? 19.906 33.512 133.952 1.00 26.56 139 LYS B N 1
ATOM 3089 C CA . LYS B 1 139 ? 21.012 33.530 134.921 1.00 32.16 139 LYS B CA 1
ATOM 3090 C C . LYS B 1 139 ? 20.655 34.134 136.283 1.00 28.27 139 LYS B C 1
ATOM 3091 O O . LYS B 1 139 ? 20.894 33.492 137.299 1.00 32.18 139 LYS B O 1
ATOM 3097 N N . PRO B 1 140 ? 20.092 35.359 136.315 1.00 28.71 140 PRO B N 1
ATOM 3098 C CA . PRO B 1 140 ? 19.944 36.030 137.617 1.00 27.34 140 PRO B CA 1
ATOM 3099 C C . PRO B 1 140 ? 19.229 35.231 138.715 1.00 31.86 140 PRO B C 1
ATOM 3100 O O . PRO B 1 140 ? 19.733 35.181 139.838 1.00 33.12 140 PRO B O 1
ATOM 3104 N N . GLU B 1 141 ? 18.089 34.614 138.419 1.00 31.99 141 GLU B N 1
ATOM 3105 C CA . GLU B 1 141 ? 17.366 33.897 139.468 1.00 37.26 141 GLU B CA 1
ATOM 3106 C C . GLU B 1 141 ? 17.714 32.406 139.527 1.00 39.46 141 GLU B C 1
ATOM 3107 O O . GLU B 1 141 ? 17.238 31.681 140.400 1.00 35.36 141 GLU B O 1
ATOM 3113 N N . HIS B 1 142 ? 18.433 31.934 138.518 1.00 31.63 142 HIS B N 1
ATOM 3114 C CA . HIS B 1 142 ? 18.944 30.561 138.465 1.00 34.78 142 HIS B CA 1
ATOM 3115 C C . HIS B 1 142 ? 20.469 30.380 138.565 1.00 37.48 142 HIS B C 1
ATOM 3116 O O . HIS B 1 142 ? 20.985 29.343 138.149 1.00 40.22 142 HIS B O 1
ATOM 3123 N N . SER B 1 143 ? 21.185 31.415 139.000 1.00 33.40 143 SER B N 1
ATOM 3124 C CA . SER B 1 143 ? 22.644 31.530 138.818 1.00 34.60 143 SER B CA 1
ATOM 3125 C C . SER B 1 143 ? 23.498 30.296 139.130 1.00 35.90 143 SER B C 1
ATOM 3126 O O . SER B 1 143 ? 24.491 30.055 138.451 1.00 36.55 143 SER B O 1
ATOM 3129 N N . ASP B 1 144 ? 23.140 29.529 140.152 1.00 29.49 144 ASP B N 1
ATOM 3130 C CA . ASP B 1 144 ? 23.952 28.372 140.525 1.00 34.63 144 ASP B CA 1
ATOM 3131 C C . ASP B 1 144 ? 23.502 27.059 139.858 1.00 35.83 144 ASP B C 1
ATOM 3132 O O . ASP B 1 144 ? 24.019 25.990 140.177 1.00 37.35 144 ASP B O 1
ATOM 3137 N N . TYR B 1 145 ? 22.535 27.139 138.947 1.00 29.81 145 TYR B N 1
ATOM 3138 C CA . TYR B 1 145 ? 22.015 25.942 138.272 1.00 23.98 145 TYR B CA 1
ATOM 3139 C C . TYR B 1 145 ? 23.015 25.370 137.280 1.00 25.46 145 TYR B C 1
ATOM 3140 O O . TYR B 1 145 ? 23.755 26.113 136.640 1.00 26.83 145 TYR B O 1
ATOM 3149 N N . LYS B 1 146 ? 23.016 24.052 137.130 1.00 24.61 146 LYS B N 1
ATOM 3150 C CA . LYS B 1 146 ? 23.847 23.458 136.093 1.00 26.73 146 LYS B CA 1
ATOM 3151 C C . LYS B 1 146 ? 23.151 23.623 134.747 1.00 24.20 146 LYS B C 1
ATOM 3152 O O . LYS B 1 146 ? 21.927 23.795 134.677 1.00 23.52 146 LYS B O 1
ATOM 3158 N N . ILE B 1 147 ? 23.948 23.633 133.687 1.00 22.00 147 ILE B N 1
ATOM 3159 C CA . ILE B 1 147 ? 23.432 23.728 132.327 1.00 19.71 147 ILE B CA 1
ATOM 3160 C C . ILE B 1 147 ? 23.616 22.368 131.663 1.00 18.32 147 ILE B C 1
ATOM 3161 O O . ILE B 1 147 ? 24.738 21.877 131.494 1.00 21.46 147 ILE B O 1
ATOM 3166 N N . VAL B 1 148 ? 22.493 21.740 131.345 1.00 19.05 148 VAL B N 1
ATOM 3167 C CA . VAL B 1 148 ? 22.478 20.400 130.784 1.00 15.52 148 VAL B CA 1
ATOM 3168 C C . VAL B 1 148 ? 22.034 20.488 129.343 1.00 17.96 148 VAL B C 1
ATOM 3169 O O . VAL B 1 148 ? 20.988 21.062 129.056 1.00 19.71 148 VAL B O 1
ATOM 3173 N N . VAL B 1 149 ? 22.824 19.917 128.438 1.00 16.40 149 VAL B N 1
ATOM 3174 C CA . VAL B 1 149 ? 22.481 19.917 127.024 1.00 14.22 149 VAL B CA 1
ATOM 3175 C C . VAL B 1 149 ? 22.280 18.475 126.623 1.00 15.85 149 VAL B C 1
ATOM 3176 O O . VAL B 1 149 ? 23.175 17.652 126.816 1.00 17.00 149 VAL B O 1
ATOM 3180 N N . VAL B 1 150 ? 21.102 18.161 126.087 1.00 14.55 150 VAL B N 1
ATOM 3181 C CA . VAL B 1 150 ? 20.700 16.769 125.974 1.00 11.99 150 VAL B CA 1
ATOM 3182 C C . VAL B 1 150 ? 19.915 16.525 124.690 1.00 12.03 150 VAL B C 1
ATOM 3183 O O . VAL B 1 150 ? 19.190 17.401 124.199 1.00 14.72 150 VAL B O 1
ATOM 3187 N N . GLY B 1 151 ? 20.085 15.335 124.139 1.00 14.94 151 GLY B N 1
ATOM 3188 C CA . GLY B 1 151 ? 19.279 14.899 123.017 1.00 14.60 151 GLY B CA 1
ATOM 3189 C C . GLY B 1 151 ? 19.377 13.393 122.846 1.00 13.14 151 GLY B C 1
ATOM 3190 O O . GLY B 1 151 ? 20.250 12.734 123.418 1.00 13.69 151 GLY B O 1
ATOM 3191 N N . HIS B 1 152 ? 18.454 12.853 122.065 1.00 12.80 152 HIS B N 1
ATOM 3192 C CA . HIS B 1 152 ? 18.507 11.464 121.635 1.00 12.25 152 HIS B CA 1
ATOM 3193 C C . HIS B 1 152 ? 18.530 11.423 120.105 1.00 12.03 152 HIS B C 1
ATOM 3194 O O . HIS B 1 152 ? 17.953 12.297 119.456 1.00 15.11 152 HIS B O 1
ATOM 3201 N N . SER B 1 153 ? 19.210 10.423 119.539 1.00 12.64 153 SER B N 1
ATOM 3202 C CA . SER B 1 153 ? 19.200 10.208 118.087 1.00 14.64 153 SER B CA 1
ATOM 3203 C C . SER B 1 153 ? 19.813 11.423 117.379 1.00 14.77 153 SER B C 1
ATOM 3204 O O . SER B 1 153 ? 20.827 11.939 117.823 1.00 12.95 153 SER B O 1
ATOM 3207 N N . LEU B 1 154 ? 19.186 11.900 116.310 1.00 13.95 154 LEU B N 1
ATOM 3208 C CA . LEU B 1 154 ? 19.730 13.053 115.596 1.00 14.65 154 LEU B CA 1
ATOM 3209 C C . LEU B 1 154 ? 19.791 14.276 116.527 1.00 15.97 154 LEU B C 1
ATOM 3210 O O . LEU B 1 154 ? 20.685 15.107 116.422 1.00 16.91 154 LEU B O 1
ATOM 3215 N N . GLY B 1 155 ? 18.858 14.356 117.469 1.00 14.51 155 GLY B N 1
ATOM 3216 C CA . GLY B 1 155 ? 18.878 15.441 118.437 1.00 13.61 155 GLY B CA 1
ATOM 3217 C C . GLY B 1 155 ? 20.117 15.425 119.315 1.00 13.26 155 GLY B C 1
ATOM 3218 O O . GLY B 1 155 ? 20.566 16.473 119.783 1.00 14.89 155 GLY B O 1
ATOM 3219 N N . ALA B 1 156 ? 20.667 14.233 119.545 1.00 13.55 156 ALA B N 1
ATOM 3220 C CA . ALA B 1 156 ? 21.889 14.088 120.332 1.00 13.38 156 ALA B CA 1
ATOM 3221 C C . ALA B 1 156 ? 23.105 14.605 119.565 1.00 14.84 156 ALA B C 1
ATOM 3222 O O . ALA B 1 156 ? 24.056 15.090 120.170 1.00 16.12 156 ALA B O 1
ATOM 3224 N N . ALA B 1 157 ? 23.071 14.482 118.239 1.00 14.16 157 ALA B N 1
ATOM 3225 C CA . ALA B 1 157 ? 24.104 15.090 117.405 1.00 16.14 157 ALA B CA 1
ATOM 3226 C C . ALA B 1 157 ? 24.069 16.615 117.520 1.00 16.72 157 ALA B C 1
ATOM 3227 O O . ALA B 1 157 ? 25.101 17.256 117.705 1.00 17.25 157 ALA B O 1
ATOM 3229 N N . ILE B 1 158 ? 22.879 17.187 117.410 1.00 16.07 158 ILE B N 1
ATOM 3230 C CA . ILE B 1 158 ? 22.720 18.630 117.547 1.00 14.21 158 ILE B CA 1
ATOM 3231 C C . ILE B 1 158 ? 23.182 19.049 118.938 1.00 16.27 158 ILE B C 1
ATOM 3232 O O . ILE B 1 158 ? 23.902 20.030 119.084 1.00 17.29 158 ILE B O 1
ATOM 3237 N N . ALA B 1 159 ? 22.780 18.293 119.959 1.00 14.86 159 ALA B N 1
ATOM 3238 C CA . ALA B 1 159 ? 23.222 18.572 121.336 1.00 16.00 159 ALA B CA 1
ATOM 3239 C C . ALA B 1 159 ? 24.746 18.561 121.512 1.00 15.45 159 ALA B C 1
ATOM 3240 O O . ALA B 1 159 ? 25.299 19.377 122.256 1.00 16.87 159 ALA B O 1
ATOM 3242 N N . SER B 1 160 ? 25.421 17.635 120.838 1.00 17.97 160 SER B N 1
ATOM 3243 C CA . SER B 1 160 ? 26.879 17.528 120.902 1.00 14.19 160 SER B CA 1
ATOM 3244 C C . SER B 1 160 ? 27.550 18.815 120.433 1.00 18.52 160 SER B C 1
ATOM 3245 O O . SER B 1 160 ? 28.444 19.342 121.096 1.00 18.69 160 SER B O 1
ATOM 3248 N N . LEU B 1 161 ? 27.108 19.316 119.286 1.00 16.18 161 LEU B N 1
ATOM 3249 C CA . LEU B 1 161 ? 27.666 20.541 118.728 1.00 14.07 161 LEU B CA 1
ATOM 3250 C C . LEU B 1 161 ? 27.236 21.769 119.547 1.00 21.43 161 LEU B C 1
ATOM 3251 O O . LEU B 1 161 ? 28.023 22.707 119.764 1.00 20.73 161 LEU B O 1
ATOM 3256 N N . ALA B 1 162 ? 25.989 21.757 120.007 1.00 16.82 162 ALA B N 1
ATOM 3257 C CA . ALA B 1 162 ? 25.477 22.856 120.838 1.00 16.18 162 ALA B CA 1
ATOM 3258 C C . ALA B 1 162 ? 26.307 22.991 122.107 1.00 16.60 162 ALA B C 1
ATOM 3259 O O . ALA B 1 162 ? 26.698 24.099 122.484 1.00 20.71 162 ALA B O 1
ATOM 3261 N N . ALA B 1 163 ? 26.582 21.869 122.766 1.00 19.49 163 ALA B N 1
ATOM 3262 C CA . ALA B 1 163 ? 27.377 21.879 123.992 1.00 19.01 163 ALA B CA 1
ATOM 3263 C C . ALA B 1 163 ? 28.786 22.394 123.713 1.00 23.95 163 ALA B C 1
ATOM 3264 O O . ALA B 1 163 ? 29.307 23.221 124.453 1.00 24.48 163 ALA B O 1
ATOM 3266 N N . ALA B 1 164 ? 29.391 21.900 122.639 1.00 19.79 164 ALA B N 1
ATOM 3267 C CA . ALA B 1 164 ? 30.728 22.337 122.242 1.00 19.86 164 ALA B CA 1
ATOM 3268 C C . ALA B 1 164 ? 30.788 23.848 122.078 1.00 20.02 164 ALA B C 1
ATOM 3269 O O . ALA B 1 164 ? 31.704 24.506 122.581 1.00 21.44 164 ALA B O 1
ATOM 3271 N N . ASP B 1 165 ? 29.796 24.399 121.389 1.00 20.28 165 ASP B N 1
ATOM 3272 C CA . ASP B 1 165 ? 29.764 25.833 121.099 1.00 18.57 165 ASP B CA 1
ATOM 3273 C C . ASP B 1 165 ? 29.461 26.656 122.349 1.00 22.03 165 ASP B C 1
ATOM 3274 O O . ASP B 1 165 ? 30.105 27.689 122.611 1.00 22.49 165 ASP B O 1
ATOM 3279 N N . LEU B 1 166 ? 28.484 26.201 123.127 1.00 20.08 166 LEU B N 1
ATOM 3280 C CA . LEU B 1 166 ? 28.104 26.922 124.335 1.00 20.72 166 LEU B CA 1
ATOM 3281 C C . LEU B 1 166 ? 29.280 27.038 125.295 1.00 23.82 166 LEU B C 1
ATOM 3282 O O . LEU B 1 166 ? 29.448 28.068 125.952 1.00 23.46 166 LEU B O 1
ATOM 3287 N N . ARG B 1 167 ? 30.104 25.996 125.361 1.00 25.18 167 ARG B N 1
ATOM 3288 C CA . ARG B 1 167 ? 31.254 26.007 126.258 1.00 22.98 167 ARG B CA 1
ATOM 3289 C C . ARG B 1 167 ? 32.300 27.047 125.853 1.00 25.21 167 ARG B C 1
ATOM 3290 O O . ARG B 1 167 ? 32.954 27.623 126.716 1.00 27.22 167 ARG B O 1
ATOM 3298 N N . THR B 1 168 ? 32.458 27.286 124.555 1.00 26.47 168 THR B N 1
ATOM 3299 C CA . THR B 1 168 ? 33.418 28.297 124.099 1.00 27.07 168 THR B CA 1
ATOM 3300 C C . THR B 1 168 ? 32.887 29.688 124.421 1.00 32.66 168 THR B C 1
ATOM 3301 O O . THR B 1 168 ? 33.622 30.669 124.405 1.00 30.89 168 THR B O 1
ATOM 3305 N N . LYS B 1 169 ? 31.591 29.757 124.687 1.00 31.23 169 LYS B N 1
ATOM 3306 C CA . LYS B 1 169 ? 30.930 30.995 125.076 1.00 30.71 169 LYS B CA 1
ATOM 3307 C C . LYS B 1 169 ? 30.806 31.107 126.604 1.00 32.12 169 LYS B C 1
ATOM 3308 O O . LYS B 1 169 ? 30.052 31.932 127.115 1.00 33.82 169 LYS B O 1
ATOM 3314 N N . ASN B 1 170 ? 31.508 30.217 127.307 1.00 29.94 170 ASN B N 1
ATOM 3315 C CA . ASN B 1 170 ? 31.576 30.173 128.774 1.00 32.48 170 ASN B CA 1
ATOM 3316 C C . ASN B 1 170 ? 30.291 29.751 129.480 1.00 32.92 170 ASN B C 1
ATOM 3317 O O . ASN B 1 170 ? 30.070 30.108 130.637 1.00 35.04 170 ASN B O 1
ATOM 3322 N N . TYR B 1 171 ? 29.456 28.972 128.801 1.00 24.24 171 TYR B N 1
ATOM 3323 C CA . TYR B 1 171 ? 28.362 28.284 129.480 1.00 27.08 171 TYR B CA 1
ATOM 3324 C C . TYR B 1 171 ? 28.870 26.894 129.811 1.00 26.28 171 TYR B C 1
ATOM 3325 O O . TYR B 1 171 ? 29.332 26.182 128.921 1.00 25.85 171 TYR B O 1
ATOM 3334 N N . ASP B 1 172 ? 28.781 26.482 131.067 1.00 24.73 172 ASP B N 1
ATOM 3335 C CA . ASP B 1 172 ? 29.447 25.250 131.430 1.00 26.11 172 ASP B CA 1
ATOM 3336 C C . ASP B 1 172 ? 28.454 24.126 131.192 1.00 24.17 172 ASP B C 1
ATOM 3337 O O . ASP B 1 172 ? 27.795 23.654 132.109 1.00 30.76 172 ASP B O 1
ATOM 3342 N N . ALA B 1 173 ? 28.492 23.577 129.988 1.00 25.38 173 ALA B N 1
ATOM 3343 C CA . ALA B 1 173 ? 27.413 22.698 129.552 1.00 20.97 173 ALA B CA 1
ATOM 3344 C C . ALA B 1 173 ? 27.810 21.268 129.812 1.00 20.18 173 ALA B C 1
ATOM 3345 O O . ALA B 1 173 ? 28.937 20.868 129.510 1.00 22.74 173 ALA B O 1
ATOM 3347 N N . ILE B 1 174 ? 26.899 20.510 130.415 1.00 21.59 174 ILE B N 1
ATOM 3348 C CA . ILE B 1 174 ? 27.089 19.082 130.602 1.00 15.24 174 ILE B CA 1
ATOM 3349 C C . ILE B 1 174 ? 26.302 18.376 129.499 1.00 15.48 174 ILE B C 1
ATOM 3350 O O . ILE B 1 174 ? 25.097 18.585 129.364 1.00 19.93 174 ILE B O 1
ATOM 3355 N N . LEU B 1 175 ? 26.990 17.556 128.711 1.00 16.37 175 LEU B N 1
ATOM 3356 C CA . LEU B 1 175 ? 26.385 16.950 127.516 1.00 16.22 175 LEU B CA 1
ATOM 3357 C C . LEU B 1 175 ? 25.925 15.519 127.759 1.00 14.56 175 LEU B C 1
ATOM 3358 O O . LEU B 1 175 ? 26.719 14.658 128.163 1.00 16.18 175 LEU B O 1
ATOM 3363 N N . TYR B 1 176 ? 24.643 15.256 127.519 1.00 13.68 176 TYR B N 1
ATOM 3364 C CA . TYR B 1 176 ? 24.166 13.880 127.516 1.00 12.90 176 TYR B CA 1
ATOM 3365 C C . TYR B 1 176 ? 23.659 13.589 126.112 1.00 15.33 176 TYR B C 1
ATOM 3366 O O . TYR B 1 176 ? 22.596 14.096 125.708 1.00 16.73 176 TYR B O 1
ATOM 3375 N N . ALA B 1 177 ? 24.425 12.806 125.357 1.00 14.83 177 ALA B N 1
ATOM 3376 C CA . ALA B 1 177 ? 24.058 12.537 123.978 1.00 13.30 177 ALA B CA 1
ATOM 3377 C C . ALA B 1 177 ? 23.733 11.063 123.794 1.00 15.67 177 ALA B C 1
ATOM 3378 O O . ALA B 1 177 ? 24.613 10.229 123.538 1.00 13.16 177 ALA B O 1
ATOM 3380 N N . TYR B 1 178 ? 22.443 10.766 123.812 1.00 12.76 178 TYR B N 1
ATOM 3381 C CA . TYR B 1 178 ? 21.987 9.391 123.739 1.00 12.88 178 TYR B CA 1
ATOM 3382 C C . TYR B 1 178 ? 21.818 8.989 122.280 1.00 12.46 178 TYR B C 1
ATOM 3383 O O . TYR B 1 178 ? 21.044 9.611 121.555 1.00 14.11 178 TYR B O 1
ATOM 3392 N N . ALA B 1 179 ? 22.552 7.954 121.866 1.00 12.21 179 ALA B N 1
ATOM 3393 C CA . ALA B 1 179 ? 22.410 7.363 120.524 1.00 14.01 179 ALA B CA 1
ATOM 3394 C C . ALA B 1 179 ? 22.856 8.320 119.441 1.00 14.22 179 ALA B C 1
ATOM 3395 O O . ALA B 1 179 ? 22.264 8.357 118.359 1.00 14.83 179 ALA B O 1
ATOM 3397 N N . ALA B 1 180 ? 23.897 9.085 119.724 1.00 12.86 180 ALA B N 1
ATOM 3398 C CA . ALA B 1 180 ? 24.354 10.122 118.821 1.00 12.46 180 ALA B CA 1
ATOM 3399 C C . ALA B 1 180 ? 25.104 9.614 117.593 1.00 12.93 180 ALA B C 1
ATOM 3400 O O . ALA B 1 180 ? 26.007 8.787 117.712 1.00 16.20 180 ALA B O 1
ATOM 3402 N N . PRO B 1 181 ? 24.749 10.147 116.413 1.00 13.91 181 PRO B N 1
ATOM 3403 C CA . PRO B 1 181 ? 25.609 10.055 115.227 1.00 15.73 181 PRO B CA 1
ATOM 3404 C C . PRO B 1 181 ? 26.939 10.765 115.469 1.00 15.83 181 PRO B C 1
ATOM 3405 O O . PRO B 1 181 ? 27.058 11.543 116.408 1.00 15.14 181 PRO B O 1
ATOM 3409 N N . ARG B 1 182 ? 27.939 10.475 114.647 1.00 13.99 182 ARG B N 1
ATOM 3410 C CA . ARG B 1 182 ? 29.159 11.275 114.658 1.00 14.57 182 ARG B CA 1
ATOM 3411 C C . ARG B 1 182 ? 28.866 12.682 114.166 1.00 14.55 182 ARG B C 1
ATOM 3412 O O . ARG B 1 182 ? 27.994 12.876 113.313 1.00 17.18 182 ARG B O 1
ATOM 3420 N N . VAL B 1 183 ? 29.460 13.688 114.814 1.00 17.14 183 VAL B N 1
ATOM 3421 C CA . VAL B 1 183 ? 29.333 15.059 114.344 1.00 15.00 183 VAL B CA 1
ATOM 3422 C C . VAL B 1 183 ? 30.604 15.766 113.895 1.00 20.31 183 VAL B C 1
ATOM 3423 O O . VAL B 1 183 ? 30.536 16.865 113.352 1.00 19.75 183 VAL B O 1
ATOM 3427 N N . ALA B 1 184 ? 31.750 15.143 114.127 1.00 17.59 184 ALA B N 1
ATOM 3428 C CA . ALA B 1 184 ? 33.004 15.896 114.137 1.00 18.33 184 ALA B CA 1
ATOM 3429 C C . ALA B 1 184 ? 34.137 15.199 113.407 1.00 18.86 184 ALA B C 1
ATOM 3430 O O . ALA B 1 184 ? 34.215 13.980 113.392 1.00 17.98 184 ALA B O 1
ATOM 3432 N N . ASN B 1 185 ? 35.050 15.984 112.832 1.00 18.88 185 ASN B N 1
ATOM 3433 C CA . ASN B 1 185 ? 36.273 15.391 112.330 1.00 17.80 185 ASN B CA 1
ATOM 3434 C C . ASN B 1 185 ? 37.240 15.186 113.496 1.00 20.84 185 ASN B C 1
ATOM 3435 O O . ASN B 1 185 ? 36.902 15.484 114.644 1.00 21.96 185 ASN B O 1
ATOM 3440 N N . LYS B 1 186 ? 38.435 14.678 113.222 1.00 19.52 186 LYS B N 1
ATOM 3441 C CA . LYS B 1 186 ? 39.360 14.363 114.311 1.00 21.82 186 LYS B CA 1
ATOM 3442 C C . LYS B 1 186 ? 39.726 15.565 115.208 1.00 25.31 186 LYS B C 1
ATOM 3443 O O . LYS B 1 186 ? 39.629 15.452 116.435 1.00 21.95 186 LYS B O 1
ATOM 3449 N N . PRO B 1 187 ? 40.142 16.710 114.623 1.00 27.79 187 PRO B N 1
ATOM 3450 C CA . PRO B 1 187 ? 40.441 17.844 115.512 1.00 23.08 187 PRO B CA 1
ATOM 3451 C C . PRO B 1 187 ? 39.260 18.296 116.370 1.00 25.05 187 PRO B C 1
ATOM 3452 O O . PRO B 1 187 ? 39.466 18.642 117.536 1.00 25.40 187 PRO B O 1
ATOM 3456 N N . LEU B 1 188 ? 38.050 18.303 115.817 1.00 20.80 188 LEU B N 1
ATOM 3457 C CA . LEU B 1 188 ? 36.909 18.783 116.592 1.00 20.25 188 LEU B CA 1
ATOM 3458 C C . LEU B 1 188 ? 36.520 17.774 117.671 1.00 22.48 188 LEU B C 1
ATOM 3459 O O . LEU B 1 188 ? 36.158 18.166 118.783 1.00 19.30 188 LEU B O 1
ATOM 3464 N N . ALA B 1 189 ? 36.602 16.482 117.353 1.00 19.67 189 ALA B N 1
ATOM 3465 C CA . ALA B 1 189 ? 36.356 15.441 118.357 1.00 21.58 189 ALA B CA 1
ATOM 3466 C C . ALA B 1 189 ? 37.341 15.541 119.520 1.00 22.64 189 ALA B C 1
ATOM 3467 O O . ALA B 1 189 ? 36.959 15.397 120.679 1.00 21.41 189 ALA B O 1
ATOM 3469 N N . GLU B 1 190 ? 38.610 15.785 119.209 1.00 22.58 190 GLU B N 1
ATOM 3470 C CA . GLU B 1 190 ? 39.617 15.980 120.250 1.00 20.89 190 GLU B CA 1
ATOM 3471 C C . GLU B 1 190 ? 39.307 17.216 121.096 1.00 18.54 190 GLU B C 1
ATOM 3472 O O . GLU B 1 190 ? 39.423 17.183 122.323 1.00 23.23 190 GLU B O 1
ATOM 3478 N N . PHE B 1 191 ? 38.912 18.298 120.430 1.00 18.61 191 PHE B N 1
ATOM 3479 C CA . PHE B 1 191 ? 38.556 19.549 121.099 1.00 22.81 191 PHE B CA 1
ATOM 3480 C C . PHE B 1 191 ? 37.413 19.338 122.087 1.00 23.75 191 PHE B C 1
ATOM 3481 O O . PHE B 1 191 ? 37.505 19.714 123.269 1.00 21.37 191 PHE B O 1
ATOM 3489 N N . ILE B 1 192 ? 36.338 18.723 121.603 1.00 21.37 192 ILE B N 1
ATOM 3490 C CA . ILE B 1 192 ? 35.170 18.488 122.445 1.00 18.18 192 ILE B CA 1
ATOM 3491 C C . ILE B 1 192 ? 35.521 17.531 123.578 1.00 19.77 192 ILE B C 1
ATOM 3492 O O . ILE B 1 192 ? 35.178 17.783 124.733 1.00 22.44 192 ILE B O 1
ATOM 3497 N N . THR B 1 193 ? 36.221 16.447 123.252 1.00 16.61 193 THR B N 1
ATOM 3498 C CA . THR B 1 193 ? 36.621 15.470 124.256 1.00 19.90 193 THR B CA 1
ATOM 3499 C C . THR B 1 193 ? 37.372 16.147 125.398 1.00 22.31 193 THR B C 1
ATOM 3500 O O . THR B 1 193 ? 37.105 15.899 126.575 1.00 22.96 193 THR B O 1
ATOM 3504 N N . ASN B 1 194 ? 38.300 17.023 125.038 1.00 21.25 194 ASN B N 1
ATOM 3505 C CA . ASN B 1 194 ? 39.094 17.731 126.039 1.00 25.86 194 ASN B CA 1
ATOM 3506 C C . ASN B 1 194 ? 38.288 18.723 126.879 1.00 27.36 194 ASN B C 1
ATOM 3507 O O . ASN B 1 194 ? 38.726 19.112 127.963 1.00 25.63 194 ASN B O 1
ATOM 3512 N N . GLN B 1 195 ? 37.109 19.122 126.402 1.00 22.29 195 GLN B N 1
ATOM 3513 C CA . GLN B 1 195 ? 36.228 19.974 127.217 1.00 22.11 195 GLN B CA 1
ATOM 3514 C C . GLN B 1 195 ? 35.690 19.235 128.437 1.00 21.46 195 GLN B C 1
ATOM 3515 O O . GLN B 1 195 ? 35.336 19.853 129.443 1.00 23.14 195 GLN B O 1
ATOM 3521 N N . GLY B 1 196 ? 35.619 17.911 128.332 1.00 21.32 196 GLY B N 1
ATOM 3522 C CA . GLY B 1 196 ? 35.087 17.073 129.389 1.00 20.00 196 GLY B CA 1
ATOM 3523 C C . GLY B 1 196 ? 33.587 17.251 129.561 1.00 19.29 196 GLY B C 1
ATOM 3524 O O . GLY B 1 196 ? 32.948 17.943 128.769 1.00 19.41 196 GLY B O 1
ATOM 3525 N N . ASN B 1 197 ? 33.040 16.618 130.597 1.00 19.61 197 ASN B N 1
ATOM 3526 C CA . ASN B 1 197 ? 31.600 16.623 130.866 1.00 20.83 197 ASN B CA 1
ATOM 3527 C C . ASN B 1 197 ? 30.791 16.146 129.655 1.00 19.78 197 ASN B C 1
ATOM 3528 O O . ASN B 1 197 ? 29.744 16.718 129.324 1.00 19.09 197 ASN B O 1
ATOM 3533 N N . ASN B 1 198 ? 31.305 15.113 128.993 1.00 18.61 198 ASN B N 1
ATOM 3534 C CA . ASN B 1 198 ? 30.643 14.484 127.843 1.00 19.08 198 ASN B CA 1
ATOM 3535 C C . ASN B 1 198 ? 30.155 13.090 128.163 1.00 18.75 198 ASN B C 1
ATOM 3536 O O . ASN B 1 198 ? 30.956 12.215 128.525 1.00 17.90 198 ASN B O 1
ATOM 3541 N N . TYR B 1 199 ? 28.841 12.882 128.073 1.00 16.61 199 TYR B N 1
ATOM 3542 C CA . TYR B 1 199 ? 28.312 11.542 128.232 1.00 17.59 199 TYR B CA 1
ATOM 3543 C C . TYR B 1 199 ? 27.589 11.116 126.959 1.00 18.00 199 TYR B C 1
ATOM 3544 O O . TYR B 1 199 ? 26.404 11.393 126.787 1.00 17.14 199 TYR B O 1
ATOM 3553 N N . ARG B 1 200 ? 28.291 10.346 126.130 1.00 14.84 200 ARG B N 1
ATOM 3554 C CA . ARG B 1 200 ? 27.764 9.909 124.833 1.00 14.43 200 ARG B CA 1
ATOM 3555 C C . ARG B 1 200 ? 27.451 8.436 124.917 1.00 14.65 200 ARG B C 1
ATOM 3556 O O . ARG B 1 200 ? 28.291 7.655 125.353 1.00 16.69 200 ARG B O 1
ATOM 3564 N N . PHE B 1 201 ? 26.239 8.047 124.517 1.00 11.98 201 PHE B N 1
ATOM 3565 C CA . PHE B 1 201 ? 25.810 6.669 124.704 1.00 14.49 201 PHE B CA 1
ATOM 3566 C C . PHE B 1 201 ? 25.585 5.958 123.394 1.00 12.55 201 PHE B C 1
ATOM 3567 O O . PHE B 1 201 ? 25.171 6.570 122.405 1.00 14.05 201 PHE B O 1
ATOM 3575 N N . THR B 1 202 ? 25.837 4.650 123.424 1.00 12.52 202 THR B N 1
ATOM 3576 C CA . THR B 1 202 ? 25.465 3.751 122.339 1.00 12.37 202 THR B CA 1
ATOM 3577 C C . THR B 1 202 ? 24.780 2.549 122.966 1.00 13.29 202 THR B C 1
ATOM 3578 O O . THR B 1 202 ? 24.943 2.293 124.162 1.00 16.64 202 THR B O 1
ATOM 3582 N N . HIS B 1 203 ? 24.024 1.814 122.159 1.00 11.17 203 HIS B N 1
ATOM 3583 C CA . HIS B 1 203 ? 23.268 0.671 122.660 1.00 12.98 203 HIS B CA 1
ATOM 3584 C C . HIS B 1 203 ? 23.412 -0.497 121.714 1.00 14.21 203 HIS B C 1
ATOM 3585 O O . HIS B 1 203 ? 22.891 -0.442 120.605 1.00 13.92 203 HIS B O 1
ATOM 3592 N N . ASN B 1 204 ? 24.081 -1.554 122.176 1.00 13.15 204 ASN B N 1
ATOM 3593 C CA . ASN B 1 204 ? 24.246 -2.776 121.388 1.00 13.76 204 ASN B CA 1
ATOM 3594 C C . ASN B 1 204 ? 24.657 -2.451 119.955 1.00 11.73 204 ASN B C 1
ATOM 3595 O O . ASN B 1 204 ? 25.656 -1.770 119.756 1.00 14.78 204 ASN B O 1
ATOM 3600 N N . ASP B 1 205 ? 23.888 -2.942 118.981 1.00 13.84 205 ASP B N 1
ATOM 3601 C CA . ASP B 1 205 ? 24.213 -2.822 117.551 1.00 12.32 205 ASP B CA 1
ATOM 3602 C C . ASP B 1 205 ? 23.520 -1.657 116.835 1.00 13.95 205 ASP B C 1
ATOM 3603 O O . ASP B 1 205 ? 23.327 -1.699 115.615 1.00 14.21 205 ASP B O 1
ATOM 3608 N N . ASP B 1 206 ? 23.067 -0.668 117.604 1.00 11.57 206 ASP B N 1
ATOM 3609 C CA . ASP B 1 206 ? 22.403 0.496 117.037 1.00 11.92 206 ASP B CA 1
ATOM 3610 C C . ASP B 1 206 ? 23.196 0.997 115.818 1.00 14.76 206 ASP B C 1
ATOM 3611 O O . ASP B 1 206 ? 24.378 1.316 115.917 1.00 12.83 206 ASP B O 1
ATOM 3616 N N . PRO B 1 207 ? 22.543 1.034 114.649 1.00 13.47 207 PRO B N 1
ATOM 3617 C CA . PRO B 1 207 ? 23.268 1.490 113.457 1.00 13.23 207 PRO B CA 1
ATOM 3618 C C . PRO B 1 207 ? 23.588 2.985 113.450 1.00 15.09 207 PRO B C 1
ATOM 3619 O O . PRO B 1 207 ? 24.543 3.378 11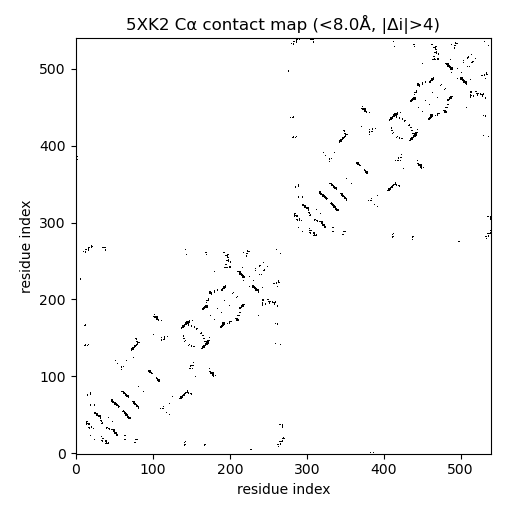2.772 1.00 14.27 207 PRO B O 1
ATOM 3623 N N . VAL B 1 208 ? 22.819 3.810 114.163 1.00 12.86 208 VAL B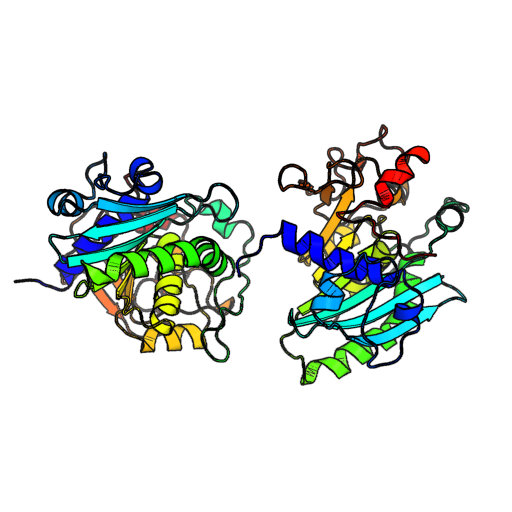 N 1
ATOM 3624 C CA . VAL B 1 208 ? 22.940 5.267 113.969 1.00 12.04 208 VAL B CA 1
ATOM 3625 C C . VAL B 1 208 ? 24.296 5.861 114.433 1.00 14.54 208 VAL B C 1
ATOM 3626 O O . VAL B 1 208 ? 24.863 6.702 113.724 1.00 14.27 208 VAL B O 1
ATOM 3630 N N . PRO B 1 209 ? 24.851 5.410 115.579 1.00 13.99 209 PRO B N 1
ATOM 3631 C CA . PRO B 1 209 ? 26.193 5.885 115.978 1.00 13.18 209 PRO B CA 1
ATOM 3632 C C . PRO B 1 209 ? 27.322 5.475 115.033 1.00 14.35 209 PRO B C 1
ATOM 3633 O O . PRO B 1 209 ? 28.469 5.821 115.295 1.00 17.39 209 PRO B O 1
ATOM 3637 N N . LYS B 1 210 ? 27.037 4.648 114.036 1.00 11.74 210 LYS B N 1
ATOM 3638 C CA . LYS B 1 210 ? 28.076 4.320 113.056 1.00 13.25 210 LYS B CA 1
ATOM 3639 C C . LYS B 1 210 ? 28.066 5.253 111.845 1.00 15.44 210 LYS B C 1
ATOM 3640 O O . LYS B 1 210 ? 28.775 5.001 110.865 1.00 17.45 210 LYS B O 1
ATOM 3646 N N . LEU B 1 211 ? 27.232 6.294 111.894 1.00 13.57 211 LEU B N 1
ATOM 3647 C CA . LEU B 1 211 ? 27.106 7.253 110.798 1.00 13.97 211 LEU B CA 1
ATOM 3648 C C . LEU B 1 211 ? 27.332 8.682 111.284 1.00 18.07 211 LEU B C 1
ATOM 3649 O O . LEU B 1 211 ? 26.993 9.007 112.417 1.00 17.97 211 LEU B O 1
ATOM 3654 N N . PRO B 1 212 ? 27.902 9.549 110.430 1.00 17.20 212 PRO B N 1
ATOM 3655 C CA . PRO B 1 212 ? 28.496 9.250 109.124 1.00 16.98 212 PRO B CA 1
ATOM 3656 C C . PRO B 1 212 ? 29.734 8.367 109.281 1.00 17.01 212 PRO B C 1
ATOM 3657 O O . PRO B 1 212 ? 30.212 8.191 110.400 1.00 17.10 212 PRO B O 1
ATOM 3661 N N . LEU B 1 213 ? 30.216 7.801 108.178 1.00 19.31 213 LEU B N 1
ATOM 3662 C CA . LEU B 1 213 ? 31.296 6.822 108.204 1.00 18.90 213 LEU B CA 1
ATOM 3663 C C . LEU B 1 213 ? 32.668 7.385 108.585 1.00 16.24 213 LEU B C 1
ATOM 3664 O O . LEU B 1 213 ? 32.955 8.560 108.383 1.00 17.63 213 LEU B O 1
ATOM 3669 N N . LEU B 1 214 ? 33.516 6.515 109.121 1.00 17.13 214 LEU B N 1
ATOM 3670 C CA . LEU B 1 214 ? 34.915 6.841 109.354 1.00 19.68 214 LEU B CA 1
ATOM 3671 C C . LEU B 1 214 ? 35.588 7.307 108.054 1.00 22.76 214 LEU B C 1
ATOM 3672 O O . LEU B 1 214 ? 36.398 8.238 108.069 1.00 22.22 214 LEU B O 1
ATOM 3677 N N . THR B 1 215 ? 35.216 6.695 106.929 1.00 23.65 215 THR B N 1
ATOM 3678 C CA . THR B 1 215 ? 35.815 7.053 105.636 1.00 24.46 215 THR B CA 1
ATOM 3679 C C . THR B 1 215 ? 35.320 8.395 105.101 1.00 28.27 215 THR B C 1
ATOM 3680 O O . THR B 1 215 ? 35.829 8.904 104.106 1.00 29.75 215 THR B O 1
ATOM 3684 N N . MET B 1 216 ? 34.316 8.964 105.757 1.00 22.84 216 MET B N 1
ATOM 3685 C CA . MET B 1 216 ? 33.841 10.292 105.408 1.00 20.53 216 MET B CA 1
ATOM 3686 C C . MET B 1 216 ? 34.518 11.374 106.245 1.00 18.84 216 MET B C 1
ATOM 3687 O O . MET B 1 216 ? 34.120 12.548 106.186 1.00 22.13 216 MET B O 1
ATOM 3692 N N . GLY B 1 217 ? 35.514 10.979 107.039 1.00 20.46 217 GLY B N 1
ATOM 3693 C CA . GLY B 1 217 ? 36.323 11.935 107.779 1.00 22.45 217 GLY B CA 1
ATOM 3694 C C . GLY B 1 217 ? 35.748 12.320 109.130 1.00 22.67 217 GLY B C 1
ATOM 3695 O O . GLY B 1 217 ? 36.085 13.359 109.692 1.00 23.58 217 GLY B O 1
ATOM 3696 N N . TYR B 1 218 ? 34.864 11.479 109.649 1.00 16.89 218 TYR B N 1
ATOM 3697 C CA . TYR B 1 218 ? 34.310 11.678 110.991 1.00 19.25 218 TYR B CA 1
ATOM 3698 C C . TYR B 1 218 ? 34.844 10.672 112.001 1.00 16.54 218 TYR B C 1
ATOM 3699 O O . TYR B 1 218 ? 35.131 9.530 111.654 1.00 18.66 218 TYR B O 1
ATOM 3708 N N . VAL B 1 219 ? 34.956 11.092 113.260 1.00 16.20 219 VAL B N 1
ATOM 3709 C CA . VAL B 1 219 ? 35.191 10.165 114.369 1.00 15.54 219 VAL B CA 1
ATOM 3710 C C . VAL B 1 219 ? 34.221 10.540 115.499 1.00 14.49 219 VAL B C 1
ATOM 3711 O O . VAL B 1 219 ? 33.381 11.410 115.305 1.00 17.29 219 VAL B O 1
ATOM 3715 N N . HIS B 1 220 ? 34.357 9.900 116.662 1.00 15.32 220 HIS B N 1
ATOM 3716 C CA . HIS B 1 220 ? 33.468 10.184 117.804 1.00 16.80 220 HIS B CA 1
ATOM 3717 C C . HIS B 1 220 ? 34.149 10.963 118.923 1.00 19.97 220 HIS B C 1
ATOM 3718 O O . HIS B 1 220 ? 35.361 10.861 119.130 1.00 18.65 220 HIS B O 1
ATOM 3725 N N . ILE B 1 221 ? 33.346 11.736 119.645 1.00 17.13 221 ILE B N 1
ATOM 3726 C CA . ILE B 1 221 ? 33.707 12.227 120.967 1.00 19.51 221 ILE B CA 1
ATOM 3727 C C . ILE B 1 221 ? 33.975 11.046 121.899 1.00 19.43 221 ILE B C 1
ATOM 3728 O O . ILE B 1 221 ? 33.242 10.060 121.884 1.00 17.99 221 ILE B O 1
ATOM 3733 N N . SER B 1 222 ? 35.003 11.157 122.737 1.00 18.20 222 SER B N 1
ATOM 3734 C CA . SER B 1 222 ? 35.360 10.088 123.655 1.00 20.31 222 SER B CA 1
ATOM 3735 C C . SER B 1 222 ? 35.023 10.536 125.084 1.00 17.23 222 SER B C 1
ATOM 3736 O O . SER B 1 222 ? 35.133 11.718 125.397 1.00 20.04 222 SER B O 1
ATOM 3739 N N . PRO B 1 223 ? 34.635 9.590 125.963 1.00 18.76 223 PRO B N 1
ATOM 3740 C CA . PRO B 1 223 ? 34.444 8.152 125.747 1.00 18.28 223 PRO B CA 1
ATOM 3741 C C . PRO B 1 223 ? 33.061 7.746 125.214 1.00 18.55 223 PRO B C 1
ATOM 3742 O O . PRO B 1 223 ? 32.168 8.581 125.034 1.00 20.59 223 PRO B O 1
ATOM 3746 N N . GLU B 1 224 ? 32.912 6.446 124.978 1.00 17.95 224 GLU B N 1
ATOM 3747 C CA . GLU B 1 224 ? 31.639 5.832 124.615 1.00 15.22 224 GLU B CA 1
ATOM 3748 C C . GLU B 1 224 ? 31.067 5.155 125.851 1.00 17.86 224 GLU B C 1
ATOM 3749 O O . GLU B 1 224 ? 31.751 4.343 126.480 1.00 19.02 224 GLU B O 1
ATOM 3755 N N . TYR B 1 225 ? 29.820 5.465 126.204 1.00 14.42 225 TYR B N 1
ATOM 3756 C CA . TYR B 1 225 ? 29.169 4.698 127.251 1.00 13.89 225 TYR B CA 1
ATOM 3757 C C . TYR B 1 225 ? 28.319 3.670 126.530 1.00 16.54 225 TYR B C 1
ATOM 3758 O O . TYR B 1 225 ? 27.249 3.992 126.029 1.00 16.59 225 TYR B O 1
ATOM 3767 N N . TYR B 1 226 ? 28.804 2.424 126.516 1.00 14.78 226 TYR B N 1
ATOM 3768 C CA . TYR B 1 226 ? 28.224 1.351 125.712 1.00 15.56 226 TYR B CA 1
ATOM 3769 C C . TYR B 1 226 ? 27.253 0.537 126.542 1.00 17.99 226 TYR B C 1
ATOM 3770 O O . TYR B 1 226 ? 27.649 -0.163 127.478 1.00 18.41 226 TYR B O 1
ATOM 3779 N N . ILE B 1 227 ? 25.975 0.647 126.198 1.00 14.72 227 ILE B N 1
ATOM 3780 C CA . ILE B 1 227 ? 24.901 -0.054 126.905 1.00 16.20 227 ILE B CA 1
ATOM 3781 C C . ILE B 1 227 ? 24.614 -1.394 126.266 1.00 15.67 227 ILE B C 1
ATOM 3782 O O . ILE B 1 227 ? 24.290 -1.466 125.081 1.00 15.15 227 ILE B O 1
ATOM 3787 N N . THR B 1 228 ? 24.790 -2.471 127.025 1.00 16.21 228 THR B N 1
ATOM 3788 C CA . THR B 1 228 ? 24.492 -3.810 126.512 1.00 17.28 228 THR B CA 1
ATOM 3789 C C . THR B 1 228 ? 23.194 -4.467 127.017 1.00 17.02 228 THR B C 1
ATOM 3790 O O . THR B 1 228 ? 22.975 -5.657 126.785 1.00 21.11 228 THR B O 1
ATOM 3794 N N . ALA B 1 229 ? 22.372 -3.725 127.753 1.00 16.54 229 ALA B N 1
ATOM 3795 C CA . ALA B 1 229 ? 21.095 -4.261 128.214 1.00 17.29 229 ALA B CA 1
ATOM 3796 C C . ALA B 1 229 ? 20.181 -4.536 127.028 1.00 20.84 229 ALA B C 1
ATOM 3797 O O . ALA B 1 229 ? 20.234 -3.828 126.026 1.00 22.08 229 ALA B O 1
ATOM 3799 N N . PRO B 1 230 ? 19.334 -5.572 127.136 1.00 16.41 230 PRO B N 1
ATOM 3800 C CA . PRO B 1 230 ? 18.300 -5.801 126.128 1.00 15.42 230 PRO B CA 1
ATOM 3801 C C . PRO B 1 230 ? 17.305 -4.648 126.041 1.00 15.27 230 PRO B C 1
ATOM 3802 O O . PRO B 1 230 ? 17.159 -3.888 126.997 1.00 19.75 230 PRO B O 1
ATOM 3806 N N . ASP B 1 231 ? 16.609 -4.545 124.916 1.00 17.47 231 ASP B N 1
ATOM 3807 C CA . ASP B 1 231 ? 15.493 -3.618 124.771 1.00 15.43 231 ASP B CA 1
ATOM 3808 C C . ASP B 1 231 ? 14.446 -3.791 125.861 1.00 17.40 231 ASP B C 1
ATOM 3809 O O . ASP B 1 231 ? 14.145 -4.925 126.257 1.00 18.37 231 ASP B O 1
ATOM 3814 N N . ASN B 1 232 ? 13.872 -2.675 126.304 1.00 16.22 232 ASN B N 1
ATOM 3815 C CA . ASN B 1 232 ? 12.734 -2.673 127.233 1.00 16.53 232 ASN B CA 1
ATOM 3816 C C . ASN B 1 232 ? 13.060 -3.421 128.519 1.00 19.97 232 ASN B C 1
ATOM 3817 O O . ASN B 1 232 ? 12.257 -4.218 129.021 1.00 21.59 232 ASN B O 1
ATOM 3822 N N . THR B 1 233 ? 14.270 -3.186 129.015 1.00 17.71 233 THR B N 1
ATOM 3823 C CA . THR B 1 233 ? 14.695 -3.668 130.326 1.00 19.89 233 THR B CA 1
ATOM 3824 C C . THR B 1 233 ? 15.437 -2.539 131.020 1.00 19.97 233 THR B C 1
ATOM 3825 O O . THR B 1 233 ? 16.030 -1.675 130.368 1.00 21.69 233 THR B O 1
ATOM 3829 N N . THR B 1 234 ? 15.400 -2.528 132.346 1.00 18.52 234 THR B N 1
ATOM 3830 C CA . THR B 1 234 ? 16.176 -1.549 133.092 1.00 19.00 234 THR B CA 1
ATOM 3831 C C . THR B 1 234 ? 17.657 -1.833 132.940 1.00 19.62 234 THR B C 1
ATOM 3832 O O . THR B 1 234 ? 18.099 -2.986 133.028 1.00 21.09 234 THR B O 1
ATOM 3836 N N . VAL B 1 235 ? 18.424 -0.782 132.676 1.00 15.55 235 VAL B N 1
ATOM 3837 C CA . VAL B 1 235 ? 19.867 -0.886 132.576 1.00 17.80 235 VAL B CA 1
ATOM 3838 C C . VAL B 1 235 ? 20.520 -0.984 133.957 1.00 18.97 235 VAL B C 1
ATOM 3839 O O . VAL B 1 235 ? 20.257 -0.163 134.836 1.00 20.10 235 VAL B O 1
ATOM 3843 N N . THR B 1 236 ? 21.353 -2.005 134.161 1.00 18.57 236 THR B N 1
ATOM 3844 C CA . THR B 1 236 ? 22.064 -2.117 135.434 1.00 18.38 236 THR B CA 1
ATOM 3845 C C . THR B 1 236 ? 23.492 -1.625 135.297 1.00 21.01 236 THR B C 1
ATOM 3846 O O . THR B 1 236 ? 23.977 -1.392 134.190 1.00 23.31 236 THR B O 1
ATOM 3850 N N . ASP B 1 237 ? 24.188 -1.570 136.426 1.00 24.04 237 ASP B N 1
ATOM 3851 C CA . ASP B 1 237 ? 25.557 -1.117 136.421 1.00 29.31 237 ASP B CA 1
ATOM 3852 C C . ASP B 1 237 ? 26.513 -2.023 135.606 1.00 26.33 237 ASP B C 1
ATOM 3853 O O . ASP B 1 237 ? 27.461 -1.497 135.031 1.00 33.23 237 ASP B O 1
ATOM 3858 N N . ASN B 1 238 ? 26.310 -3.338 135.500 1.00 26.76 238 ASN B N 1
ATOM 3859 C CA . ASN B 1 238 ? 27.323 -4.053 134.740 1.00 28.29 238 ASN B CA 1
ATOM 3860 C C . ASN B 1 238 ? 26.952 -4.087 133.268 1.00 25.01 238 ASN B C 1
ATOM 3861 O O . ASN B 1 238 ? 27.557 -4.830 132.500 1.00 28.65 238 ASN B O 1
ATOM 3866 N N . GLN B 1 239 ? 25.885 -3.398 132.890 1.00 20.90 239 GLN B N 1
ATOM 3867 C CA . GLN B 1 239 ? 25.490 -3.328 131.477 1.00 19.65 239 GLN B CA 1
ATOM 3868 C C . GLN B 1 239 ? 25.877 -2.009 130.789 1.00 22.18 239 GLN B C 1
ATOM 3869 O O . GLN B 1 239 ? 25.370 -1.692 129.707 1.00 20.82 239 GLN B O 1
ATOM 3875 N N . VAL B 1 240 ? 26.678 -1.191 131.466 1.00 20.15 240 VAL B N 1
ATOM 3876 C CA . VAL B 1 240 ? 27.267 -0.004 130.848 1.00 17.80 240 VAL B CA 1
ATOM 3877 C C . VAL B 1 240 ? 28.789 -0.095 130.919 1.00 23.24 240 VAL B C 1
ATOM 3878 O O . VAL B 1 240 ? 29.365 -0.178 132.003 1.00 23.15 240 VAL B O 1
ATOM 3882 N N . THR B 1 241 ? 29.431 -0.091 129.755 1.00 21.67 241 THR B N 1
ATOM 3883 C CA . THR B 1 241 ? 30.886 -0.190 129.663 1.00 22.61 241 THR B CA 1
ATOM 3884 C C . THR B 1 241 ? 31.461 1.097 129.079 1.00 22.63 241 THR B C 1
ATOM 3885 O O . THR B 1 241 ? 30.984 1.570 128.049 1.00 22.00 241 THR B O 1
ATOM 3889 N N . VAL B 1 242 ? 32.484 1.656 129.728 1.00 17.43 242 VAL B N 1
ATOM 3890 C CA . VAL B 1 242 ? 33.083 2.906 129.277 1.00 18.90 242 VAL B CA 1
ATOM 3891 C C . VAL B 1 242 ? 34.302 2.623 128.391 1.00 23.13 242 VAL B C 1
ATOM 3892 O O . VAL B 1 242 ? 35.224 1.922 128.804 1.00 24.00 242 VAL B O 1
ATOM 3896 N N . LEU B 1 243 ? 34.288 3.149 127.172 1.00 19.86 243 LEU B N 1
ATOM 3897 C CA . LEU B 1 243 ? 35.348 2.856 126.190 1.00 19.18 243 LEU B CA 1
ATOM 3898 C C . LEU B 1 243 ? 35.995 4.126 125.655 1.00 23.58 243 LEU B C 1
ATOM 3899 O O . LEU B 1 243 ? 35.316 4.997 125.122 1.00 21.98 243 LEU B O 1
ATOM 3904 N N . ASP B 1 244 ? 37.308 4.242 125.831 1.00 20.43 244 ASP B N 1
ATOM 3905 C CA . ASP B 1 244 ? 38.046 5.420 125.386 1.00 21.00 244 ASP B CA 1
ATOM 3906 C C . ASP B 1 244 ? 38.485 5.372 123.919 1.00 18.02 244 ASP B C 1
ATOM 3907 O O . ASP B 1 244 ? 38.749 4.296 123.379 1.00 26.27 244 ASP B O 1
ATOM 3912 N N . GLY B 1 245 ? 38.664 6.555 123.339 1.00 18.65 245 GLY B N 1
ATOM 3913 C CA . GLY B 1 245 ? 39.170 6.738 121.989 1.00 24.93 245 GLY B CA 1
ATOM 3914 C C . GLY B 1 245 ? 38.171 7.327 121.016 1.00 24.28 245 GLY B C 1
ATOM 3915 O O . GLY B 1 245 ? 36.964 7.183 121.201 1.00 20.80 245 GLY B O 1
ATOM 3916 N N . TYR B 1 246 ? 38.682 8.010 119.990 1.00 20.87 246 TYR B N 1
ATOM 3917 C CA . TYR B 1 246 ? 37.833 8.622 118.976 1.00 19.24 246 TYR B CA 1
ATOM 3918 C C . TYR B 1 246 ? 37.289 7.550 118.061 1.00 18.73 246 TYR B C 1
ATOM 3919 O O . TYR B 1 246 ? 36.258 7.744 117.415 1.00 19.85 246 TYR B O 1
ATOM 3928 N N . VAL B 1 247 ? 38.014 6.432 117.993 1.00 20.03 247 VAL B N 1
ATOM 3929 C CA . VAL B 1 247 ? 37.561 5.229 117.307 1.00 18.59 247 VAL B CA 1
ATOM 3930 C C . VAL B 1 247 ? 37.884 4.046 118.189 1.00 22.05 247 VAL B C 1
ATOM 3931 O O . VAL B 1 247 ? 39.036 3.849 118.596 1.00 25.01 247 VAL B O 1
ATOM 3935 N N . ASN B 1 248 ? 36.865 3.265 118.519 1.00 18.98 248 ASN B N 1
ATOM 3936 C CA . ASN B 1 248 ? 37.060 2.074 119.331 1.00 17.95 248 ASN B CA 1
ATOM 3937 C C . ASN B 1 248 ? 36.158 0.976 118.797 1.00 22.06 248 ASN B C 1
ATOM 3938 O O . ASN B 1 248 ? 34.948 1.169 118.685 1.00 20.36 248 ASN B O 1
ATOM 3943 N N . PHE B 1 249 ? 36.730 -0.181 118.477 1.00 18.83 249 PHE B N 1
ATOM 3944 C CA . PHE B 1 249 ? 35.937 -1.235 117.858 1.00 19.37 249 PHE B CA 1
ATOM 3945 C C . PHE B 1 249 ? 35.407 -2.259 118.847 1.00 18.06 249 PHE B C 1
ATOM 3946 O O . PHE B 1 249 ? 34.753 -3.225 118.469 1.00 20.80 249 PHE B O 1
ATOM 3954 N N . LYS B 1 250 ? 35.717 -2.072 120.119 1.00 20.86 250 LYS B N 1
ATOM 3955 C CA . LYS B 1 250 ? 35.015 -2.802 121.143 1.00 22.17 250 LYS B CA 1
ATOM 3956 C C . LYS B 1 250 ? 33.767 -1.934 121.303 1.00 31.71 250 LYS B C 1
ATOM 3957 O O . LYS B 1 250 ? 33.817 -0.738 121.028 1.00 52.95 250 LYS B O 1
ATOM 3963 N N . GLY B 1 251 ? 32.646 -2.478 121.706 1.00 39.12 251 GLY B N 1
ATOM 3964 C CA . GLY B 1 251 ? 31.491 -1.604 121.754 1.00 21.41 251 GLY B CA 1
ATOM 3965 C C . GLY B 1 251 ? 30.767 -1.473 120.431 1.00 18.51 251 GLY B C 1
ATOM 3966 O O . GLY B 1 251 ? 30.954 -2.285 119.526 1.00 16.40 251 GLY B O 1
ATOM 3967 N N . ASN B 1 252 ? 29.917 -0.454 120.326 1.00 16.56 252 ASN B N 1
ATOM 3968 C CA . ASN B 1 252 ? 28.971 -0.354 119.213 1.00 13.65 252 ASN B CA 1
ATOM 3969 C C . ASN B 1 252 ? 29.620 -0.344 117.827 1.00 14.21 252 ASN B C 1
ATOM 3970 O O . ASN B 1 252 ? 29.097 -0.933 116.881 1.00 14.89 252 ASN B O 1
ATOM 3975 N N . THR B 1 253 ? 30.768 0.311 117.713 1.00 14.23 253 THR B N 1
ATOM 3976 C CA . THR B 1 253 ? 31.398 0.497 116.399 1.00 14.30 253 THR B CA 1
ATOM 3977 C C . THR B 1 253 ? 31.837 -0.837 115.769 1.00 17.93 253 THR B C 1
ATOM 3978 O O . THR B 1 253 ? 31.920 -0.959 114.535 1.00 18.28 253 THR B O 1
ATOM 3982 N N . GLY B 1 254 ? 32.083 -1.842 116.605 1.00 16.86 254 GLY B N 1
ATOM 3983 C CA . GLY B 1 254 ? 32.482 -3.153 116.116 1.00 16.44 254 GLY B CA 1
ATOM 3984 C C . GLY B 1 254 ? 31.332 -4.126 115.874 1.00 19.59 254 GLY B C 1
ATOM 3985 O O . GLY B 1 254 ? 31.542 -5.251 115.413 1.00 20.72 254 GLY B O 1
ATOM 3986 N N . THR B 1 255 ? 30.106 -3.713 116.182 1.00 14.35 255 THR B N 1
ATOM 3987 C CA . THR B 1 255 ? 28.962 -4.615 115.996 1.00 14.51 255 THR B CA 1
ATOM 3988 C C . THR B 1 255 ? 28.589 -4.746 114.513 1.00 15.80 255 THR B C 1
ATOM 3989 O O . THR B 1 255 ? 28.952 -3.908 113.698 1.00 16.86 255 THR B O 1
ATOM 3993 N N . SER B 1 256 ? 27.873 -5.819 114.179 1.00 15.47 256 SER B N 1
ATOM 3994 C CA . SER B 1 256 ? 27.435 -6.077 112.802 1.00 18.58 256 SER B CA 1
ATOM 3995 C C . SER B 1 256 ? 28.583 -6.010 111.792 1.00 19.94 256 SER B C 1
ATOM 3996 O O . SER B 1 256 ? 28.397 -5.524 110.673 1.00 19.12 256 SER B O 1
ATOM 3999 N N . GLY B 1 257 ? 29.769 -6.451 112.205 1.00 22.54 257 GLY B N 1
ATOM 4000 C CA . GLY B 1 257 ? 30.938 -6.431 111.336 1.00 24.35 257 GLY B CA 1
ATOM 4001 C C . GLY B 1 257 ? 31.376 -5.028 110.949 1.00 23.08 257 GLY B C 1
ATOM 4002 O O . GLY B 1 257 ? 32.112 -4.837 109.979 1.00 22.71 257 GLY B O 1
ATOM 4003 N N . GLY B 1 258 ? 30.923 -4.038 111.714 1.00 17.96 258 GLY B N 1
ATOM 4004 C CA . GLY B 1 258 ? 31.241 -2.653 111.442 1.00 14.81 258 GLY B CA 1
ATOM 4005 C C . GLY B 1 258 ? 30.188 -1.930 110.613 1.00 17.99 258 GLY B C 1
ATOM 4006 O O . GLY B 1 258 ? 30.214 -0.708 110.496 1.00 19.47 258 GLY B O 1
ATOM 4007 N N . LEU B 1 259 ? 29.252 -2.684 110.044 1.00 18.13 259 LEU B N 1
ATOM 4008 C CA . LEU B 1 259 ? 28.215 -2.114 109.183 1.00 16.83 259 LEU B CA 1
ATOM 4009 C C . LEU B 1 259 ? 27.039 -1.579 110.000 1.00 18.15 259 LEU B C 1
ATOM 4010 O O . LEU B 1 259 ? 26.724 -2.123 111.056 1.00 19.07 259 LEU B O 1
ATOM 4015 N N . PRO B 1 260 ? 26.378 -0.520 109.511 1.00 16.83 260 PRO B N 1
ATOM 4016 C CA . PRO B 1 260 ? 25.114 -0.049 110.091 1.00 14.50 260 PRO B CA 1
ATOM 4017 C C . PRO B 1 260 ? 23.937 -0.909 109.609 1.00 15.97 260 PRO B C 1
ATOM 4018 O O . PRO B 1 260 ? 23.434 -0.706 108.500 1.00 15.91 260 PRO B O 1
ATOM 4022 N N . ASP B 1 261 ? 23.596 -1.937 110.376 1.00 15.14 261 ASP 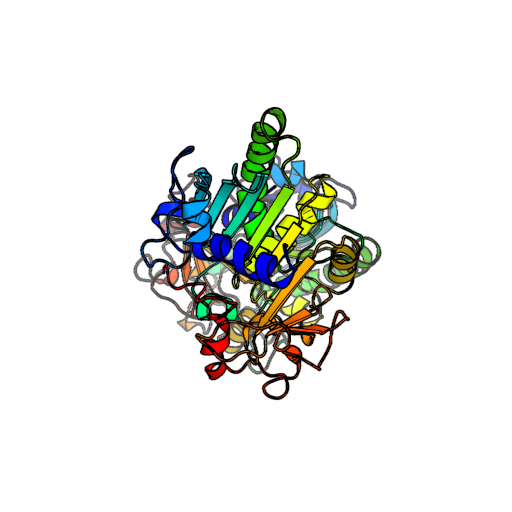B N 1
ATOM 4023 C CA . ASP B 1 261 ? 22.522 -2.869 110.023 1.00 14.88 261 ASP B CA 1
ATOM 4024 C C . ASP B 1 261 ? 21.139 -2.223 110.197 1.00 14.63 261 ASP B C 1
ATOM 4025 O O . ASP B 1 261 ? 20.764 -1.814 111.309 1.00 16.31 261 ASP B O 1
ATOM 4030 N N . LEU B 1 262 ? 20.375 -2.139 109.105 1.00 13.23 262 LEU B N 1
ATOM 4031 C CA . LEU B 1 262 ? 19.033 -1.546 109.148 1.00 13.76 262 LEU B CA 1
ATOM 4032 C C . LEU B 1 262 ? 18.133 -2.272 110.124 1.00 16.03 262 LEU B C 1
ATOM 4033 O O . LEU B 1 262 ? 17.300 -1.655 110.798 1.00 16.66 262 LEU B O 1
ATOM 4038 N N . LEU B 1 263 ? 18.297 -3.586 110.215 1.00 13.87 263 LEU B N 1
ATOM 4039 C CA . LEU B 1 263 ? 17.409 -4.359 111.073 1.00 13.61 263 LEU B CA 1
ATOM 4040 C C . LEU B 1 263 ? 17.800 -4.237 112.546 1.00 16.33 263 LEU B C 1
ATOM 4041 O O . LEU B 1 263 ? 17.072 -4.681 113.440 1.00 16.45 263 LEU B O 1
ATOM 4046 N N . ALA B 1 264 ? 18.923 -3.581 112.808 1.00 14.50 264 ALA B N 1
ATOM 4047 C CA . ALA B 1 264 ? 19.328 -3.340 114.190 1.00 14.30 264 ALA B CA 1
ATOM 4048 C C . ALA B 1 264 ? 18.696 -2.066 114.722 1.00 15.81 264 ALA B C 1
ATOM 4049 O O . ALA B 1 264 ? 19.009 -1.629 115.828 1.00 14.65 264 ALA B O 1
ATOM 4051 N N . PHE B 1 265 ? 17.809 -1.456 113.937 1.00 14.34 265 PHE B N 1
ATOM 4052 C CA . PHE B 1 265 ? 17.239 -0.178 114.343 1.00 15.16 265 PHE B CA 1
ATOM 4053 C C . PHE B 1 265 ? 16.484 -0.231 115.666 1.00 15.21 265 PHE B C 1
ATOM 4054 O O . PHE B 1 265 ? 16.415 0.775 116.379 1.00 16.19 265 PHE B O 1
ATOM 4062 N N . HIS B 1 266 ? 15.921 -1.384 116.019 1.00 13.75 266 HIS B N 1
ATOM 4063 C CA . HIS B 1 266 ? 15.259 -1.513 117.316 1.00 13.63 266 HIS B CA 1
ATOM 4064 C C . HIS B 1 266 ? 16.149 -1.035 118.467 1.00 14.16 266 HIS B C 1
ATOM 4065 O O . HIS B 1 266 ? 15.659 -0.448 119.431 1.00 16.08 266 HIS B O 1
ATOM 4072 N N . SER B 1 267 ? 17.456 -1.268 118.352 1.00 14.07 267 SER B N 1
ATOM 4073 C CA . SER B 1 267 ? 18.386 -0.881 119.409 1.00 12.22 267 SER B CA 1
ATOM 4074 C C . SER B 1 267 ? 18.436 0.640 119.577 1.00 13.04 267 SER B C 1
ATOM 4075 O O . SER B 1 267 ? 18.766 1.134 120.649 1.00 16.28 267 SER B O 1
ATOM 4078 N N . HIS B 1 268 ? 18.077 1.377 118.525 1.00 10.69 268 HIS B N 1
ATOM 4079 C CA . HIS B 1 268 ? 18.200 2.831 118.537 1.00 10.64 268 HIS B CA 1
ATOM 4080 C C . HIS B 1 268 ? 17.217 3.495 119.490 1.00 13.07 268 HIS B C 1
ATOM 4081 O O . HIS B 1 268 ? 17.500 4.569 120.029 1.00 13.23 268 HIS B O 1
ATOM 4088 N N . VAL B 1 269 ? 16.065 2.867 119.704 1.00 13.09 269 VAL B N 1
ATOM 4089 C CA . VAL B 1 269 ? 15.008 3.559 120.438 1.00 15.03 269 VAL B CA 1
ATOM 4090 C C . VAL B 1 269 ? 14.981 3.219 121.929 1.00 15.42 269 VAL B C 1
ATOM 4091 O O . VAL B 1 269 ? 14.190 3.798 122.676 1.00 17.61 269 VAL B O 1
ATOM 4095 N N . TRP B 1 270 ? 15.839 2.299 122.364 1.00 13.63 270 TRP B N 1
ATOM 4096 C CA . TRP B 1 270 ? 15.865 1.947 123.773 1.00 14.57 270 TRP B CA 1
ATOM 4097 C C . TRP B 1 270 ? 17.198 2.376 124.369 1.00 15.63 270 TRP B C 1
ATOM 4098 O O . TRP B 1 270 ? 18.180 1.616 124.333 1.00 16.70 270 TRP B O 1
ATOM 4109 N N . TYR B 1 271 ? 17.199 3.562 124.977 1.00 13.39 271 TYR B N 1
ATOM 4110 C CA . TYR B 1 271 ? 18.343 4.053 125.735 1.00 12.26 271 TYR B CA 1
ATOM 4111 C C . TYR B 1 271 ? 17.842 4.389 127.128 1.00 14.66 271 TYR B C 1
ATOM 4112 O O . TYR B 1 271 ? 17.373 5.500 127.382 1.00 15.37 271 TYR B O 1
ATOM 4121 N N . PHE B 1 272 ? 18.036 3.423 128.019 1.00 14.65 272 PHE B N 1
ATOM 4122 C CA . PHE B 1 272 ? 17.489 3.361 129.382 1.00 15.08 272 PHE B CA 1
ATOM 4123 C C . PHE B 1 272 ? 15.965 3.292 129.415 1.00 20.02 272 PHE B C 1
ATOM 4124 O O . PHE B 1 272 ? 15.398 2.503 130.161 1.00 21.01 272 PHE B O 1
ATOM 4132 N N . ILE B 1 273 ? 15.323 3.951 128.461 1.00 17.79 273 ILE B N 1
ATOM 4133 C CA . ILE B 1 273 ? 13.871 4.046 128.403 1.00 13.74 273 ILE B CA 1
ATOM 4134 C C . ILE B 1 273 ? 13.508 3.992 126.950 1.00 17.51 273 ILE B C 1
ATOM 4135 O O . ILE B 1 273 ? 14.398 4.020 126.099 1.00 15.71 273 ILE B O 1
ATOM 4140 N N . HIS B 1 274 ? 12.214 4.015 126.652 1.00 16.22 274 HIS B N 1
ATOM 4141 C CA . HIS B 1 274 ? 11.802 4.025 125.253 1.00 13.96 274 HIS B CA 1
ATOM 4142 C C . HIS B 1 274 ? 11.824 5.480 124.865 1.00 15.49 274 HIS B C 1
ATOM 4143 O O . HIS B 1 274 ? 10.880 6.211 125.124 1.00 16.73 274 HIS B O 1
ATOM 4150 N N . ALA B 1 275 ? 12.881 5.889 124.178 1.00 12.98 275 ALA B N 1
ATOM 4151 C CA . ALA B 1 275 ? 13.244 7.300 124.166 1.00 16.95 275 ALA B CA 1
ATOM 4152 C C . ALA B 1 275 ? 12.323 8.131 123.277 1.00 17.17 275 ALA B C 1
ATOM 4153 O O . ALA B 1 275 ? 12.069 9.288 123.567 1.00 19.21 275 ALA B O 1
ATOM 4155 N N . ASP B 1 276 ? 11.861 7.546 122.174 1.00 18.53 276 ASP B N 1
ATOM 4156 C CA . ASP B 1 276 ? 11.027 8.291 121.218 1.00 16.91 276 ASP B CA 1
ATOM 4157 C C . ASP B 1 276 ? 9.535 8.001 121.346 1.00 19.11 276 ASP B C 1
ATOM 4158 O O . ASP B 1 276 ? 8.766 8.313 120.441 1.00 26.71 276 ASP B O 1
ATOM 4163 N N . ALA B 1 277 ? 9.139 7.316 122.410 1.00 16.30 277 ALA B N 1
ATOM 4164 C CA . ALA B 1 277 ? 7.778 6.809 122.525 1.00 17.06 277 ALA B CA 1
ATOM 4165 C C . ALA B 1 277 ? 6.693 7.898 122.504 1.00 24.25 277 ALA B C 1
ATOM 4166 O O . ALA B 1 277 ? 5.531 7.602 122.229 1.00 25.92 277 ALA B O 1
ATOM 4168 N N . CYS B 1 278 ? 7.063 9.142 122.787 1.00 20.72 278 CYS B N 1
ATOM 4169 C CA . CYS B 1 278 ? 6.076 10.213 122.921 1.00 21.38 278 CYS B CA 1
ATOM 4170 C C . CYS B 1 278 ? 5.730 10.786 121.557 1.00 32.05 278 CYS B C 1
ATOM 4171 O O . CYS B 1 278 ? 4.974 11.758 121.466 1.00 34.01 278 CYS B O 1
ATOM 4174 N N . LYS B 1 279 ? 6.370 10.199 120.542 1.00 35.38 279 LYS B N 1
ATOM 4175 C CA . LYS B 1 279 ? 6.009 10.201 119.115 1.00 45.40 279 LYS B CA 1
ATOM 4176 C C . LYS B 1 279 ? 7.072 10.901 118.291 1.00 47.96 279 LYS B C 1
ATOM 4177 O O . LYS B 1 279 ? 7.627 10.303 117.372 1.00 53.50 279 LYS B O 1
#

Solvent-accessible surface area: 22626 Å² total; per-residue (Å²): 160,49,84,56,102,18,93,46,6,45,31,6,0,10,0,0,0,0,0,10,0,71,54,1,30,96,8,156,90,45,78,123,2,62,6,101,81,52,18,0,78,70,0,76,87,12,33,1,36,1,74,52,20,5,48,15,128,130,117,25,56,1,0,0,0,0,0,13,0,94,93,61,82,0,8,0,0,0,0,18,5,27,104,36,41,185,110,36,49,101,112,69,79,17,70,54,32,101,13,69,19,36,142,58,3,70,0,9,73,41,10,14,39,3,0,103,57,1,48,111,95,0,32,129,5,7,73,92,8,116,99,153,33,68,92,40,94,23,1,0,0,0,2,9,5,0,0,0,4,0,1,0,0,0,0,3,0,30,60,81,140,40,102,0,21,0,12,0,0,0,0,2,7,4,0,18,110,59,0,0,66,66,0,26,121,49,28,64,7,43,8,0,1,3,37,40,0,10,3,0,6,26,0,64,64,128,68,38,1,15,10,5,6,32,6,18,29,1,58,0,83,43,113,61,108,6,66,101,142,41,26,59,84,29,108,32,51,57,33,137,171,3,1,16,35,26,48,83,36,128,44,61,153,153,2,66,93,0,4,20,51,0,29,38,66,0,14,29,8,94,106,183,136,72,101,17,103,48,4,45,30,6,0,9,0,0,0,0,0,13,0,66,51,1,35,101,6,154,90,48,67,145,3,62,4,101,84,50,18,0,77,72,0,76,88,12,36,1,41,1,58,50,22,5,51,15,131,125,76,25,64,2,0,0,0,0,0,13,0,98,92,55,104,0,7,0,0,0,0,27,4,28,134,33,40,184,107,39,49,97,112,71,82,16,70,61,35,83,15,68,28,36,145,44,2,70,0,9,75,41,9,9,29,4,0,43,35,2,36,76,100,0,32,133,7,7,57,103,11,95,98,154,35,93,103,38,92,28,0,0,0,0,3,10,5,0,0,0,3,0,1,0,0,0,0,1,0,31,60,87,142,26,104,0,25,0,12,0,0,0,1,2,4,3,0,17,137,53,0,0,85,60,0,30,115,50,29,65,8,43,6,0,2,2,36,41,0,10,4,0,6,26,0,66,62,128,66,41,1,4,10,5,10,28,6,17,32,1,57,0,77,41,114,62,97,4,68,100,138,47,27,63,79,22,106,29,72,58,30,130,149,13,1,11,34,27,48,81,36,126,47,64,152,157,3,63,97,0,4,20,53,0,22,40,67,0,18,32,6,176

Sequence (540 aa):
IPTTQLEDFKFWVQYAAATYCPNNYVAKDGEKLNCSVGNCPDVEAAGSTVKLSFSDDTITDTAGFVAVDNTNKAIVVAFRGSYSIRNWVTDATFPQTDPGLCDGCKAELGFWTAWKVVRDRIIKTLDELKPEHSDYKIVVVGHSLGAAIASLAAADLRTKNYDAILYAYAAPRVANKPLAEFITNQGNNYRFTHNDDPVPKLPLLTMGYVHISPEYYITAPDNTTVTDNQVTVLDGYVNFKGNTGTSGGLPDLLAFHSHVWYFIHADACKGPTTQLEDFKFWVQYAAATYCPNNYVAKDGEKLNCSVGNCPDVEAAGSTVKLSFSDDTITDTAGFVAVDNTNKAIVVAFRGSYSIRNWVTDATFPQTDPGLCDGCKAELGFWTAWKVVRDRIIKTLDELKPEHSDYKIVVVGHSLGAAIASLAAADLRTKNYDAILYAYAAPRVANKPLAEFITNQGNNYRFTHNDDPVPKLPLLTMGYVHISPEYYITAPDNTTVTDNQVTVLDGYVNFKGNTGTSGGLPDLLAFHSHVWYFIHADACK

CATH classification: 3.40.50.1820

Secondary structure (DSSP, 8-state):
----HHHHHHHHHHHHHHTTSHHHHSPPTTPBP--TTS--HHHHHHT-EEEEEEEETTTT-EEEEEEEETTTTEEEEEEE--S-HHHHHTT----EE--SSSTT--EEHHHHHHHHHHHHHHHHHHHHHTGGGTT-EEEEEEETHHHHHHHHHHHHHHHTT--EEEEEETPPP-B-HHHHHHHHHH--EEEEEETT-SGGG-S-GGGT-B--S-EEEE-SPTTS---GGGEEEE-SSS-TTSGGGGGGGS--GGGGGGGGEESEETTTT--/---HHHHHHHHHHHHHHTT-HHHHTPPTTPBP--TTS--HHHHHHT-EEEEEEE-SSSS--EEEEEEETTTTEEEEEEE--S-HHHHHTT----EE--SSSTT--EEHHHHHHHHHHHHHHHHHHHHHHHHHTT-EEEEEEETHHHHHHHHHHHHHHHTT--EEEEEETPPP-B-HHHHHHHHHH--EEEEEETT-SGGG-S-GGGT-B--S-EEEE-PPTTS---GGGEEEE-SSS-SSSGGGGGGGS--GGGGGGGGEESEETTTT-

B-factor: mean 21.5, std 11.85, range [5.28, 90.35]